Protein AF-A0A8B7DE16-F1 (afdb_monomer_lite)

Structure (mmCIF, N/CA/C/O backbone):
data_AF-A0A8B7DE16-F1
#
_entry.id   AF-A0A8B7DE16-F1
#
loop_
_atom_site.group_PDB
_atom_site.id
_atom_site.type_symbol
_atom_site.label_atom_id
_atom_site.label_alt_id
_atom_site.label_comp_id
_atom_site.label_asym_id
_atom_site.label_entity_id
_atom_site.label_seq_id
_atom_site.pdbx_PDB_ins_code
_atom_site.Cartn_x
_atom_site.Cartn_y
_atom_site.Cartn_z
_atom_site.occupancy
_atom_site.B_iso_or_equiv
_atom_site.auth_seq_id
_atom_site.auth_comp_id
_atom_site.auth_asym_id
_atom_site.auth_atom_id
_atom_site.pdbx_PDB_model_num
ATOM 1 N N . MET A 1 1 ? -53.018 3.588 -0.828 1.00 43.69 1 MET A N 1
ATOM 2 C CA . MET A 1 1 ? -52.781 4.458 0.341 1.00 43.69 1 MET A CA 1
ATOM 3 C C . MET A 1 1 ? -51.608 5.344 -0.004 1.00 43.69 1 MET A C 1
ATOM 5 O O . MET A 1 1 ? -50.616 4.807 -0.476 1.00 43.69 1 MET A O 1
ATOM 9 N N . LEU A 1 2 ? -51.756 6.658 0.146 1.00 53.88 2 LEU A N 1
ATOM 10 C CA . LEU A 1 2 ? -50.639 7.595 0.014 1.00 53.88 2 LEU A CA 1
ATOM 11 C C . LEU A 1 2 ? -49.730 7.423 1.236 1.00 53.88 2 LEU A C 1
ATOM 13 O O . LEU A 1 2 ? -50.234 7.291 2.354 1.00 53.88 2 LEU A O 1
ATOM 17 N N . CYS A 1 3 ? -48.415 7.384 1.037 1.00 62.44 3 CYS A N 1
ATOM 18 C CA . CYS A 1 3 ? -47.467 7.350 2.151 1.00 62.44 3 CYS A CA 1
ATOM 19 C C . CYS A 1 3 ? -47.415 8.737 2.812 1.00 62.44 3 CYS A C 1
ATOM 21 O O . CYS A 1 3 ? -47.502 9.750 2.122 1.00 62.44 3 CYS A O 1
ATOM 23 N N . LYS A 1 4 ? -47.237 8.825 4.140 1.00 72.25 4 LYS A N 1
ATOM 24 C CA . LYS A 1 4 ? -47.144 10.115 4.862 1.00 72.25 4 LYS A CA 1
ATOM 25 C C . LYS A 1 4 ? -46.125 11.071 4.222 1.00 72.25 4 LYS A C 1
ATOM 27 O O . LYS A 1 4 ? -46.370 12.274 4.169 1.00 72.25 4 LYS A O 1
ATOM 32 N N . SER A 1 5 ? -45.018 10.537 3.703 1.00 74.75 5 SER A N 1
ATOM 33 C CA . SER A 1 5 ? -43.984 11.308 3.004 1.00 74.75 5 SER A CA 1
ATOM 34 C C . SER A 1 5 ? -44.500 12.021 1.748 1.00 74.75 5 SER A C 1
ATOM 36 O O . SER A 1 5 ? -44.053 13.125 1.457 1.00 74.75 5 SER A O 1
ATOM 38 N N . GLU A 1 6 ? -45.471 11.442 1.040 1.00 82.62 6 GLU A N 1
ATOM 39 C CA . GLU A 1 6 ? -46.096 12.018 -0.161 1.00 82.62 6 GLU A CA 1
ATOM 40 C C . GLU A 1 6 ? -47.088 13.139 0.180 1.00 82.62 6 GLU A C 1
ATOM 42 O O . GLU A 1 6 ? -47.418 13.965 -0.668 1.00 82.62 6 GLU A O 1
ATOM 47 N N . LEU A 1 7 ? -47.553 13.183 1.430 1.00 87.50 7 LEU A N 1
ATOM 48 C CA . LEU A 1 7 ? -48.500 14.174 1.936 1.00 87.50 7 LEU A CA 1
ATOM 49 C C . LEU A 1 7 ? -47.827 15.295 2.734 1.00 87.50 7 LEU A C 1
ATOM 51 O O . LEU A 1 7 ? -48.513 16.213 3.187 1.00 87.50 7 LEU A O 1
ATOM 55 N N . LYS A 1 8 ? -46.504 15.257 2.921 1.00 90.19 8 LYS A N 1
ATOM 56 C CA . LYS A 1 8 ? -45.775 16.305 3.642 1.00 90.19 8 LYS A CA 1
ATOM 57 C C . LYS A 1 8 ? -46.013 17.670 2.991 1.00 90.19 8 LYS A C 1
ATOM 59 O O . LYS A 1 8 ? -45.891 17.827 1.780 1.00 90.19 8 LYS A O 1
ATOM 64 N N . GLY A 1 9 ? -46.342 18.671 3.804 1.00 90.69 9 GLY A N 1
ATOM 65 C CA . GLY A 1 9 ? -46.631 20.023 3.325 1.00 90.69 9 GLY A CA 1
ATOM 66 C C . GLY A 1 9 ? -48.040 20.210 2.758 1.00 90.69 9 GLY A C 1
ATOM 67 O O . GLY A 1 9 ? -48.357 21.292 2.265 1.00 90.69 9 GLY A O 1
ATOM 68 N N . THR A 1 10 ? -48.901 19.191 2.832 1.00 93.00 10 THR A N 1
ATOM 69 C CA . THR A 1 10 ? -50.301 19.307 2.410 1.00 93.00 10 THR A CA 1
ATOM 70 C C . THR A 1 10 ? -51.203 19.743 3.561 1.00 93.00 10 THR A C 1
ATOM 72 O O . THR A 1 10 ? -50.974 19.433 4.736 1.00 93.00 10 THR A O 1
ATOM 75 N N . LYS A 1 11 ? -52.256 20.478 3.197 1.00 95.50 11 LYS A N 1
ATOM 76 C CA . LYS A 1 11 ? -53.372 20.821 4.074 1.00 95.50 11 LYS A CA 1
ATOM 77 C C . LYS A 1 11 ? -54.555 19.927 3.721 1.00 95.50 11 LYS A C 1
ATOM 79 O O . LYS A 1 11 ? -54.948 19.886 2.559 1.00 95.50 11 LYS A O 1
ATOM 84 N N . LEU A 1 12 ? -55.131 19.277 4.723 1.00 95.88 12 LEU A N 1
ATOM 85 C CA . LEU A 1 12 ? -56.291 18.400 4.596 1.00 95.88 12 LEU A CA 1
ATOM 86 C C . LEU A 1 12 ? -57.437 18.913 5.474 1.00 95.88 12 LEU A C 1
ATOM 88 O O . LEU A 1 12 ? -57.208 19.529 6.520 1.00 95.88 12 LEU A O 1
ATOM 92 N N . SER A 1 13 ? -58.673 18.638 5.069 1.00 97.06 13 SER A N 1
ATOM 93 C CA . SER A 1 13 ? -59.794 18.625 6.016 1.00 97.06 13 SER A CA 1
ATOM 94 C C . SER A 1 13 ? -59.653 17.448 6.987 1.00 97.06 13 SER A C 1
ATOM 96 O O . SER A 1 13 ? -58.998 16.448 6.678 1.00 97.06 13 SER A O 1
ATOM 98 N N . GLY A 1 14 ? -60.290 17.532 8.153 1.00 9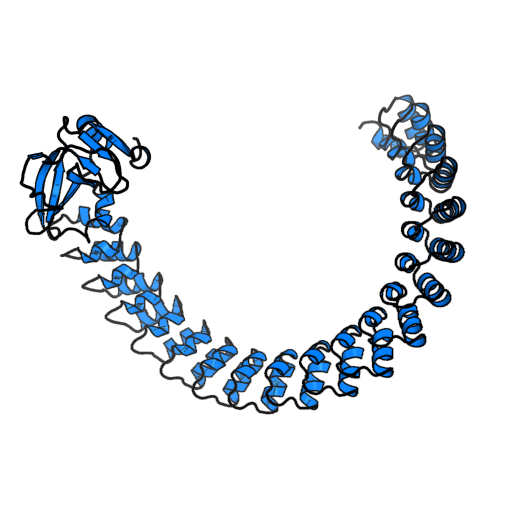7.12 14 GLY A N 1
ATOM 99 C CA . GLY A 1 14 ? -60.323 16.437 9.119 1.00 97.12 14 GLY A CA 1
ATOM 100 C C . GLY A 1 14 ? -60.874 15.146 8.515 1.00 97.12 14 GLY A C 1
ATOM 101 O O . GLY A 1 14 ? -60.277 14.090 8.692 1.00 97.12 14 GLY A O 1
ATOM 102 N N . ALA A 1 15 ? -61.926 15.235 7.695 1.00 97.06 15 ALA A N 1
ATOM 103 C CA . ALA A 1 15 ? -62.514 14.082 7.006 1.00 97.06 15 ALA A CA 1
ATOM 104 C C . ALA A 1 15 ? -61.574 13.424 5.972 1.00 97.06 15 ALA A C 1
ATOM 106 O O . ALA A 1 15 ? -61.657 12.219 5.713 1.00 97.06 15 ALA A O 1
ATOM 107 N N . GLU A 1 16 ? -60.700 14.199 5.325 1.00 96.38 16 GLU A N 1
ATOM 108 C CA . GLU A 1 16 ? -59.652 13.660 4.447 1.00 96.38 16 GLU A CA 1
ATOM 109 C C . GLU A 1 16 ? -58.532 13.028 5.271 1.00 96.38 16 GLU A C 1
ATOM 111 O O . GLU A 1 16 ? -58.133 11.901 4.983 1.00 96.38 16 GLU A O 1
ATOM 116 N N . PHE A 1 17 ? -58.077 13.711 6.325 1.00 96.19 17 PHE A N 1
ATOM 117 C CA . PHE A 1 17 ? -57.058 13.201 7.240 1.00 96.19 17 PHE A CA 1
ATOM 118 C C . PHE A 1 17 ? -57.476 11.862 7.863 1.00 96.19 17 PHE A C 1
ATOM 120 O O . PHE A 1 17 ? -56.726 10.892 7.789 1.00 96.19 17 PHE A O 1
ATOM 127 N N . ASN A 1 18 ? -58.694 11.784 8.402 1.00 95.62 18 ASN A N 1
ATOM 128 C CA . ASN A 1 18 ? -59.240 10.584 9.037 1.00 95.62 18 ASN A CA 1
ATOM 129 C C . ASN A 1 18 ? -59.336 9.397 8.065 1.00 95.62 18 ASN A C 1
ATOM 131 O O . ASN A 1 18 ? -59.103 8.267 8.476 1.00 95.62 18 ASN A O 1
ATOM 135 N N . ARG A 1 19 ? -59.625 9.636 6.776 1.00 95.00 19 ARG A N 1
ATOM 136 C CA . ARG A 1 19 ? -59.603 8.588 5.736 1.00 95.00 19 ARG A CA 1
ATOM 137 C C . ARG A 1 19 ? -58.194 8.133 5.382 1.00 95.00 19 ARG A C 1
ATOM 139 O O . ARG A 1 19 ? -57.979 6.959 5.109 1.00 95.00 19 ARG A O 1
ATOM 146 N N . VAL A 1 20 ? -57.244 9.063 5.320 1.00 93.31 20 VAL A N 1
ATOM 147 C CA . VAL A 1 20 ? -55.850 8.749 4.977 1.00 93.31 20 VAL A CA 1
ATOM 148 C C . VAL A 1 20 ? -55.176 7.955 6.095 1.00 93.31 20 VAL A C 1
ATOM 150 O O . VAL A 1 20 ? -54.481 6.984 5.810 1.00 93.31 20 VAL A O 1
ATOM 153 N N . PHE A 1 21 ? -55.383 8.360 7.349 1.00 91.62 21 PHE A N 1
ATOM 154 C CA . PHE A 1 21 ? -54.769 7.766 8.540 1.00 91.62 21 PHE A CA 1
ATOM 155 C C . PHE A 1 21 ? -55.739 6.847 9.298 1.00 91.62 21 PHE A C 1
ATOM 157 O O . PHE A 1 21 ? -55.622 6.672 10.512 1.00 91.62 21 PHE A O 1
ATOM 164 N N . GLU A 1 22 ? -56.708 6.260 8.593 1.00 92.94 22 GLU A N 1
ATOM 165 C CA . GLU A 1 22 ? -57.705 5.371 9.187 1.00 92.94 22 GLU A CA 1
ATOM 166 C C . GLU A 1 22 ? -57.023 4.214 9.937 1.00 92.94 22 GLU A C 1
ATOM 168 O O . GLU A 1 22 ? -56.098 3.577 9.434 1.00 92.94 22 GLU A O 1
ATOM 173 N N . GLY A 1 23 ? -57.449 3.973 11.180 1.00 89.31 23 GLY A N 1
ATOM 174 C CA . GLY A 1 23 ? -56.868 2.942 12.044 1.00 89.31 23 GLY A CA 1
ATOM 175 C C . GLY A 1 23 ? -55.501 3.283 12.649 1.00 89.31 23 GLY A C 1
ATOM 176 O O . GLY A 1 23 ? -54.972 2.463 13.394 1.00 89.31 23 GLY A O 1
ATOM 177 N N . THR A 1 24 ? -54.938 4.468 12.385 1.00 91.06 24 THR A N 1
ATOM 178 C CA . THR A 1 24 ? -53.676 4.918 12.997 1.00 91.06 24 THR A CA 1
ATOM 179 C C . THR A 1 24 ? -53.951 5.648 14.314 1.00 91.06 24 THR A C 1
ATOM 181 O O . THR A 1 24 ? -54.575 6.711 14.291 1.00 91.06 24 THR A O 1
ATOM 184 N N . PRO A 1 25 ? -53.473 5.151 15.470 1.00 92.56 25 PRO A N 1
ATOM 185 C CA . PRO A 1 25 ? -53.622 5.868 16.730 1.00 92.56 25 PRO A CA 1
ATOM 186 C C . PRO A 1 25 ? -52.834 7.186 16.725 1.00 92.56 25 PRO A C 1
ATOM 188 O O . PRO A 1 25 ? -51.697 7.252 16.249 1.00 92.56 25 PRO A O 1
ATOM 191 N N . LEU A 1 26 ? -53.441 8.242 17.271 1.00 95.00 26 LEU A N 1
ATOM 192 C CA . LEU A 1 26 ? -52.872 9.588 17.315 1.00 95.00 26 LEU A CA 1
ATOM 193 C C . LEU A 1 26 ? -52.667 10.037 18.758 1.00 95.00 26 LEU A C 1
ATOM 195 O O . LEU A 1 26 ? -53.534 9.848 19.614 1.00 95.00 26 LEU A O 1
ATOM 199 N N . TYR A 1 27 ? -51.541 10.695 19.008 1.00 94.25 27 TYR A N 1
ATOM 200 C CA . TYR A 1 27 ? -51.087 11.040 20.344 1.00 94.25 27 TYR A CA 1
ATOM 201 C C . TYR A 1 27 ? -50.638 12.488 20.463 1.00 94.25 27 TYR A C 1
ATOM 203 O O . TYR A 1 27 ? -49.967 13.050 19.591 1.00 94.25 27 TYR A O 1
ATOM 211 N N . LYS A 1 28 ? -50.957 13.077 21.613 1.00 94.06 28 LYS A N 1
ATOM 212 C CA . LYS A 1 28 ? -50.464 14.376 22.060 1.00 94.06 28 LYS A CA 1
ATOM 213 C C . LYS A 1 28 ? -49.682 14.204 23.355 1.00 94.06 28 LYS A C 1
ATOM 215 O O . LYS A 1 28 ? -50.274 13.882 24.377 1.00 94.06 28 LYS A O 1
ATOM 220 N N . PHE A 1 29 ? -48.388 14.507 23.337 1.00 91.88 29 PHE A N 1
ATOM 221 C CA . PHE A 1 29 ? -47.582 14.581 24.557 1.00 91.88 29 PHE A CA 1
ATOM 222 C C . PHE A 1 29 ? -47.803 15.915 25.283 1.00 91.88 29 PHE A C 1
ATOM 224 O O . PHE A 1 29 ? -47.860 16.981 24.649 1.00 91.88 29 PHE A O 1
ATOM 231 N N . LEU A 1 30 ? -47.955 15.838 26.603 1.00 90.38 30 LEU A N 1
ATOM 232 C CA . LEU A 1 30 ? -48.363 16.926 27.489 1.00 90.38 30 LEU A CA 1
ATOM 233 C C . LEU A 1 30 ? -47.471 16.978 28.733 1.00 90.38 30 LEU A C 1
ATOM 235 O O . LEU A 1 30 ? -47.042 15.945 29.247 1.00 90.38 30 LEU A O 1
ATOM 239 N N . ASN A 1 31 ? -47.259 18.189 29.254 1.00 88.88 31 ASN A N 1
ATOM 240 C CA . ASN A 1 31 ? -46.582 18.365 30.535 1.00 88.88 31 ASN A CA 1
ATOM 241 C C . ASN A 1 31 ? -47.513 18.123 31.729 1.00 88.88 31 ASN A C 1
ATOM 243 O O . ASN A 1 31 ? -48.720 17.945 31.572 1.00 88.88 31 ASN A O 1
ATOM 247 N N . ASN A 1 32 ? -46.953 18.167 32.938 1.00 87.69 32 ASN A N 1
ATOM 248 C CA . ASN A 1 32 ? -47.674 17.833 34.172 1.00 87.69 32 ASN A CA 1
ATOM 249 C C . ASN A 1 32 ? -48.818 18.803 34.496 1.00 87.69 32 ASN A C 1
ATOM 251 O O . ASN A 1 32 ? -49.751 18.440 35.204 1.00 87.69 32 ASN A O 1
ATOM 255 N N . ASN A 1 33 ? -48.786 20.006 33.919 1.00 90.06 33 ASN A N 1
ATOM 256 C CA . ASN A 1 33 ? -49.861 20.992 34.024 1.00 90.06 33 ASN A CA 1
ATOM 257 C C . ASN A 1 33 ? -50.817 20.939 32.816 1.00 90.06 33 ASN A C 1
ATOM 259 O O . ASN A 1 33 ? -51.605 21.861 32.618 1.00 90.06 33 ASN A O 1
ATOM 263 N N . LEU A 1 34 ? -50.721 19.893 31.986 1.00 91.25 34 LEU A N 1
ATOM 264 C CA . LEU A 1 34 ? -51.460 19.704 30.734 1.00 91.25 34 LEU A CA 1
ATOM 265 C C . LEU A 1 34 ? -51.283 20.859 29.742 1.00 91.25 34 LEU A C 1
ATOM 267 O O . LEU A 1 34 ? -52.166 21.143 28.936 1.00 91.25 34 LEU A O 1
ATOM 271 N N . THR A 1 35 ? -50.139 21.538 29.788 1.00 87.06 35 THR A N 1
ATOM 272 C CA . THR A 1 35 ? -49.821 22.655 28.901 1.00 87.06 35 THR A CA 1
ATOM 273 C C . THR A 1 35 ? -48.768 22.276 27.863 1.00 87.06 35 THR A C 1
ATOM 275 O O . THR A 1 35 ? -47.919 21.414 28.082 1.00 87.06 35 THR A O 1
ATOM 278 N N . HIS A 1 36 ? -48.802 22.924 26.701 1.00 86.12 36 HIS A N 1
ATOM 279 C CA . HIS A 1 36 ? -47.722 22.859 25.716 1.00 86.12 36 HIS A CA 1
ATOM 280 C C . HIS A 1 36 ? -47.687 24.189 24.945 1.00 86.12 36 HIS A C 1
ATOM 282 O O . HIS A 1 36 ? -48.694 24.594 24.372 1.00 86.12 36 HIS A O 1
ATOM 288 N N . LYS A 1 37 ? -46.535 24.884 24.964 1.00 82.75 37 LYS A N 1
ATOM 289 C CA . LYS A 1 37 ? -46.312 26.203 24.326 1.00 82.75 37 LYS A CA 1
ATOM 290 C C . LYS A 1 37 ? -47.376 27.253 24.705 1.00 82.75 37 LYS A C 1
ATOM 292 O O . LYS A 1 37 ? -47.829 28.017 23.865 1.00 82.75 37 LYS A O 1
ATOM 297 N N . GLY A 1 38 ? -47.765 27.289 25.980 1.00 83.62 38 GLY A N 1
ATOM 298 C CA . GLY A 1 38 ? -48.720 28.272 26.511 1.00 83.62 38 GLY A CA 1
ATOM 299 C C . GLY A 1 38 ? -50.199 27.922 26.312 1.00 83.62 38 GLY A C 1
ATOM 300 O O . GLY A 1 38 ? -51.046 28.617 26.862 1.00 83.62 38 GLY A O 1
ATOM 301 N N . PHE A 1 39 ? -50.523 26.839 25.597 1.00 90.62 39 PHE A N 1
ATOM 302 C CA . PHE A 1 39 ? -51.888 26.321 25.501 1.00 90.62 39 PHE A CA 1
ATOM 303 C C . PHE A 1 39 ? -52.142 25.267 26.583 1.00 90.62 39 PHE A C 1
ATOM 305 O O . PHE A 1 39 ? -51.353 24.327 26.702 1.00 90.62 39 PHE A O 1
ATOM 312 N N . THR A 1 40 ? -53.240 25.397 27.331 1.00 94.25 40 THR A N 1
ATOM 313 C CA . THR A 1 40 ? -53.684 24.415 28.334 1.00 94.25 40 THR A CA 1
ATOM 314 C C . THR A 1 40 ? -54.746 23.503 27.739 1.00 94.25 40 THR A C 1
ATOM 316 O O . THR A 1 40 ? -55.829 23.957 27.370 1.00 94.25 40 THR A O 1
ATOM 319 N N . TYR A 1 41 ? -54.436 22.214 27.664 1.00 95.44 41 TYR A N 1
ATOM 320 C CA . TYR A 1 41 ? -55.311 21.196 27.108 1.00 95.44 41 TYR A CA 1
ATOM 321 C C . TYR A 1 41 ? -56.324 20.716 28.149 1.00 95.44 41 TYR A C 1
ATOM 323 O O . TYR A 1 41 ? -56.025 20.606 29.338 1.00 95.44 41 TYR A O 1
ATOM 331 N N . LYS A 1 42 ? -57.525 20.383 27.681 1.00 95.38 42 LYS A N 1
ATOM 332 C CA . LYS A 1 42 ? -58.595 19.762 28.472 1.00 95.38 42 LYS A CA 1
ATOM 333 C C . LYS A 1 42 ? -59.120 18.510 27.779 1.00 95.38 42 LYS A C 1
ATOM 335 O O . LYS A 1 42 ? -58.958 18.350 26.573 1.00 95.38 42 LYS A O 1
ATOM 340 N N . LEU A 1 43 ? -59.780 17.631 28.526 1.00 96.75 43 LEU A N 1
ATOM 341 C CA . LEU A 1 43 ? -60.507 16.509 27.934 1.00 96.75 43 LEU A CA 1
ATOM 342 C C . LEU A 1 43 ? -61.605 17.027 26.983 1.00 96.75 43 LEU A C 1
ATOM 344 O O . LEU A 1 43 ? -62.247 18.041 27.269 1.00 96.75 43 LEU A O 1
ATOM 348 N N . GLY A 1 44 ? -61.831 16.336 25.866 1.00 96.94 44 GLY A N 1
ATOM 349 C CA . GLY A 1 44 ? -62.772 16.761 24.829 1.00 96.94 44 GLY A CA 1
ATOM 350 C C . GLY A 1 44 ? -62.161 17.743 23.825 1.00 96.94 44 GLY A C 1
ATOM 351 O O . GLY A 1 44 ? -60.970 17.676 23.520 1.00 96.94 44 GLY A O 1
ATOM 352 N N . LEU A 1 45 ? -62.987 18.626 23.259 1.00 97.62 45 LEU A N 1
ATOM 353 C CA . LEU A 1 45 ? -62.581 19.521 22.173 1.00 97.62 45 LEU A CA 1
ATOM 354 C C . LEU A 1 45 ? -61.646 20.639 22.662 1.00 97.62 45 LEU A C 1
ATOM 356 O O . LEU A 1 45 ? -61.975 21.403 23.577 1.00 97.62 45 LEU A O 1
ATOM 360 N N . ASN A 1 46 ? -60.509 20.771 21.985 1.00 97.75 46 ASN A N 1
ATOM 361 C CA . ASN A 1 46 ? -59.529 21.837 22.147 1.00 97.75 46 ASN A CA 1
ATOM 362 C C . ASN A 1 46 ? -59.407 22.576 20.820 1.00 97.75 46 ASN A C 1
ATOM 364 O O . ASN A 1 46 ? -59.134 21.957 19.796 1.00 97.75 46 ASN A O 1
ATOM 368 N N . VAL A 1 47 ? -59.612 23.888 20.844 1.00 96.88 47 VAL A N 1
ATOM 369 C CA . VAL A 1 47 ? -59.510 24.764 19.672 1.00 96.88 47 VAL A CA 1
ATOM 370 C C . VAL A 1 47 ? -58.333 25.693 19.900 1.00 96.88 47 VAL A C 1
ATOM 372 O O . VAL A 1 47 ? -58.251 26.290 20.974 1.00 96.88 47 VAL A O 1
ATOM 375 N N . ASP A 1 48 ? -57.430 25.793 18.926 1.00 94.81 48 ASP A N 1
ATOM 376 C CA . ASP A 1 48 ? -56.308 26.722 19.012 1.00 94.81 48 ASP A CA 1
ATOM 377 C C . ASP A 1 48 ? -56.825 28.164 19.108 1.00 94.81 48 ASP A C 1
ATOM 379 O O . ASP A 1 48 ? -57.778 28.557 18.432 1.00 94.81 48 ASP A O 1
ATOM 383 N N . THR A 1 49 ? -56.204 28.957 19.974 1.00 90.50 49 THR A N 1
ATOM 384 C CA . THR A 1 49 ? -56.506 30.385 20.120 1.00 90.50 49 THR A CA 1
ATOM 385 C C . THR A 1 49 ? -55.770 31.232 19.085 1.00 90.50 49 THR A C 1
ATOM 387 O O . THR A 1 49 ? -56.129 32.392 18.877 1.00 90.50 49 THR A O 1
ATOM 390 N N . VAL A 1 50 ? -54.759 30.666 18.421 1.00 91.38 50 VAL A N 1
ATOM 391 C CA . VAL A 1 50 ? -54.023 31.289 17.318 1.00 91.38 50 VAL A CA 1
ATOM 392 C C . VAL A 1 50 ? -54.635 30.861 15.982 1.00 91.38 50 VAL A C 1
ATOM 394 O O . VAL A 1 50 ? -55.009 29.706 15.796 1.00 91.38 50 VAL A O 1
ATOM 397 N N . ALA A 1 51 ? -54.720 31.792 15.025 1.00 92.81 51 ALA A N 1
ATOM 398 C CA . ALA A 1 51 ? -55.188 31.489 13.674 1.00 92.81 51 ALA A CA 1
ATOM 399 C C . ALA A 1 51 ? -54.353 30.365 13.033 1.00 92.81 51 ALA A C 1
ATOM 401 O O . ALA A 1 51 ? -53.125 30.362 13.126 1.00 92.81 51 ALA A O 1
ATOM 402 N N . PHE A 1 52 ? -55.026 29.418 12.376 1.00 95.62 52 PHE A N 1
ATOM 403 C CA . PHE A 1 52 ? -54.377 28.247 11.795 1.00 95.62 52 PHE A CA 1
ATOM 404 C C . PHE A 1 52 ? -53.382 28.627 10.696 1.00 95.62 52 PHE A C 1
ATOM 406 O O . PHE A 1 52 ? -53.727 29.340 9.752 1.00 95.62 52 PHE A O 1
ATOM 413 N N . ASN A 1 53 ? -52.162 28.105 10.797 1.00 93.31 53 ASN A N 1
ATOM 414 C CA . ASN A 1 53 ? -51.066 28.396 9.887 1.00 93.31 53 ASN A CA 1
ATOM 415 C C . ASN A 1 53 ? -50.556 27.103 9.229 1.00 93.31 53 ASN A C 1
ATOM 417 O O . ASN A 1 53 ? -49.714 26.414 9.801 1.00 93.31 53 ASN A O 1
ATOM 421 N N . PRO A 1 54 ? -51.015 26.755 8.017 1.00 91.00 54 PRO A N 1
ATOM 422 C CA . PRO A 1 54 ? -50.656 25.508 7.346 1.00 91.00 54 PRO A CA 1
ATOM 423 C C . PRO A 1 54 ? -49.326 25.612 6.585 1.00 91.00 54 PRO A C 1
ATOM 425 O O . PRO A 1 54 ? -49.210 25.079 5.489 1.00 91.00 54 PRO A O 1
ATOM 428 N N . ILE A 1 55 ? -48.349 26.376 7.079 1.00 87.69 55 ILE A N 1
ATOM 429 C CA . ILE A 1 55 ? -47.052 26.547 6.411 1.00 87.69 55 ILE A CA 1
ATOM 430 C C . ILE A 1 55 ? -45.931 26.511 7.456 1.00 87.69 55 ILE A C 1
ATOM 432 O O . ILE A 1 55 ? -46.083 26.983 8.590 1.00 87.69 55 ILE A O 1
ATOM 436 N N . GLY A 1 56 ? -44.790 25.947 7.056 1.00 84.75 56 GLY A N 1
ATOM 437 C CA . GLY A 1 56 ? -43.590 25.815 7.882 1.00 84.75 56 GLY A CA 1
ATOM 438 C C . GLY A 1 56 ? -43.667 24.668 8.891 1.00 84.75 56 GLY A C 1
ATOM 439 O O . GLY A 1 56 ? -44.746 24.156 9.188 1.00 84.75 56 GLY A O 1
ATOM 440 N N . GLU A 1 57 ? -42.506 24.275 9.412 1.00 82.94 57 GLU A N 1
ATOM 441 C CA . GLU A 1 57 ? -42.371 23.269 10.469 1.00 82.94 57 GLU A CA 1
ATOM 442 C C . GLU A 1 57 ? -42.236 23.954 11.832 1.00 82.94 57 GLU A C 1
ATOM 444 O O . GLU A 1 57 ? -41.563 24.980 11.957 1.00 82.94 57 GLU A O 1
ATOM 449 N N . CYS A 1 58 ? -42.858 23.389 12.871 1.00 82.69 58 CYS A N 1
ATOM 450 C CA . CYS A 1 58 ? -42.808 23.941 14.236 1.00 82.69 58 CYS A CA 1
ATOM 451 C C . CYS A 1 58 ? -43.285 25.407 14.369 1.00 82.69 58 CYS A C 1
ATOM 453 O O . CYS A 1 58 ? -42.935 26.084 15.339 1.00 82.69 58 CYS A O 1
ATOM 455 N N . SER A 1 59 ? -44.075 25.910 13.418 1.00 87.31 59 SER A N 1
ATOM 456 C CA . SER A 1 59 ? -44.633 27.264 13.434 1.00 87.31 59 SER A CA 1
ATOM 457 C C . SER A 1 59 ? -45.831 27.390 14.387 1.00 87.31 59 SER A C 1
ATOM 459 O O . SER A 1 59 ? -46.480 26.401 14.740 1.00 87.31 59 SER A O 1
ATOM 461 N N . THR A 1 60 ? -46.121 28.615 14.832 1.00 87.62 60 THR A N 1
ATOM 462 C CA . THR A 1 60 ? -47.338 28.932 15.599 1.00 87.62 60 THR A CA 1
ATOM 463 C C . THR A 1 60 ? -48.581 28.817 14.712 1.00 87.62 60 THR A C 1
ATOM 465 O O . THR A 1 60 ? -48.481 29.010 13.501 1.00 87.62 60 THR A O 1
ATOM 468 N N . GLY A 1 61 ? -49.746 28.539 15.311 1.00 87.94 61 GLY A N 1
ATOM 469 C CA . GLY A 1 61 ? -51.013 28.368 14.588 1.00 87.94 61 GLY A CA 1
ATOM 470 C C . GLY A 1 61 ? -51.303 26.907 14.237 1.00 87.94 61 GLY A C 1
ATOM 471 O O . GLY A 1 61 ? -51.230 26.512 13.074 1.00 87.94 61 GLY A O 1
ATOM 472 N N . GLY A 1 62 ? -51.634 26.112 15.251 1.00 93.31 62 GLY A N 1
ATOM 473 C CA . GLY A 1 62 ? -52.024 24.708 15.183 1.00 93.31 62 GLY A CA 1
ATOM 474 C C . GLY A 1 62 ? -51.644 23.940 16.459 1.00 93.31 62 GLY A C 1
ATOM 475 O O . GLY A 1 62 ? -50.527 24.049 16.972 1.00 93.31 62 GLY A O 1
ATOM 476 N N . LEU A 1 63 ? -52.545 23.084 16.940 1.00 95.25 63 LEU A N 1
ATOM 477 C CA . LEU A 1 63 ? -52.287 22.148 18.033 1.00 95.25 63 LEU A CA 1
ATOM 478 C C . LEU A 1 63 ? -51.561 20.912 17.489 1.00 95.25 63 LEU A C 1
ATOM 480 O O . LEU A 1 63 ? -52.128 20.139 16.719 1.00 95.25 63 LEU A O 1
ATOM 484 N N . TYR A 1 64 ? -50.301 20.727 17.893 1.00 94.31 64 TYR A N 1
ATOM 485 C CA . TYR A 1 64 ? -49.457 19.629 17.406 1.00 94.31 64 TYR A CA 1
ATOM 486 C C . TYR A 1 64 ? -49.801 18.274 18.017 1.00 94.31 64 TYR A C 1
ATOM 488 O O . TYR A 1 64 ? -49.901 18.194 19.237 1.00 94.31 64 TYR A O 1
ATOM 496 N N . PHE A 1 65 ? -49.846 17.214 17.218 1.00 95.00 65 PHE A N 1
ATOM 497 C CA . PHE A 1 65 ? -49.989 15.810 17.631 1.00 95.00 65 PHE A CA 1
ATOM 498 C C . PHE A 1 65 ? -49.182 14.908 16.680 1.00 95.00 65 PHE A C 1
ATOM 500 O O . PHE A 1 65 ? -48.589 15.397 15.723 1.00 95.00 65 PHE A O 1
ATOM 507 N N . CYS A 1 66 ? -49.096 13.607 16.935 1.00 93.69 66 CYS A N 1
ATOM 508 C CA . CYS A 1 66 ? -48.313 12.672 16.118 1.00 93.69 66 CYS A CA 1
ATOM 509 C C . CYS A 1 66 ? -49.006 11.312 16.004 1.00 93.69 66 CYS A C 1
ATOM 511 O O . CYS A 1 66 ? -49.905 11.019 16.788 1.00 93.69 66 CYS A O 1
ATOM 513 N N . ALA A 1 67 ? -48.611 10.502 15.023 1.00 92.06 67 ALA A N 1
ATOM 514 C CA . ALA A 1 67 ? -49.045 9.112 14.931 1.00 92.06 67 ALA A CA 1
ATOM 515 C C . ALA A 1 67 ? -48.248 8.229 15.904 1.00 92.06 67 ALA A C 1
ATOM 517 O O . ALA A 1 67 ? -47.153 8.601 16.331 1.00 92.06 67 ALA A O 1
ATOM 518 N N . GLU A 1 68 ? -48.770 7.045 16.226 1.00 89.12 68 GLU A N 1
ATOM 519 C CA . GLU A 1 68 ? -48.106 6.060 17.094 1.00 89.12 68 GLU A CA 1
ATOM 520 C C . GLU A 1 68 ? -46.653 5.785 16.687 1.00 89.12 68 GLU A C 1
ATOM 522 O O . GLU A 1 68 ? -45.740 5.889 17.504 1.00 89.12 68 GLU A O 1
ATOM 527 N N . TYR A 1 69 ? -46.420 5.522 15.400 1.00 85.69 69 TYR A N 1
ATOM 528 C CA . TYR A 1 69 ? -45.088 5.221 14.881 1.00 85.69 69 TYR A CA 1
ATOM 529 C C . TYR A 1 69 ? -44.120 6.410 14.951 1.00 85.69 69 TYR A C 1
ATOM 531 O O . TYR A 1 69 ? -42.920 6.193 14.886 1.00 85.69 69 TYR A O 1
ATOM 539 N N . ASP A 1 70 ? -44.598 7.646 15.131 1.00 89.25 70 ASP A N 1
ATOM 540 C CA . ASP A 1 70 ? -43.757 8.838 15.314 1.00 89.25 70 ASP A CA 1
ATOM 541 C C . ASP A 1 70 ? -43.537 9.194 16.795 1.00 89.25 70 ASP A C 1
ATOM 543 O O . ASP A 1 70 ? -42.795 10.127 17.114 1.00 89.25 70 ASP A O 1
ATOM 547 N N . CYS A 1 71 ? -44.183 8.484 17.726 1.00 89.19 71 CYS A N 1
ATOM 548 C CA . CYS A 1 71 ? -44.158 8.834 19.148 1.00 89.19 71 CYS A CA 1
ATOM 549 C C . CYS A 1 71 ? -42.747 8.814 19.747 1.00 89.19 71 CYS A C 1
ATOM 551 O O . CYS A 1 71 ? -42.463 9.590 20.663 1.00 89.19 71 CYS A O 1
ATOM 553 N N . TYR A 1 72 ? -41.837 7.997 19.207 1.00 84.44 72 TYR A N 1
ATOM 554 C CA . TYR A 1 72 ? -40.449 7.938 19.672 1.00 84.44 72 TYR A CA 1
ATOM 555 C C . TYR A 1 72 ? -39.699 9.273 19.521 1.00 84.44 72 TYR A C 1
ATOM 557 O O . TYR A 1 72 ? -38.770 9.532 20.282 1.00 84.44 72 TYR A O 1
ATOM 565 N N . HIS A 1 73 ? -40.117 10.154 18.604 1.00 83.12 73 HIS A N 1
ATOM 566 C CA . HIS A 1 73 ? -39.538 11.494 18.463 1.00 83.12 73 HIS A CA 1
ATOM 567 C C . HIS A 1 73 ? -39.927 12.451 19.596 1.00 83.12 73 HIS A C 1
ATOM 569 O O . HIS A 1 73 ? -39.247 13.453 19.816 1.00 83.12 73 HIS A O 1
ATOM 575 N N . HIS A 1 74 ? -41.025 12.171 20.302 1.00 84.69 74 HIS A N 1
ATOM 576 C CA . HIS A 1 74 ? -41.646 13.117 21.236 1.00 84.69 74 HIS A CA 1
ATOM 577 C C . HIS A 1 74 ? -41.682 12.608 22.678 1.00 84.69 74 HIS A C 1
ATOM 579 O O . HIS A 1 74 ? -41.859 13.406 23.599 1.00 84.69 74 HIS A O 1
ATOM 585 N N . ILE A 1 75 ? -41.453 11.311 22.893 1.00 80.44 75 ILE A N 1
ATOM 586 C CA . ILE A 1 75 ? -41.535 10.678 24.213 1.00 80.44 75 ILE A CA 1
ATOM 587 C C . ILE A 1 75 ? -40.531 11.237 25.236 1.00 80.44 75 ILE A C 1
ATOM 589 O O . ILE A 1 75 ? -40.828 11.270 26.423 1.00 80.44 75 ILE A O 1
ATOM 593 N N . ASN A 1 76 ? -39.392 11.764 24.776 1.00 73.25 76 ASN A N 1
ATOM 594 C CA . ASN A 1 76 ? -38.337 12.332 25.626 1.00 73.25 76 ASN A CA 1
ATOM 595 C C . ASN A 1 76 ? -38.470 13.860 25.864 1.00 73.25 76 ASN A C 1
ATOM 597 O O . ASN A 1 76 ? -37.583 14.480 26.441 1.00 73.25 76 ASN A O 1
ATOM 601 N N . GLY A 1 77 ? -39.519 14.519 25.352 1.00 68.69 77 GLY A N 1
ATOM 602 C CA . GLY A 1 77 ? -39.482 15.979 25.152 1.00 68.69 77 GLY A CA 1
ATOM 603 C C . GLY A 1 77 ? -40.477 16.840 25.933 1.00 68.69 77 GLY A C 1
ATOM 604 O O . GLY A 1 77 ? -40.225 18.034 26.097 1.00 68.69 77 GLY A O 1
ATOM 605 N N . TYR A 1 78 ? -41.625 16.300 26.361 1.00 70.69 78 TYR A N 1
ATOM 606 C CA . TYR A 1 78 ? -42.789 17.160 26.643 1.00 70.69 78 TYR A CA 1
ATOM 607 C C . TYR A 1 78 ? -43.520 16.908 27.975 1.00 70.69 78 TYR A C 1
ATOM 609 O O . TYR A 1 78 ? -44.278 17.789 28.381 1.00 70.69 78 TYR A O 1
ATOM 617 N N . GLY A 1 79 ? -43.256 15.802 28.684 1.00 76.25 79 GLY A N 1
ATOM 618 C CA . GLY A 1 79 ? -43.726 15.539 30.057 1.00 76.25 79 GLY A CA 1
ATOM 619 C C . GLY A 1 79 ? -44.332 14.150 30.276 1.00 76.25 79 GLY A C 1
ATOM 620 O O . GLY A 1 79 ? -44.173 13.282 29.427 1.00 76.25 79 GLY A O 1
ATOM 621 N N . ASP A 1 80 ? -45.009 13.943 31.415 1.00 85.75 80 ASP A N 1
ATOM 622 C CA . ASP A 1 80 ? -45.391 12.602 31.901 1.00 85.75 80 ASP A CA 1
ATOM 623 C C . ASP A 1 80 ? -46.733 12.083 31.356 1.00 85.75 80 ASP A C 1
ATOM 625 O O . ASP A 1 80 ? -47.143 10.961 31.671 1.00 85.75 80 ASP A O 1
ATOM 629 N N . PHE A 1 81 ? -47.436 12.879 30.544 1.00 90.19 81 PHE A N 1
ATOM 630 C CA . PHE A 1 81 ? -48.773 12.559 30.051 1.00 90.19 81 PHE A CA 1
ATOM 631 C C . PHE A 1 81 ? -48.821 12.473 28.531 1.00 90.19 81 PHE A C 1
ATOM 633 O O . PHE A 1 81 ? -48.219 13.268 27.807 1.00 90.19 81 PHE A O 1
ATOM 640 N N . VAL A 1 82 ? -49.636 11.547 28.043 1.00 92.69 82 VAL A N 1
ATOM 641 C CA . VAL A 1 82 ? -50.013 11.452 26.640 1.00 92.69 82 VAL A CA 1
ATOM 642 C C . VAL A 1 82 ? -51.531 11.404 26.523 1.00 92.69 82 VAL A C 1
ATOM 644 O O . VAL A 1 82 ? -52.214 10.750 27.309 1.00 92.69 82 VAL A O 1
ATOM 647 N N . ALA A 1 83 ? -52.079 12.112 25.546 1.00 94.62 83 ALA A N 1
ATOM 648 C CA . ALA A 1 83 ? -53.498 12.093 25.251 1.00 94.62 83 ALA A CA 1
ATOM 649 C C . ALA A 1 83 ? -53.776 11.402 23.918 1.00 94.62 83 ALA A C 1
ATOM 651 O O . ALA A 1 83 ? -53.048 11.633 22.953 1.00 94.62 83 ALA A O 1
ATOM 652 N N . ILE A 1 84 ? -54.835 10.591 23.868 1.00 95.56 84 ILE A N 1
ATOM 653 C CA . ILE A 1 84 ? -55.336 10.001 22.621 1.00 95.56 84 ILE A CA 1
ATOM 654 C C . ILE A 1 84 ? -56.130 11.072 21.880 1.00 95.56 84 ILE A C 1
ATOM 656 O O . ILE A 1 84 ? -57.037 11.689 22.450 1.00 95.56 84 ILE A O 1
ATOM 660 N N . VAL A 1 85 ? -55.767 11.295 20.623 1.00 97.25 85 VAL A N 1
ATOM 661 C CA . VAL A 1 85 ? -56.283 12.374 19.785 1.00 97.25 85 VAL A CA 1
ATOM 662 C C . VAL A 1 85 ? -57.260 11.823 18.753 1.00 97.25 85 VAL A C 1
ATOM 664 O O . VAL A 1 85 ? -56.978 10.842 18.077 1.00 97.25 85 VAL A O 1
ATOM 667 N N . GLU A 1 86 ? -58.386 12.507 18.591 1.00 97.31 86 GLU A N 1
ATOM 668 C CA . GLU A 1 86 ? -59.247 12.401 17.416 1.00 97.31 86 GLU A CA 1
ATOM 669 C C . GLU A 1 86 ? -59.357 13.755 16.723 1.00 97.31 86 GLU A C 1
ATOM 671 O O . GLU A 1 86 ? -59.347 14.810 17.370 1.00 97.31 86 GLU A O 1
ATOM 676 N N . ILE A 1 87 ? -59.503 13.720 15.403 1.00 97.94 87 ILE A N 1
ATOM 677 C CA . ILE A 1 87 ? -59.605 14.914 14.573 1.00 97.94 87 ILE A CA 1
ATOM 678 C C . ILE A 1 87 ? -61.063 15.104 14.145 1.00 97.94 87 ILE A C 1
ATOM 680 O O . ILE A 1 87 ? -61.610 14.220 13.489 1.00 97.94 87 ILE A O 1
ATOM 684 N N . PRO A 1 88 ? -61.713 16.228 14.504 1.00 97.69 88 PRO A N 1
ATOM 685 C CA . PRO A 1 88 ? -63.041 16.559 13.988 1.00 97.69 88 PRO A CA 1
ATOM 686 C C . PRO A 1 88 ? -63.039 16.661 12.460 1.00 97.69 88 PRO A C 1
ATOM 688 O O . PRO A 1 88 ? -62.111 17.233 11.896 1.00 97.69 88 PRO A O 1
ATOM 691 N N . ASP A 1 89 ? -64.079 16.162 11.791 1.00 97.38 89 ASP A N 1
ATOM 692 C CA . ASP A 1 89 ? -64.147 16.128 10.320 1.00 97.38 89 ASP A CA 1
ATOM 693 C C . ASP A 1 89 ? -64.050 17.516 9.663 1.00 97.38 89 ASP A C 1
ATOM 695 O O . ASP A 1 89 ? -63.530 17.647 8.553 1.00 97.38 89 ASP A O 1
ATOM 699 N N . ASP A 1 90 ? -64.511 18.552 10.366 1.00 96.00 90 ASP A N 1
ATOM 700 C CA . ASP A 1 90 ? -64.479 19.957 9.958 1.00 96.00 90 ASP A CA 1
ATOM 701 C C . ASP A 1 90 ? -63.199 20.704 10.392 1.00 96.00 90 ASP A C 1
ATOM 703 O O . ASP A 1 90 ? -63.073 21.910 10.158 1.00 96.00 90 ASP A O 1
ATOM 707 N N . ALA A 1 91 ? -62.241 20.019 11.027 1.00 97.56 91 ALA A N 1
ATOM 708 C CA . ALA A 1 91 ? -60.947 20.595 11.377 1.00 97.56 91 ALA A CA 1
ATOM 709 C C . ALA A 1 91 ? -60.069 20.812 10.135 1.00 97.56 91 ALA A C 1
ATOM 711 O O . ALA A 1 91 ? -60.215 20.157 9.101 1.00 97.56 91 ALA A O 1
ATOM 712 N N . GLN A 1 92 ? -59.111 21.723 10.252 1.00 98.00 92 GLN A N 1
ATOM 713 C CA . GLN A 1 92 ? -58.036 21.909 9.285 1.00 98.00 92 GLN A CA 1
ATOM 714 C C . GLN A 1 92 ? -56.780 21.245 9.832 1.00 98.00 92 GLN A C 1
ATOM 716 O O . GLN A 1 92 ? -56.353 21.579 10.936 1.00 98.00 92 GLN A O 1
ATOM 721 N N . VAL A 1 93 ? -56.173 20.346 9.060 1.00 97.25 93 VAL A N 1
ATOM 722 C CA . VAL A 1 93 ? -54.959 19.614 9.439 1.00 97.25 93 VAL A CA 1
ATOM 723 C C . VAL A 1 93 ? -53.839 19.926 8.461 1.00 97.25 93 VAL A C 1
ATOM 725 O O . VAL A 1 93 ? -54.061 20.044 7.258 1.00 97.25 93 VAL A O 1
ATOM 728 N N . TYR A 1 94 ? -52.623 20.053 8.976 1.00 96.56 94 TYR A N 1
ATOM 729 C CA . TYR A 1 94 ? -51.413 20.208 8.184 1.00 96.56 94 TYR A CA 1
ATOM 730 C C . TYR A 1 94 ? -50.410 19.108 8.529 1.00 96.56 94 TYR A C 1
ATOM 732 O O . TYR A 1 94 ? -50.183 18.812 9.710 1.00 96.56 94 TYR A O 1
ATOM 740 N N . ILE A 1 95 ? -49.836 18.500 7.490 1.00 94.12 95 ILE A N 1
ATOM 741 C CA . ILE A 1 95 ? -48.928 17.357 7.604 1.00 94.12 95 ILE A CA 1
ATOM 742 C C . ILE A 1 95 ? -47.473 17.828 7.620 1.00 94.12 95 ILE A C 1
ATOM 744 O O . ILE A 1 95 ? -46.987 18.417 6.652 1.00 94.12 95 ILE A O 1
ATOM 748 N N . GLU A 1 96 ? -46.764 17.511 8.702 1.00 92.38 96 GLU A N 1
ATOM 749 C CA . GLU A 1 96 ? -45.316 17.692 8.82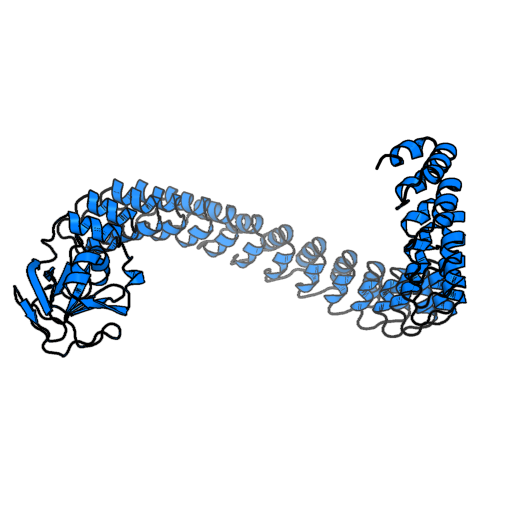9 1.00 92.38 96 GLU A CA 1
ATOM 750 C C . GLU A 1 96 ? -44.603 16.326 8.850 1.00 92.38 96 GLU A C 1
ATOM 752 O O . GLU A 1 96 ? -45.229 15.268 8.761 1.00 92.38 96 GLU A O 1
ATOM 757 N N . ASP A 1 97 ? -43.274 16.346 8.956 1.00 85.81 97 ASP A N 1
ATOM 758 C CA . ASP A 1 97 ? -42.418 15.164 8.790 1.00 85.81 97 ASP A CA 1
ATOM 759 C C . ASP A 1 97 ? -42.701 14.049 9.811 1.00 85.81 97 ASP A C 1
ATOM 761 O O . ASP A 1 97 ? -43.058 12.932 9.449 1.00 85.81 97 ASP A O 1
ATOM 765 N N . CYS A 1 98 ? -42.633 14.371 11.107 1.00 85.56 98 CYS A N 1
ATOM 766 C CA . CYS A 1 98 ? -42.801 13.439 12.235 1.00 85.56 98 CYS A CA 1
ATOM 767 C C . CYS A 1 98 ? -43.979 13.815 13.153 1.00 85.56 98 CYS A C 1
ATOM 769 O O . CYS A 1 98 ? -44.081 13.362 14.293 1.00 85.56 98 CYS A O 1
ATOM 771 N N . LYS A 1 99 ? -44.855 14.713 12.689 1.00 91.44 99 LYS A N 1
ATOM 772 C CA . LYS A 1 99 ? -45.996 15.232 13.454 1.00 91.44 99 LYS A CA 1
ATOM 773 C C . LYS A 1 99 ? -47.024 15.893 12.540 1.00 91.44 99 LYS A C 1
ATOM 775 O O . LYS A 1 99 ? -46.791 16.093 11.354 1.00 91.44 99 LYS A O 1
ATOM 780 N N . PHE A 1 100 ? -48.151 16.253 13.121 1.00 94.81 100 PHE A N 1
ATOM 781 C CA . PHE A 1 100 ? -49.260 16.946 12.489 1.00 94.81 100 PHE A CA 1
ATOM 782 C C . PHE A 1 100 ? -49.633 18.151 13.343 1.00 94.81 100 PHE A C 1
ATOM 784 O O . PHE A 1 100 ? -49.328 18.181 14.540 1.00 94.81 100 PHE A O 1
ATOM 791 N N . LYS A 1 101 ? -50.338 19.120 12.765 1.00 95.19 101 LYS A N 1
ATOM 792 C CA . LYS A 1 101 ? -51.006 20.173 13.539 1.00 95.19 101 LYS A CA 1
ATOM 793 C C . LYS A 1 101 ? -52.396 20.439 13.000 1.00 95.19 101 LYS A C 1
ATOM 795 O O . LYS A 1 101 ? -52.595 20.415 11.787 1.00 95.19 101 LYS A O 1
ATOM 800 N N . ALA A 1 102 ? -53.338 20.706 13.896 1.00 96.94 102 ALA A N 1
ATOM 801 C CA . ALA A 1 102 ? -54.709 21.028 13.528 1.00 96.94 102 ALA A CA 1
ATOM 802 C C . ALA A 1 102 ? -55.220 22.270 14.255 1.00 96.94 102 ALA A C 1
ATOM 804 O O . ALA A 1 102 ? -54.777 22.573 15.362 1.00 96.94 102 ALA A O 1
ATOM 805 N N . ASP A 1 103 ? -56.161 22.987 13.647 1.00 97.19 103 ASP A N 1
ATOM 806 C CA . ASP A 1 103 ? -56.806 24.147 14.279 1.00 97.19 103 ASP A CA 1
ATOM 807 C C . ASP A 1 103 ? -57.674 23.754 15.486 1.00 97.19 103 ASP A C 1
ATOM 809 O O . ASP A 1 103 ? -57.893 24.557 16.394 1.00 97.19 103 ASP A O 1
ATOM 813 N N . ARG A 1 104 ? -58.135 22.502 15.535 1.00 96.88 104 ARG A N 1
ATOM 814 C CA . ARG A 1 104 ? -58.777 21.899 16.703 1.00 96.88 104 ARG A CA 1
ATOM 815 C C . ARG A 1 104 ? -58.557 20.390 16.753 1.00 96.88 104 ARG A C 1
ATOM 817 O O . ARG A 1 104 ? -58.525 19.729 15.721 1.00 96.88 104 ARG A O 1
ATOM 824 N N . ILE A 1 105 ? -58.441 19.848 17.962 1.00 98.12 105 ILE A N 1
ATOM 825 C CA . ILE A 1 105 ? -58.316 18.408 18.226 1.00 98.12 105 ILE A CA 1
ATOM 826 C C . ILE A 1 105 ? -59.217 17.997 19.391 1.00 98.12 105 ILE A C 1
ATOM 828 O O . ILE A 1 105 ? -59.465 18.788 20.303 1.00 98.12 105 ILE A O 1
ATOM 832 N N . THR A 1 106 ? -59.673 16.749 19.400 1.00 98.00 106 THR A N 1
ATOM 833 C CA . THR A 1 106 ? -60.411 16.167 20.525 1.00 98.00 106 THR A CA 1
ATOM 834 C C . THR A 1 106 ? -59.500 15.237 21.310 1.00 98.00 106 THR A C 1
ATOM 836 O O . THR A 1 106 ? -58.974 14.280 20.753 1.00 98.00 106 THR A O 1
ATOM 839 N N . LEU A 1 107 ? -59.329 15.486 22.610 1.00 97.69 107 LEU A N 1
ATOM 840 C CA . LEU A 1 107 ? -58.633 14.558 23.502 1.00 97.69 107 LEU A CA 1
ATOM 841 C C . LEU A 1 107 ? -59.640 13.569 24.091 1.00 97.69 107 LEU A C 1
ATOM 843 O O . LEU A 1 107 ? -60.518 13.969 24.859 1.00 97.69 107 LEU A O 1
ATOM 847 N N . LYS A 1 108 ? -59.522 12.288 23.739 1.00 97.00 108 LYS A N 1
ATOM 848 C CA . LYS A 1 108 ? -60.407 11.219 24.240 1.00 97.00 108 LYS A CA 1
ATOM 849 C C . LYS A 1 108 ? -60.080 10.773 25.648 1.00 97.00 108 LYS A C 1
ATOM 851 O O . LYS A 1 108 ? -60.977 10.470 26.427 1.00 97.00 108 LYS A O 1
ATOM 856 N N . SER A 1 109 ? -58.798 10.728 25.956 1.00 95.50 109 SER A N 1
ATOM 857 C CA . SER A 1 109 ? -58.271 10.343 27.255 1.00 95.50 109 SER A CA 1
ATOM 858 C C . SER A 1 109 ? -56.919 11.004 27.444 1.00 95.50 109 SER A C 1
ATOM 860 O O . SER A 1 109 ? -56.240 11.320 26.469 1.00 95.50 109 SER A O 1
ATOM 862 N N . ILE A 1 110 ? -56.531 11.197 28.700 1.00 94.69 110 ILE A N 1
ATOM 863 C CA . ILE A 1 110 ? -55.199 11.646 29.097 1.00 94.69 110 ILE A CA 1
ATOM 864 C C . ILE A 1 110 ? -54.658 10.567 30.027 1.00 94.69 110 ILE A C 1
ATOM 866 O O . ILE A 1 110 ? -55.294 10.233 31.025 1.00 94.69 110 ILE A O 1
ATOM 870 N N . ILE A 1 111 ? -53.535 9.976 29.649 1.00 92.25 111 ILE A N 1
ATOM 871 C CA . ILE A 1 111 ? -52.950 8.797 30.279 1.00 92.25 111 ILE A CA 1
ATOM 872 C C . ILE A 1 111 ? -51.534 9.174 30.705 1.00 92.25 111 ILE A C 1
ATOM 874 O O . ILE A 1 111 ? -50.790 9.778 29.935 1.00 92.25 111 ILE A O 1
ATOM 878 N N . GLU A 1 112 ? -51.145 8.829 31.928 1.00 89.62 112 GLU A N 1
ATOM 879 C CA . GLU A 1 112 ? -49.733 8.896 32.309 1.00 89.62 112 GLU A CA 1
ATOM 880 C C . GLU A 1 112 ? -48.936 7.901 31.464 1.00 89.62 112 GLU A C 1
ATOM 882 O O . GLU A 1 112 ? -49.320 6.735 31.372 1.00 89.62 112 GLU A O 1
ATOM 887 N N . ILE A 1 113 ? -47.812 8.327 30.888 1.00 87.94 113 ILE A N 1
ATOM 888 C CA . ILE A 1 113 ? -47.009 7.518 29.957 1.00 87.94 113 ILE A CA 1
ATOM 889 C C . ILE A 1 113 ? -46.682 6.143 30.555 1.00 87.94 113 ILE A C 1
ATOM 891 O O . ILE A 1 113 ? -46.817 5.117 29.892 1.00 87.94 113 ILE A O 1
ATOM 895 N N . LYS A 1 114 ? -46.365 6.099 31.853 1.00 80.81 114 LYS A N 1
ATOM 896 C CA . LYS A 1 114 ? -46.057 4.865 32.594 1.00 80.81 114 LYS A CA 1
ATOM 897 C C . LYS A 1 114 ? -47.190 3.824 32.633 1.00 80.81 114 LYS A C 1
ATOM 899 O O . LYS A 1 114 ? -46.922 2.677 32.979 1.00 80.81 114 LYS A O 1
ATOM 904 N N . ASN A 1 115 ? -48.428 4.221 32.333 1.00 87.19 115 ASN A N 1
ATOM 905 C CA . ASN A 1 115 ? -49.627 3.377 32.349 1.00 87.19 115 ASN A CA 1
ATOM 906 C C . ASN A 1 115 ? -50.105 2.993 30.933 1.00 87.19 115 ASN A C 1
ATOM 908 O O . ASN A 1 115 ? -51.195 2.440 30.787 1.00 87.19 115 ASN A O 1
ATOM 912 N N . LEU A 1 116 ? -49.331 3.305 29.889 1.00 88.94 116 LEU A N 1
ATOM 913 C CA . LEU A 1 116 ? -49.659 2.915 28.518 1.00 88.94 116 LEU A CA 1
ATOM 914 C C . LEU A 1 116 ? -49.617 1.391 28.326 1.00 88.94 116 LEU A C 1
ATOM 916 O O . LEU A 1 116 ? -48.837 0.706 28.995 1.00 88.94 116 LEU A O 1
ATOM 920 N N . PRO A 1 117 ? -50.446 0.847 27.414 1.00 89.31 117 PRO A N 1
ATOM 921 C CA . PRO A 1 117 ? -50.533 -0.590 27.193 1.00 89.31 117 PRO A CA 1
ATOM 922 C C . PRO A 1 117 ? -49.221 -1.157 26.639 1.00 89.31 117 PRO A C 1
ATOM 924 O O . PRO A 1 117 ? -48.487 -0.482 25.923 1.00 89.31 117 PRO A O 1
ATOM 927 N N . GLN A 1 118 ? -48.949 -2.435 26.911 1.00 88.81 118 GLN A N 1
ATOM 928 C CA . GLN A 1 118 ? -47.725 -3.103 26.451 1.00 88.81 118 GLN A CA 1
ATOM 929 C C . GLN A 1 118 ? -47.546 -3.039 24.925 1.00 88.81 118 GLN A C 1
ATOM 931 O O . GLN A 1 118 ? -46.425 -2.861 24.457 1.00 88.81 118 GLN A O 1
ATOM 936 N N . GLN A 1 119 ? -48.636 -3.139 24.156 1.00 89.69 119 GLN A N 1
ATOM 937 C CA . GLN A 1 119 ? -48.591 -3.084 22.692 1.00 89.69 119 GLN A CA 1
ATOM 938 C C . GLN A 1 119 ? -47.990 -1.768 22.174 1.00 89.69 119 GLN A C 1
ATOM 940 O O . GLN A 1 119 ? -47.119 -1.802 21.312 1.00 89.69 119 GLN A O 1
ATOM 945 N N . PHE A 1 120 ? -48.350 -0.636 22.785 1.00 90.62 120 PHE A N 1
ATOM 946 C CA . PHE A 1 120 ? -47.775 0.670 22.454 1.00 90.62 120 PHE A CA 1
ATOM 947 C C . PHE A 1 120 ? -46.246 0.663 22.610 1.00 90.62 120 PHE A C 1
ATOM 949 O O . PHE A 1 120 ? -45.509 1.118 21.737 1.00 90.62 120 PHE A O 1
ATOM 956 N N . TRP A 1 121 ? -45.742 0.081 23.704 1.00 91.81 121 TRP A N 1
ATOM 957 C CA . TRP A 1 121 ? -44.301 -0.028 23.937 1.00 91.81 121 TRP A CA 1
ATOM 958 C C . TRP A 1 121 ? -43.607 -0.956 22.942 1.00 91.81 121 TRP A C 1
ATOM 960 O O . TRP A 1 121 ? -42.499 -0.643 22.512 1.00 91.81 121 TRP A O 1
ATOM 970 N N . ILE A 1 122 ? -44.245 -2.059 22.540 1.00 92.00 122 ILE A N 1
ATOM 971 C CA . ILE A 1 122 ? -43.724 -2.947 21.489 1.00 92.00 122 ILE A CA 1
ATOM 972 C C . ILE A 1 122 ? -43.522 -2.160 20.188 1.00 92.00 122 ILE A C 1
ATOM 974 O O . ILE A 1 122 ? -42.453 -2.249 19.578 1.00 92.00 122 ILE A O 1
ATOM 978 N N . ASP A 1 123 ? -44.517 -1.377 19.775 1.00 89.50 123 ASP A N 1
ATOM 979 C CA . ASP A 1 123 ? -44.487 -0.656 18.500 1.00 89.50 123 ASP A CA 1
ATOM 980 C C . ASP A 1 123 ? -43.494 0.509 18.506 1.00 89.50 123 ASP A C 1
ATOM 982 O O . ASP A 1 123 ? -42.762 0.705 17.531 1.00 89.50 123 ASP A O 1
ATOM 986 N N . ILE A 1 124 ? -43.355 1.215 19.630 1.00 90.19 124 ILE A N 1
ATOM 987 C CA . ILE A 1 124 ? -42.306 2.230 19.773 1.00 90.19 124 ILE A CA 1
ATOM 988 C C . ILE A 1 124 ? -40.913 1.594 19.784 1.00 90.19 124 ILE A C 1
ATOM 990 O O . ILE A 1 124 ? -40.034 2.052 19.054 1.00 90.19 124 ILE A O 1
ATOM 994 N N . ILE A 1 125 ? -40.688 0.538 20.571 1.00 93.56 125 ILE A N 1
ATOM 995 C CA . ILE A 1 125 ? -39.358 -0.079 20.720 1.00 93.56 125 ILE A CA 1
ATOM 996 C C . ILE A 1 125 ? -38.867 -0.687 19.402 1.00 93.56 125 ILE A C 1
ATOM 998 O O . ILE A 1 125 ? -37.671 -0.618 19.118 1.00 93.56 125 ILE A O 1
ATOM 1002 N N . ARG A 1 126 ? -39.768 -1.220 18.562 1.00 92.38 126 ARG A N 1
ATOM 1003 C CA . ARG A 1 126 ? -39.434 -1.675 17.197 1.00 92.38 126 ARG A CA 1
ATOM 1004 C C . ARG A 1 126 ? -38.760 -0.586 16.360 1.00 92.38 126 ARG A C 1
ATOM 1006 O O . ARG A 1 126 ? -37.883 -0.900 15.561 1.00 92.38 126 ARG A O 1
ATOM 1013 N N . ASN A 1 127 ? -39.148 0.670 16.560 1.00 88.62 127 ASN A N 1
ATOM 1014 C CA . ASN A 1 127 ? -38.599 1.818 15.841 1.00 88.62 127 ASN A CA 1
ATOM 1015 C C . ASN A 1 127 ? -37.434 2.482 16.595 1.00 88.62 127 ASN A C 1
ATOM 1017 O O . ASN A 1 127 ? -36.500 2.980 15.968 1.00 88.62 127 ASN A O 1
ATOM 1021 N N . TYR A 1 128 ? -37.448 2.455 17.932 1.00 91.44 128 TYR A N 1
ATOM 1022 C CA . TYR A 1 128 ? -36.456 3.111 18.782 1.00 91.44 128 TYR A CA 1
ATOM 1023 C C . TYR A 1 128 ? -36.218 2.342 20.091 1.00 91.44 128 TYR A C 1
ATOM 1025 O O . TYR A 1 128 ? -36.939 2.507 21.074 1.00 91.44 128 TYR A O 1
ATOM 1033 N N . GLY A 1 129 ? -35.159 1.529 20.140 1.00 93.56 129 GLY A N 1
ATOM 1034 C CA . GLY A 1 129 ? -34.870 0.628 21.260 1.00 93.56 129 GLY A CA 1
ATOM 1035 C C . GLY A 1 129 ? -34.636 1.330 22.600 1.00 93.56 129 GLY A C 1
ATOM 1036 O O . GLY A 1 129 ? -34.955 0.774 23.648 1.00 93.56 129 GLY A O 1
ATOM 1037 N N . PHE A 1 130 ? -34.151 2.576 22.596 1.00 93.44 130 PHE A N 1
ATOM 1038 C CA . PHE A 1 130 ? -33.965 3.362 23.825 1.00 93.44 130 PHE A CA 1
ATOM 1039 C C . PHE A 1 130 ? -35.282 3.789 24.477 1.00 93.44 130 PHE A C 1
ATOM 1041 O O . PHE A 1 130 ? -35.277 4.150 25.648 1.00 93.44 130 PHE A O 1
ATOM 1048 N N . ALA A 1 131 ? -36.421 3.660 23.787 1.00 91.94 131 ALA A N 1
ATOM 1049 C CA . ALA A 1 131 ? -37.724 3.885 24.405 1.00 91.94 131 ALA A CA 1
ATOM 1050 C C . ALA A 1 131 ? -37.981 2.987 25.627 1.00 91.94 131 ALA A C 1
ATOM 1052 O O . ALA A 1 131 ? -38.825 3.323 26.456 1.00 91.94 131 ALA A O 1
ATOM 1053 N N . LEU A 1 132 ? -37.235 1.882 25.767 1.00 93.62 132 LEU A N 1
ATOM 1054 C CA . LEU A 1 132 ? -37.254 1.026 26.952 1.00 93.62 132 LEU A CA 1
ATOM 1055 C C . LEU A 1 132 ? -37.016 1.804 28.263 1.00 93.62 132 LEU A C 1
ATOM 1057 O O . LEU A 1 132 ? -37.544 1.406 29.302 1.00 93.62 132 LEU A O 1
ATOM 1061 N N . GLU A 1 133 ? -36.274 2.915 28.220 1.00 92.19 133 GLU A N 1
ATOM 1062 C CA . GLU A 1 133 ? -36.042 3.810 29.364 1.00 92.19 133 GLU A CA 1
ATOM 1063 C C . GLU A 1 133 ? -37.349 4.286 30.016 1.00 92.19 133 GLU A C 1
ATOM 1065 O O . GLU A 1 133 ? -37.465 4.316 31.242 1.00 92.19 133 GLU A O 1
ATOM 1070 N N . PHE A 1 134 ? -38.363 4.591 29.202 1.00 87.69 134 PHE A N 1
ATOM 1071 C CA . PHE A 1 134 ? -39.648 5.128 29.658 1.00 87.69 134 PHE A CA 1
ATOM 1072 C C . PHE A 1 134 ? -40.639 4.036 30.088 1.00 87.69 134 PHE A C 1
ATOM 1074 O O . PHE A 1 134 ? -41.698 4.333 30.649 1.00 87.69 134 PHE A O 1
ATOM 1081 N N . VAL A 1 135 ? -40.306 2.763 29.855 1.00 89.75 135 VAL A N 1
ATOM 1082 C CA . VAL A 1 135 ? -41.148 1.629 30.240 1.00 89.75 135 VAL A CA 1
ATOM 1083 C C . VAL A 1 135 ? -41.039 1.404 31.746 1.00 89.75 135 VAL A C 1
ATOM 1085 O O . VAL A 1 135 ? -39.977 1.083 32.292 1.00 89.75 135 VAL A O 1
ATOM 1088 N N . LYS A 1 136 ? -42.170 1.526 32.446 1.00 87.12 136 LYS A N 1
ATOM 1089 C CA . LYS A 1 136 ? -42.222 1.281 33.891 1.00 87.12 136 LYS A CA 1
ATOM 1090 C C . LYS A 1 136 ? -41.964 -0.191 34.221 1.00 87.12 136 LYS A C 1
ATOM 1092 O O . LYS A 1 136 ? -41.011 -0.476 34.944 1.00 87.12 136 LYS A O 1
ATOM 1097 N N . GLU A 1 137 ? -42.773 -1.085 33.661 1.00 90.19 137 GLU A N 1
ATOM 1098 C CA . GLU A 1 137 ? -42.687 -2.534 33.862 1.00 90.19 137 GLU A CA 1
ATOM 1099 C C . GLU A 1 137 ? -42.011 -3.182 32.649 1.00 90.19 137 GLU A C 1
ATOM 1101 O O . GLU A 1 137 ? -42.627 -3.388 31.603 1.00 90.19 137 GLU A O 1
ATOM 1106 N N . GLN A 1 138 ? -40.713 -3.454 32.768 1.00 93.81 138 GLN A N 1
ATOM 1107 C CA . GLN A 1 138 ? -39.921 -4.035 31.688 1.00 93.81 138 GLN A CA 1
ATOM 1108 C C . GLN A 1 138 ? -40.052 -5.560 31.704 1.00 93.81 138 GLN A C 1
ATOM 1110 O O . GLN A 1 138 ? -39.479 -6.232 32.559 1.00 93.81 138 GLN A O 1
ATOM 1115 N N . THR A 1 139 ? -40.807 -6.110 30.753 1.00 94.06 139 THR A N 1
ATOM 1116 C CA . THR A 1 139 ? -40.876 -7.561 30.551 1.00 94.06 139 THR A CA 1
ATOM 1117 C C . THR A 1 139 ? -39.652 -8.061 29.788 1.00 94.06 139 THR A C 1
ATOM 1119 O O . THR A 1 139 ? -39.012 -7.316 29.042 1.00 94.06 139 THR A O 1
ATOM 1122 N N . GLU A 1 140 ? -39.345 -9.350 29.926 1.00 94.00 140 GLU A N 1
ATOM 1123 C CA . GLU A 1 140 ? -38.242 -9.984 29.201 1.00 94.00 140 GLU A CA 1
ATOM 1124 C C . GLU A 1 140 ? -38.361 -9.797 27.678 1.00 94.00 140 GLU A C 1
ATOM 1126 O O . GLU A 1 140 ? -37.364 -9.534 27.004 1.00 94.00 140 GLU A O 1
ATOM 1131 N N . GLU A 1 141 ? -39.579 -9.868 27.135 1.00 94.56 141 GLU A N 1
ATOM 1132 C CA . GLU A 1 141 ? -39.838 -9.654 25.710 1.00 94.56 141 GLU A CA 1
ATOM 1133 C C . GLU A 1 141 ? -39.515 -8.225 25.265 1.00 94.56 141 GLU A C 1
ATOM 1135 O O . GLU A 1 141 ? -38.860 -8.052 24.236 1.00 94.56 141 GLU A O 1
ATOM 1140 N N . LEU A 1 142 ? -39.917 -7.208 26.040 1.00 96.00 142 LEU A N 1
ATOM 1141 C CA . LEU A 1 142 ? -39.611 -5.807 25.731 1.00 96.00 142 LEU A CA 1
ATOM 1142 C C . LEU A 1 142 ? -38.104 -5.547 25.791 1.00 96.00 142 LEU A C 1
ATOM 1144 O O . LEU A 1 142 ? -37.557 -4.909 24.893 1.00 96.00 142 LEU A O 1
ATOM 1148 N N . CYS A 1 143 ? -37.419 -6.093 26.799 1.00 97.62 143 CYS A N 1
ATOM 1149 C CA . CYS A 1 143 ? -35.966 -5.994 26.918 1.00 97.62 143 CYS A CA 1
ATOM 1150 C C . CYS A 1 143 ? -35.250 -6.666 25.737 1.00 97.62 143 CYS A C 1
ATOM 1152 O O . CYS A 1 143 ? -34.373 -6.056 25.121 1.00 97.62 143 CYS A O 1
ATOM 1154 N N . LYS A 1 144 ? -35.637 -7.900 25.373 1.00 97.06 144 LYS A N 1
ATOM 1155 C CA . LYS A 1 144 ? -35.070 -8.619 24.216 1.00 97.06 144 LYS A CA 1
ATOM 1156 C C . LYS A 1 144 ? -35.344 -7.873 22.907 1.00 97.06 144 LYS A C 1
ATOM 1158 O O . LYS A 1 144 ? -34.455 -7.799 22.062 1.00 97.06 144 LYS A O 1
ATOM 1163 N N . LEU A 1 145 ? -36.542 -7.316 22.733 1.00 97.38 145 LEU A N 1
ATOM 1164 C CA . LEU A 1 145 ? -36.908 -6.518 21.561 1.00 97.38 145 LEU A CA 1
ATOM 1165 C C . LEU A 1 145 ? -36.047 -5.252 21.454 1.00 97.38 145 LEU A C 1
ATOM 1167 O O . LEU A 1 145 ? -35.478 -4.996 20.394 1.00 97.38 145 LEU A O 1
ATOM 1171 N N . ALA A 1 146 ? -35.894 -4.515 22.555 1.00 97.31 146 ALA A N 1
ATOM 1172 C CA . ALA A 1 146 ? -35.087 -3.301 22.612 1.00 97.31 146 ALA A CA 1
ATOM 1173 C C . ALA A 1 146 ? -33.614 -3.572 22.297 1.00 97.31 146 ALA A C 1
ATOM 1175 O O . ALA A 1 146 ? -33.041 -2.898 21.446 1.00 97.31 146 ALA A O 1
ATOM 1176 N N . VAL A 1 147 ? -33.022 -4.596 22.920 1.00 97.75 147 VAL A N 1
ATOM 1177 C CA . VAL A 1 147 ? -31.620 -4.983 22.691 1.00 97.75 147 VAL A CA 1
ATOM 1178 C C . VAL A 1 147 ? -31.393 -5.481 21.262 1.00 97.75 147 VAL A C 1
ATOM 1180 O O . VAL A 1 147 ? -30.355 -5.184 20.680 1.00 97.75 147 VAL A O 1
ATOM 1183 N N . ARG A 1 148 ? -32.351 -6.203 20.662 1.00 97.19 148 ARG A N 1
ATOM 1184 C CA . ARG A 1 148 ? -32.261 -6.618 19.249 1.00 97.19 148 ARG A CA 1
ATOM 1185 C C . ARG A 1 148 ? -32.339 -5.443 18.281 1.00 97.19 148 ARG A C 1
ATOM 1187 O O . ARG A 1 148 ? -31.709 -5.503 17.232 1.00 97.19 148 ARG A O 1
ATOM 1194 N N . GLN A 1 149 ? -33.124 -4.419 18.605 1.00 95.75 149 GLN A N 1
ATOM 1195 C CA . GLN A 1 149 ? -33.227 -3.217 17.782 1.00 95.75 149 GLN A CA 1
ATOM 1196 C C . GLN A 1 149 ? -31.968 -2.352 17.919 1.00 95.75 149 GLN A C 1
ATOM 1198 O O . GLN A 1 149 ? -31.411 -1.904 16.919 1.00 95.75 149 GLN A O 1
ATOM 1203 N N . ASN A 1 150 ? -31.500 -2.149 19.152 1.00 96.31 150 ASN A N 1
ATOM 1204 C CA . ASN A 1 150 ? -30.272 -1.435 19.460 1.00 96.31 150 ASN A CA 1
ATOM 1205 C C . ASN A 1 150 ? -29.652 -2.002 20.734 1.00 96.31 150 ASN A C 1
ATOM 1207 O O . ASN A 1 150 ? -30.135 -1.788 21.843 1.00 96.31 150 ASN A O 1
ATOM 1211 N N . VAL A 1 151 ? -28.512 -2.660 20.576 1.00 96.31 151 VAL A N 1
ATOM 1212 C CA . VAL A 1 151 ? -27.778 -3.323 21.659 1.00 96.31 151 VAL A CA 1
ATOM 1213 C C . VAL A 1 151 ? -27.425 -2.398 22.827 1.00 96.31 151 VAL A C 1
ATOM 1215 O O . VAL A 1 151 ? -27.394 -2.845 23.972 1.00 96.31 151 VAL A O 1
ATOM 1218 N N . ARG A 1 152 ? -27.233 -1.090 22.585 1.00 97.12 152 ARG A N 1
ATOM 1219 C CA . ARG A 1 152 ? -26.963 -0.106 23.650 1.00 97.12 152 ARG A CA 1
ATOM 1220 C C . ARG A 1 152 ? -28.186 0.163 24.527 1.00 97.12 152 ARG A C 1
ATOM 1222 O O . ARG A 1 152 ? -28.040 0.785 25.574 1.00 97.12 152 ARG A O 1
ATOM 1229 N N . ALA A 1 153 ? -29.378 -0.302 24.146 1.00 97.44 153 ALA A N 1
ATOM 1230 C CA . ALA A 1 153 ? -30.568 -0.232 24.990 1.00 97.44 153 ALA A CA 1
ATOM 1231 C C . ALA A 1 153 ? -30.414 -1.062 26.273 1.00 97.44 153 ALA A C 1
ATOM 1233 O O . ALA A 1 153 ? -31.131 -0.815 27.239 1.00 97.44 153 ALA A O 1
ATOM 1234 N N . LEU A 1 154 ? -29.437 -1.982 26.325 1.00 97.94 154 LEU A N 1
ATOM 1235 C CA . LEU A 1 154 ? -29.084 -2.730 27.533 1.00 97.94 154 LEU A CA 1
ATOM 1236 C C . LEU A 1 154 ? -28.819 -1.814 28.744 1.00 97.94 154 LEU A C 1
ATOM 1238 O O . LEU A 1 154 ? -29.128 -2.200 29.871 1.00 97.94 154 LEU A O 1
ATOM 1242 N N . GLN A 1 155 ? -28.317 -0.592 28.521 1.00 97.75 155 GLN A N 1
ATOM 1243 C CA . GLN A 1 155 ? -28.081 0.393 29.585 1.00 97.75 155 GLN A CA 1
ATOM 1244 C C . GLN A 1 155 ? -29.365 0.789 30.340 1.00 97.75 155 GLN A C 1
ATOM 1246 O O . GLN A 1 155 ? -29.306 1.130 31.518 1.00 97.75 155 GLN A O 1
ATOM 1251 N N . PHE A 1 156 ? -30.526 0.705 29.679 1.00 96.56 156 PHE A N 1
ATOM 1252 C CA . PHE A 1 156 ? -31.834 1.048 30.243 1.00 96.56 156 PHE A CA 1
ATOM 1253 C C . PHE A 1 156 ? -32.570 -0.158 30.833 1.00 96.56 156 PHE A C 1
ATOM 1255 O O . PHE A 1 156 ? -33.652 -0.004 31.401 1.00 96.56 156 PHE A O 1
ATOM 1262 N N . VAL A 1 157 ? -32.001 -1.361 30.718 1.00 97.44 157 VAL A N 1
ATOM 1263 C CA . VAL A 1 157 ? -32.576 -2.574 31.301 1.00 97.44 157 VAL A CA 1
ATOM 1264 C C . VAL A 1 157 ? -32.379 -2.547 32.818 1.00 97.44 157 VAL A C 1
ATOM 1266 O O . VAL A 1 157 ? -31.252 -2.507 33.327 1.00 97.44 157 VAL A O 1
ATOM 1269 N N . LYS A 1 158 ? -33.491 -2.581 33.557 1.00 94.56 158 LYS A N 1
ATOM 1270 C CA . LYS A 1 158 ? -33.495 -2.574 35.026 1.00 94.56 158 LYS A CA 1
ATOM 1271 C C . LYS A 1 158 ? -32.912 -3.875 35.570 1.00 94.56 158 LYS A C 1
ATOM 1273 O O . LYS A 1 158 ? -31.884 -3.830 36.242 1.00 94.56 158 LYS A O 1
ATOM 1278 N N . GLU A 1 159 ? -33.483 -5.005 35.164 1.00 95.44 159 GLU A N 1
ATOM 1279 C CA . GLU A 1 159 ? -33.049 -6.347 35.560 1.00 95.44 159 GLU A CA 1
ATOM 1280 C C . GLU A 1 159 ? -32.409 -7.075 34.375 1.00 95.44 159 GLU A C 1
ATOM 1282 O O . GLU A 1 159 ? -33.079 -7.454 33.413 1.00 95.44 159 GLU A O 1
ATOM 1287 N N . GLN A 1 160 ? -31.088 -7.238 34.421 1.00 96.75 160 GLN A N 1
ATOM 1288 C CA . GLN A 1 160 ? -30.318 -7.858 33.345 1.00 96.75 160 GLN A CA 1
ATOM 1289 C C . GLN A 1 160 ? -30.172 -9.363 33.589 1.00 96.75 160 GLN A C 1
ATOM 1291 O O . GLN A 1 160 ? -29.537 -9.786 34.554 1.00 96.75 160 GLN A O 1
ATOM 1296 N N . THR A 1 161 ? -30.729 -10.184 32.696 1.00 96.25 161 THR A N 1
ATOM 1297 C CA . THR A 1 161 ? -30.523 -11.639 32.729 1.00 96.25 161 THR A CA 1
ATOM 1298 C C . THR A 1 161 ? -29.245 -12.026 31.990 1.00 96.25 161 THR A C 1
ATOM 1300 O O . THR A 1 161 ? -28.829 -11.351 31.045 1.00 96.25 161 THR A O 1
ATOM 1303 N N . LYS A 1 162 ? -28.645 -13.162 32.373 1.00 96.44 162 LYS A N 1
ATOM 1304 C CA . LYS A 1 162 ? -27.463 -13.713 31.691 1.00 96.44 162 LYS A CA 1
ATOM 1305 C C . LYS A 1 162 ? -27.696 -13.856 30.181 1.00 96.44 162 LYS A C 1
ATOM 1307 O O . LYS A 1 162 ? -26.887 -13.371 29.399 1.00 96.44 162 LYS A O 1
ATOM 1312 N N . GLU A 1 163 ? -28.822 -14.442 29.773 1.00 96.56 163 GLU A N 1
ATOM 1313 C CA . GLU A 1 163 ? -29.161 -14.634 28.355 1.00 96.56 163 GLU A CA 1
ATOM 1314 C C . GLU A 1 163 ? -29.262 -13.319 27.576 1.00 96.56 163 GLU A C 1
ATOM 1316 O O . GLU A 1 163 ? -28.821 -13.240 26.428 1.00 96.56 163 GLU A O 1
ATOM 1321 N N . LEU A 1 164 ? -29.848 -12.280 28.180 1.00 97.69 164 LEU A N 1
ATOM 1322 C CA . LEU A 1 164 ? -29.990 -10.978 27.538 1.00 97.69 164 LEU A CA 1
ATOM 1323 C C . LEU A 1 164 ? -28.632 -10.289 27.377 1.00 97.69 164 LEU A C 1
ATOM 1325 O O . LEU A 1 164 ? -28.349 -9.746 26.309 1.00 97.69 164 LEU A O 1
ATOM 1329 N N . CYS A 1 165 ? -27.787 -10.341 28.410 1.00 98.31 165 CYS A N 1
ATOM 1330 C CA . CYS A 1 165 ? -26.424 -9.820 28.339 1.00 98.31 165 CYS A CA 1
ATOM 1331 C C . CYS A 1 165 ? -25.612 -10.548 27.266 1.00 98.31 165 CYS A C 1
ATOM 1333 O O . CYS A 1 165 ? -24.999 -9.890 26.431 1.00 98.31 165 CYS A O 1
ATOM 1335 N N . GLU A 1 166 ? -25.659 -11.885 27.231 1.00 97.94 166 GLU A N 1
ATOM 1336 C CA . GLU A 1 166 ? -25.002 -12.683 26.189 1.00 97.94 166 GLU A CA 1
ATOM 1337 C C . GLU A 1 166 ? -25.502 -12.328 24.787 1.00 97.94 166 GLU A C 1
ATOM 1339 O O . GLU A 1 166 ? -24.697 -12.180 23.869 1.00 97.94 166 GLU A O 1
ATOM 1344 N N . LEU A 1 167 ? -26.817 -12.169 24.604 1.00 97.12 167 LEU A N 1
ATOM 1345 C CA . LEU A 1 167 ? -27.400 -11.736 23.333 1.00 97.12 167 LEU A CA 1
ATOM 1346 C C . LEU A 1 167 ? -26.840 -10.376 22.895 1.00 97.12 167 LEU A C 1
ATOM 1348 O O . LEU A 1 167 ? -26.526 -10.201 21.717 1.00 97.12 167 LEU A O 1
ATOM 1352 N N . ALA A 1 168 ? -26.712 -9.434 23.831 1.00 98.06 168 ALA A N 1
ATOM 1353 C CA . ALA A 1 168 ? -26.203 -8.097 23.556 1.00 98.06 168 ALA A CA 1
ATOM 1354 C C . ALA A 1 168 ? -24.718 -8.122 23.161 1.00 98.06 168 ALA A C 1
ATOM 1356 O O . ALA A 1 168 ? -24.353 -7.590 22.109 1.00 98.06 168 ALA A O 1
ATOM 1357 N N . VAL A 1 169 ? -23.866 -8.789 23.950 1.00 98.31 169 VAL A N 1
ATOM 1358 C CA . VAL A 1 169 ? -22.417 -8.829 23.681 1.00 98.31 169 VAL A CA 1
ATOM 1359 C C . VAL A 1 169 ? -22.058 -9.669 22.451 1.00 98.31 169 VAL A C 1
ATOM 1361 O O . VAL A 1 169 ? -21.074 -9.363 21.784 1.00 98.31 169 VAL A O 1
ATOM 1364 N N . LYS A 1 170 ? -22.880 -10.666 22.081 1.00 98.06 170 LYS A N 1
ATOM 1365 C CA . LYS A 1 170 ? -22.737 -11.408 20.809 1.00 98.06 170 LYS A CA 1
ATOM 1366 C C . LYS A 1 170 ? -22.920 -10.511 19.587 1.00 98.06 170 LYS A C 1
ATOM 1368 O O . LYS A 1 170 ? -22.323 -10.775 18.549 1.00 98.06 170 LYS A O 1
ATOM 1373 N N . GLN A 1 171 ? -23.753 -9.478 19.690 1.00 97.19 171 GLN A N 1
ATOM 1374 C CA . GLN A 1 171 ? -23.965 -8.524 18.601 1.00 97.19 171 GLN A CA 1
ATOM 1375 C C . GLN A 1 171 ? -22.904 -7.417 18.593 1.00 97.19 171 GLN A C 1
ATOM 1377 O O . GLN A 1 171 ? -22.453 -7.015 17.523 1.00 97.19 171 GLN A O 1
ATOM 1382 N N . ASN A 1 172 ? -22.494 -6.931 19.768 1.00 98.06 172 ASN A N 1
ATOM 1383 C CA . ASN A 1 172 ? -21.423 -5.947 19.910 1.00 98.06 172 ASN A CA 1
ATOM 1384 C C . ASN A 1 172 ? -20.732 -6.078 21.276 1.00 98.06 172 ASN A C 1
ATOM 1386 O O . ASN A 1 172 ? -21.309 -5.721 22.303 1.00 98.06 172 ASN A O 1
ATOM 1390 N N . GLY A 1 173 ? -19.475 -6.516 21.283 1.00 97.69 173 GLY A N 1
ATOM 1391 C CA . GLY A 1 173 ? -18.688 -6.754 22.489 1.00 97.69 173 GLY A CA 1
ATOM 1392 C C . GLY A 1 173 ? -18.482 -5.504 23.347 1.00 97.69 173 GLY A C 1
ATOM 1393 O O . GLY A 1 173 ? -18.407 -5.618 24.567 1.00 97.69 173 GLY A O 1
ATOM 1394 N N . PHE A 1 174 ? -18.488 -4.297 22.767 1.00 98.44 174 PHE A N 1
ATOM 1395 C CA . PHE A 1 174 ? -18.356 -3.049 23.538 1.00 98.44 174 PHE A CA 1
ATOM 1396 C C . PHE A 1 174 ? -19.535 -2.768 24.465 1.00 98.44 174 PHE A C 1
ATOM 1398 O O . PHE A 1 174 ? -19.397 -2.032 25.437 1.00 98.44 174 PHE A O 1
ATOM 1405 N N . VAL A 1 175 ? -20.685 -3.399 24.228 1.00 97.94 175 VAL A N 1
ATOM 1406 C CA . VAL A 1 175 ? -21.850 -3.284 25.116 1.00 97.94 175 VAL A CA 1
ATOM 1407 C C . VAL A 1 175 ? -21.587 -3.904 26.492 1.00 97.94 175 VAL A C 1
ATOM 1409 O O . VAL A 1 175 ? -22.343 -3.638 27.425 1.00 97.94 175 VAL A O 1
ATOM 1412 N N . LEU A 1 176 ? -20.484 -4.647 26.659 1.00 98.31 176 LEU A N 1
ATOM 1413 C CA . LEU A 1 176 ? -19.993 -5.100 27.960 1.00 98.31 176 LEU A CA 1
ATOM 1414 C C . LEU A 1 176 ? -19.864 -3.955 28.984 1.00 98.31 176 LEU A C 1
ATOM 1416 O O . LEU A 1 176 ? -20.072 -4.191 30.174 1.00 98.31 176 LEU A O 1
ATOM 1420 N N . GLU A 1 177 ? -19.604 -2.723 28.529 1.00 98.31 177 GLU A N 1
ATOM 1421 C CA . GLU A 1 177 ? -19.620 -1.507 29.356 1.00 98.31 177 GLU A CA 1
ATOM 1422 C C . GLU A 1 177 ? -20.927 -1.350 30.158 1.00 98.31 177 GLU A C 1
ATOM 1424 O O . GLU A 1 177 ? -20.909 -0.929 31.314 1.00 98.31 177 GLU A O 1
ATOM 1429 N N . PHE A 1 178 ? -22.065 -1.734 29.570 1.00 98.00 178 PHE A N 1
ATOM 1430 C CA . PHE A 1 178 ? -23.398 -1.604 30.168 1.00 98.00 178 PHE A CA 1
ATOM 1431 C C . PHE A 1 178 ? -23.847 -2.845 30.951 1.00 98.00 178 PHE A C 1
ATOM 1433 O O . PHE A 1 178 ? -24.939 -2.845 31.528 1.00 98.00 178 PHE A O 1
ATOM 1440 N N . VAL A 1 179 ? -23.043 -3.911 30.973 1.00 98.12 179 VAL A N 1
ATOM 1441 C CA . VAL A 1 179 ? -23.344 -5.129 31.734 1.00 98.12 179 VAL A CA 1
ATOM 1442 C C . VAL A 1 179 ? -23.043 -4.882 33.213 1.00 98.12 179 VAL A C 1
ATOM 1444 O O . VAL A 1 179 ? -21.895 -4.646 33.604 1.00 98.12 179 VAL A O 1
ATOM 1447 N N . LYS A 1 180 ? -24.081 -4.953 34.053 1.00 96.25 180 LYS A N 1
ATOM 1448 C CA . LYS A 1 180 ? -23.972 -4.721 35.502 1.00 96.25 180 LYS A CA 1
ATOM 1449 C C . LYS A 1 180 ? -23.124 -5.811 36.158 1.00 96.25 180 LYS A C 1
ATOM 1451 O O . LYS A 1 180 ? -22.070 -5.505 36.720 1.00 96.25 180 LYS A O 1
ATOM 1456 N N . GLU A 1 181 ? -23.539 -7.063 35.971 1.00 96.56 181 GLU A N 1
ATOM 1457 C CA . GLU A 1 181 ? -22.880 -8.259 36.500 1.00 96.56 181 GLU A CA 1
ATOM 1458 C C . GLU A 1 181 ? -22.127 -8.999 35.391 1.00 96.56 181 GLU A C 1
ATOM 1460 O O . GLU A 1 181 ? -22.715 -9.666 34.534 1.00 96.56 181 GLU A O 1
ATOM 1465 N N . GLN A 1 182 ? -20.803 -8.860 35.393 1.00 97.56 182 GLN A N 1
ATOM 1466 C CA . GLN A 1 182 ? -19.925 -9.465 34.397 1.00 97.56 182 GLN A CA 1
ATOM 1467 C C . GLN A 1 182 ? -19.497 -10.863 34.852 1.00 97.56 182 GLN A C 1
ATOM 1469 O O . GLN A 1 182 ? -18.699 -11.012 35.774 1.00 97.56 182 GLN A O 1
ATOM 1474 N N . THR A 1 183 ? -20.023 -11.894 34.189 1.00 96.69 183 THR A N 1
ATOM 1475 C CA . THR A 1 183 ? -19.533 -13.271 34.359 1.00 96.69 183 THR A CA 1
ATOM 1476 C C . THR A 1 183 ? -18.393 -13.552 33.387 1.00 96.69 183 THR A C 1
ATOM 1478 O O . THR A 1 183 ? -18.327 -12.943 32.318 1.00 96.69 183 THR A O 1
ATOM 1481 N N . GLU A 1 184 ? -17.531 -14.513 33.723 1.00 95.50 184 GLU A N 1
ATOM 1482 C CA . GLU A 1 184 ? -16.418 -14.928 32.861 1.00 95.50 184 GLU A CA 1
ATOM 1483 C C . GLU A 1 184 ? -16.883 -15.286 31.441 1.00 95.50 184 GLU A C 1
ATOM 1485 O O . GLU A 1 184 ? -16.283 -14.840 30.467 1.00 95.50 184 GLU A O 1
ATOM 1490 N N . GLU A 1 185 ? -18.008 -15.996 31.312 1.00 97.44 185 GLU A N 1
ATOM 1491 C CA . GLU A 1 185 ? -18.571 -16.376 30.013 1.00 97.44 185 GLU A CA 1
ATOM 1492 C C . GLU A 1 185 ? -19.041 -15.158 29.198 1.00 97.44 185 GLU A C 1
ATOM 1494 O O . GLU A 1 185 ? -18.748 -15.064 28.008 1.00 97.44 185 GLU A O 1
ATOM 1499 N N . ILE A 1 186 ? -19.707 -14.178 29.827 1.00 98.31 186 ILE A N 1
ATOM 1500 C CA . ILE A 1 186 ? -20.134 -12.943 29.141 1.00 98.31 186 ILE A CA 1
ATOM 1501 C C . ILE A 1 186 ? -18.911 -12.145 28.672 1.00 98.31 186 ILE A C 1
ATOM 1503 O O . ILE A 1 186 ? -18.876 -11.695 27.525 1.00 98.31 186 ILE A O 1
ATOM 1507 N N . CYS A 1 187 ? -17.898 -11.994 29.531 1.00 98.56 187 CYS A N 1
ATOM 1508 C CA . CYS A 1 187 ? -16.646 -11.324 29.176 1.00 98.56 187 CYS A CA 1
ATOM 1509 C C . CYS A 1 187 ? -15.938 -12.042 28.025 1.00 98.56 187 CYS A C 1
ATOM 1511 O O . CYS A 1 187 ? -15.489 -11.395 27.080 1.00 98.56 187 CYS A O 1
ATOM 1513 N N . LYS A 1 188 ? -15.881 -13.377 28.066 1.00 98.38 188 LYS A N 1
ATOM 1514 C CA . LYS A 1 188 ? -15.276 -14.198 27.016 1.00 98.38 188 LYS A CA 1
ATOM 1515 C C . LYS A 1 188 ? -15.987 -14.005 25.686 1.00 98.38 188 LYS A C 1
ATOM 1517 O O . LYS A 1 188 ? -15.320 -13.730 24.696 1.00 98.38 188 LYS A O 1
ATOM 1522 N N . ILE A 1 189 ? -17.316 -14.070 25.665 1.00 98.44 189 ILE A N 1
ATOM 1523 C CA . ILE A 1 189 ? -18.120 -13.823 24.461 1.00 98.44 189 ILE A CA 1
ATOM 1524 C C . ILE A 1 189 ? -17.854 -12.415 23.909 1.00 98.44 189 ILE A C 1
ATOM 1526 O O . ILE A 1 189 ? -17.648 -12.262 22.706 1.00 98.44 189 ILE A O 1
ATOM 1530 N N . ALA A 1 190 ? -17.816 -11.394 24.770 1.00 98.50 190 ALA A N 1
ATOM 1531 C CA . ALA A 1 190 ? -17.547 -10.018 24.356 1.00 98.50 190 ALA A CA 1
ATOM 1532 C C . ALA A 1 190 ? -16.151 -9.863 23.724 1.00 98.50 190 ALA A C 1
ATOM 1534 O O . ALA A 1 190 ? -16.027 -9.285 22.647 1.00 98.50 190 ALA A O 1
ATOM 1535 N N . VAL A 1 191 ? -15.114 -10.423 24.357 1.00 98.50 191 VAL A N 1
ATOM 1536 C CA . VAL A 1 191 ? -13.719 -10.375 23.878 1.00 98.50 191 VAL A CA 1
ATOM 1537 C C . VAL A 1 191 ? -13.506 -11.235 22.624 1.00 98.50 191 VAL A C 1
ATOM 1539 O O . VAL A 1 191 ? -12.699 -10.882 21.763 1.00 98.50 191 VAL A O 1
ATOM 1542 N N . GLN A 1 192 ? -14.228 -12.351 22.485 1.00 98.31 192 GLN A N 1
ATOM 1543 C CA . GLN A 1 192 ? -14.256 -13.154 21.254 1.00 98.31 192 GLN A CA 1
ATOM 1544 C C . GLN A 1 192 ? -14.912 -12.406 20.095 1.00 98.31 192 GLN A C 1
ATOM 1546 O O . GLN A 1 192 ? -14.494 -12.566 18.954 1.00 98.31 192 GLN A O 1
ATOM 1551 N N . GLN A 1 193 ? -15.942 -11.606 20.372 1.00 98.19 193 GLN A N 1
ATOM 1552 C CA . GLN A 1 193 ? -16.602 -10.797 19.352 1.00 98.19 193 GLN A CA 1
ATOM 1553 C C . GLN A 1 193 ? -15.731 -9.602 18.939 1.00 98.19 193 GLN A C 1
ATOM 1555 O O . GLN A 1 193 ? -15.642 -9.294 17.751 1.00 98.19 193 GLN A O 1
ATOM 1560 N N . ASN A 1 194 ? -15.083 -8.943 19.903 1.00 97.88 194 ASN A N 1
ATOM 1561 C CA . ASN A 1 194 ? -14.154 -7.843 19.669 1.00 97.88 194 ASN A CA 1
ATOM 1562 C C . ASN A 1 194 ? -13.107 -7.773 20.789 1.00 97.88 194 ASN A C 1
ATOM 1564 O O . ASN A 1 194 ? -13.426 -7.471 21.938 1.00 97.88 194 ASN A O 1
ATOM 1568 N N . SER A 1 195 ? -11.835 -7.980 20.447 1.00 97.88 195 SER A N 1
ATOM 1569 C CA . SER A 1 195 ? -10.736 -8.045 21.420 1.00 97.88 195 SER A CA 1
ATOM 1570 C C . SER A 1 195 ? -10.542 -6.756 22.221 1.00 97.88 195 SER A C 1
ATOM 1572 O O . SER A 1 195 ? -10.118 -6.809 23.374 1.00 97.88 195 SER A O 1
ATOM 1574 N N . TRP A 1 196 ? -10.898 -5.595 21.661 1.00 98.31 196 TRP A N 1
ATOM 1575 C CA . TRP A 1 196 ? -10.835 -4.315 22.375 1.00 98.31 196 TRP A CA 1
ATOM 1576 C C . TRP A 1 196 ? -11.921 -4.170 23.445 1.00 98.31 196 TRP A C 1
ATOM 1578 O O . TRP A 1 196 ? -11.831 -3.266 24.275 1.00 98.31 196 TRP A O 1
ATOM 1588 N N . ALA A 1 197 ? -12.931 -5.050 23.481 1.00 98.38 197 ALA A N 1
ATOM 1589 C CA . ALA A 1 197 ? -13.900 -5.094 24.577 1.00 98.38 197 ALA A CA 1
ATOM 1590 C C . ALA A 1 197 ? -13.241 -5.436 25.924 1.00 98.38 197 ALA A C 1
ATOM 1592 O O . ALA A 1 197 ? -13.828 -5.160 26.970 1.00 98.38 197 ALA A O 1
ATOM 1593 N N . LEU A 1 198 ? -12.001 -5.948 25.910 1.00 98.50 198 LEU A N 1
ATOM 1594 C CA . LEU A 1 198 ? -11.182 -6.155 27.105 1.00 98.50 198 LEU A CA 1
ATOM 1595 C C . LEU A 1 198 ? -11.079 -4.890 27.979 1.00 98.50 198 LEU A C 1
ATOM 1597 O O . LEU A 1 198 ? -11.017 -5.004 29.203 1.00 98.50 198 LEU A O 1
ATOM 1601 N N . GLN A 1 199 ? -11.133 -3.695 27.375 1.00 98.50 199 GLN A N 1
ATOM 1602 C CA . GLN A 1 199 ? -11.115 -2.417 28.098 1.00 98.50 199 GLN A CA 1
ATOM 1603 C C . GLN A 1 199 ? -12.282 -2.260 29.091 1.00 98.50 199 GLN A C 1
ATOM 1605 O O . GLN A 1 199 ? -12.143 -1.576 30.102 1.00 98.50 199 GLN A O 1
ATOM 1610 N N . PHE A 1 200 ? -13.418 -2.914 28.824 1.00 98.38 200 PHE A N 1
ATOM 1611 C CA . PHE A 1 200 ? -14.626 -2.855 29.651 1.00 98.38 200 PHE A CA 1
ATOM 1612 C C . PHE A 1 200 ? -14.735 -4.015 30.646 1.00 98.38 200 PHE A C 1
ATOM 1614 O O . PHE A 1 200 ? -15.673 -4.055 31.445 1.00 98.38 200 PHE A O 1
ATOM 1621 N N . VAL A 1 201 ? -13.789 -4.960 30.623 1.00 98.31 201 VAL A N 1
ATOM 1622 C CA . VAL A 1 201 ? -13.739 -6.068 31.580 1.00 98.31 201 VAL A CA 1
ATOM 1623 C C . VAL A 1 201 ? -13.286 -5.533 32.942 1.00 98.31 201 VAL A C 1
ATOM 1625 O O . VAL A 1 201 ? -12.175 -5.009 33.095 1.00 98.31 201 VAL A O 1
ATOM 1628 N N . LYS A 1 202 ? -14.149 -5.669 33.953 1.00 96.88 202 LYS A N 1
ATOM 1629 C CA . LYS A 1 202 ? -13.867 -5.225 35.328 1.00 96.88 202 LYS A CA 1
ATOM 1630 C C . LYS A 1 202 ? -12.734 -6.055 35.935 1.00 96.88 202 LYS A C 1
ATOM 1632 O O . LYS A 1 202 ? -11.684 -5.496 36.249 1.00 96.88 202 LYS A O 1
ATOM 1637 N N . GLU A 1 203 ? -12.911 -7.374 35.959 1.00 96.56 203 GLU A N 1
ATOM 1638 C CA . GLU A 1 203 ? -11.945 -8.348 36.478 1.00 96.56 203 GLU A CA 1
ATOM 1639 C C . GLU A 1 203 ? -11.326 -9.152 35.330 1.00 96.56 203 GLU A C 1
ATOM 1641 O O . GLU A 1 203 ? -11.982 -9.988 34.707 1.00 96.56 203 GLU A O 1
ATOM 1646 N N . GLN A 1 204 ? -10.063 -8.867 35.010 1.00 97.62 204 GLN A N 1
ATOM 1647 C CA . GLN A 1 204 ? -9.358 -9.504 33.899 1.00 97.62 204 GLN A CA 1
ATOM 1648 C C . GLN A 1 204 ? -8.669 -10.792 34.360 1.00 97.62 204 GLN A C 1
ATOM 1650 O O . GLN A 1 204 ? -7.809 -10.764 35.239 1.00 97.62 204 GLN A O 1
ATOM 1655 N N . THR A 1 205 ? -9.011 -11.921 33.735 1.00 97.00 205 THR A N 1
ATOM 1656 C CA . THR A 1 205 ? -8.285 -13.183 33.921 1.00 97.00 205 THR A CA 1
ATOM 1657 C C . THR A 1 205 ? -7.151 -13.304 32.906 1.00 97.00 205 THR A C 1
ATOM 1659 O O . THR A 1 205 ? -7.206 -12.726 31.817 1.00 97.00 205 THR A O 1
ATOM 1662 N N . LYS A 1 206 ? -6.129 -14.104 33.236 1.00 97.38 206 LYS A N 1
ATOM 1663 C CA . LYS A 1 206 ? -5.029 -14.416 32.310 1.00 97.38 206 LYS A CA 1
ATOM 1664 C C . LYS A 1 206 ? -5.559 -14.940 30.968 1.00 97.38 206 LYS A C 1
ATOM 1666 O O . LYS A 1 206 ? -5.124 -14.474 29.922 1.00 97.38 206 LYS A O 1
ATOM 1671 N N . GLU A 1 207 ? -6.535 -15.845 31.000 1.00 97.44 207 GLU A N 1
ATOM 1672 C CA . GLU A 1 207 ? -7.128 -16.449 29.801 1.00 97.44 207 GLU A CA 1
ATOM 1673 C C . GLU A 1 207 ? -7.842 -15.424 28.911 1.00 97.44 207 GLU A C 1
ATOM 1675 O O . GLU A 1 207 ? -7.703 -15.476 27.689 1.00 97.44 207 GLU A O 1
ATOM 1680 N N . LEU A 1 208 ? -8.566 -14.465 29.502 1.00 97.88 208 LEU A N 1
ATOM 1681 C CA . LEU A 1 208 ? -9.227 -13.390 28.756 1.00 97.88 208 LEU A CA 1
ATOM 1682 C C . LEU A 1 208 ? -8.218 -12.434 28.117 1.00 97.88 208 LEU A C 1
ATOM 1684 O O . LEU A 1 208 ? -8.383 -12.058 26.955 1.00 97.88 208 LEU A O 1
ATOM 1688 N N . CYS A 1 209 ? -7.166 -12.064 28.851 1.00 98.56 209 CYS A N 1
ATOM 1689 C CA . CYS A 1 209 ? -6.095 -11.230 28.315 1.00 98.56 209 CYS A CA 1
ATOM 1690 C C . CYS A 1 209 ? -5.387 -11.928 27.149 1.00 98.56 209 CYS A C 1
ATOM 1692 O O . CYS A 1 209 ? -5.246 -11.329 26.085 1.00 98.56 209 CYS A O 1
ATOM 1694 N N . GLU A 1 210 ? -5.005 -13.200 27.309 1.00 98.44 210 GLU A N 1
ATOM 1695 C CA . GLU A 1 210 ? -4.399 -13.998 26.237 1.00 98.44 210 GLU A CA 1
ATOM 1696 C C . GLU A 1 210 ? -5.321 -14.126 25.022 1.00 98.44 210 GLU A C 1
ATOM 1698 O O . GLU A 1 210 ? -4.881 -13.944 23.889 1.00 98.44 210 GLU A O 1
ATOM 1703 N N . LEU A 1 211 ? -6.609 -14.399 25.239 1.00 98.31 211 LEU A N 1
ATOM 1704 C CA . LEU A 1 211 ? -7.604 -14.476 24.172 1.00 98.31 211 LEU A CA 1
ATOM 1705 C C . LEU A 1 211 ? -7.692 -13.170 23.367 1.00 98.31 211 LEU A C 1
ATOM 1707 O O . LEU A 1 211 ? -7.828 -13.222 22.142 1.00 98.31 211 LEU A O 1
ATOM 1711 N N . ALA A 1 212 ? -7.631 -12.018 24.038 1.00 98.56 212 ALA A N 1
ATOM 1712 C CA . ALA A 1 212 ? -7.661 -10.718 23.381 1.00 98.56 212 ALA A CA 1
ATOM 1713 C C . ALA A 1 212 ? -6.397 -10.491 22.541 1.00 98.56 212 ALA A C 1
ATOM 1715 O O . ALA A 1 212 ? -6.497 -10.198 21.348 1.00 98.56 212 ALA A O 1
ATOM 1716 N N . VAL A 1 213 ? -5.211 -10.681 23.132 1.00 98.69 213 VAL A N 1
ATOM 1717 C CA . VAL A 1 213 ? -3.941 -10.394 22.445 1.00 98.69 213 VAL A CA 1
ATOM 1718 C C . VAL A 1 213 ? -3.611 -11.392 21.332 1.00 98.69 213 VAL A C 1
ATOM 1720 O O . VAL A 1 213 ? -2.960 -11.019 20.360 1.00 98.69 213 VAL A O 1
ATOM 1723 N N . ARG A 1 214 ? -4.104 -12.638 21.409 1.00 98.50 214 ARG A N 1
ATOM 1724 C CA . ARG A 1 214 ? -3.978 -13.623 20.314 1.00 98.50 214 ARG A CA 1
ATOM 1725 C C . ARG A 1 214 ? -4.750 -13.216 19.064 1.00 98.50 214 ARG A C 1
ATOM 1727 O O . ARG A 1 214 ? -4.345 -13.568 17.962 1.00 98.50 214 ARG A O 1
ATOM 1734 N N . GLN A 1 215 ? -5.872 -12.522 19.230 1.00 97.75 215 GLN A N 1
ATOM 1735 C CA . GLN A 1 215 ? -6.681 -12.043 18.111 1.00 97.75 215 GLN A CA 1
ATOM 1736 C C . GLN A 1 215 ? -6.160 -10.707 17.579 1.00 97.75 215 GLN A C 1
ATOM 1738 O O . GLN A 1 215 ? -5.997 -10.551 16.369 1.00 97.75 215 GLN A O 1
ATOM 1743 N N . VAL A 1 216 ? -5.869 -9.763 18.478 1.00 98.50 216 VAL A N 1
ATOM 1744 C CA . VAL A 1 216 ? -5.330 -8.439 18.154 1.00 98.50 216 VAL A CA 1
ATOM 1745 C C . VAL A 1 216 ? -4.251 -8.093 19.175 1.00 98.50 216 VAL A C 1
ATOM 1747 O O . VAL A 1 216 ? -4.565 -7.702 20.296 1.00 98.50 216 VAL A O 1
ATOM 1750 N N . GLY A 1 217 ? -2.977 -8.171 18.791 1.00 98.31 217 GLY A N 1
ATOM 1751 C CA . GLY A 1 217 ? -1.838 -7.949 19.689 1.00 98.31 217 GLY A CA 1
ATOM 1752 C C . GLY A 1 217 ? -1.861 -6.575 20.358 1.00 98.31 217 GLY A C 1
ATOM 1753 O O . GLY A 1 217 ? -1.524 -6.442 21.529 1.00 98.31 217 GLY A O 1
ATOM 1754 N N . GLN A 1 218 ? -2.375 -5.554 19.666 1.00 98.44 218 GLN A N 1
ATOM 1755 C CA . GLN A 1 218 ? -2.544 -4.203 20.216 1.00 98.44 218 GLN A CA 1
ATOM 1756 C C . GLN A 1 218 ? -3.572 -4.116 21.355 1.00 98.44 218 GLN A C 1
ATOM 1758 O O . GLN A 1 218 ? -3.532 -3.161 22.122 1.00 98.44 218 GLN A O 1
ATOM 1763 N N . ALA A 1 219 ? -4.438 -5.121 21.545 1.00 98.56 219 ALA A N 1
ATOM 1764 C CA . ALA A 1 219 ? -5.307 -5.193 22.723 1.00 98.56 219 ALA A CA 1
ATOM 1765 C C . ALA A 1 219 ? -4.513 -5.252 24.045 1.00 98.56 219 ALA A C 1
ATOM 1767 O O . ALA A 1 219 ? -5.092 -5.028 25.108 1.00 98.56 219 ALA A O 1
ATOM 1768 N N . LEU A 1 220 ? -3.193 -5.489 23.981 1.00 98.69 220 LEU A N 1
ATOM 1769 C CA . LEU A 1 220 ? -2.261 -5.366 25.102 1.00 98.69 220 LEU A CA 1
ATOM 1770 C C . LEU A 1 220 ? -2.349 -4.002 25.807 1.00 98.69 220 LEU A C 1
ATOM 1772 O O . LEU A 1 220 ? -2.127 -3.940 27.017 1.00 98.69 220 LEU A O 1
ATOM 1776 N N . GLU A 1 221 ? -2.721 -2.938 25.087 1.00 98.56 221 GLU A N 1
ATOM 1777 C CA . GLU A 1 221 ? -2.992 -1.608 25.652 1.00 98.56 221 GLU A CA 1
ATOM 1778 C C . GLU A 1 221 ? -3.988 -1.662 26.823 1.00 98.56 221 GLU A C 1
ATOM 1780 O O . GLU A 1 221 ? -3.822 -0.966 27.824 1.00 98.56 221 GLU A O 1
ATOM 1785 N N . PHE A 1 222 ? -4.993 -2.537 26.728 1.00 98.50 222 PHE A N 1
ATOM 1786 C CA . PHE A 1 222 ? -6.069 -2.662 27.711 1.00 98.50 222 PHE A CA 1
ATOM 1787 C C . PHE A 1 222 ? -5.808 -3.726 28.783 1.00 98.50 222 PHE A C 1
ATOM 1789 O O . PHE A 1 222 ? -6.641 -3.913 29.672 1.00 98.50 222 PHE A O 1
ATOM 1796 N N . VAL A 1 223 ? -4.671 -4.424 28.731 1.00 98.50 223 VAL A N 1
ATOM 1797 C CA . VAL A 1 223 ? -4.276 -5.394 29.759 1.00 98.50 223 VAL A CA 1
ATOM 1798 C C . VAL A 1 223 ? -3.767 -4.637 30.988 1.00 98.50 223 VAL A C 1
ATOM 1800 O O . VAL A 1 223 ? -2.727 -3.972 30.945 1.00 98.50 223 VAL A O 1
ATOM 1803 N N . LYS A 1 224 ? -4.490 -4.749 32.108 1.00 97.31 224 LYS A N 1
ATOM 1804 C CA . LYS A 1 224 ? -4.146 -4.066 33.368 1.00 97.31 224 LYS A CA 1
ATOM 1805 C C . LYS A 1 224 ? -2.829 -4.605 33.932 1.00 97.31 224 LYS A C 1
ATOM 1807 O O . LYS A 1 224 ? -1.867 -3.844 34.073 1.00 97.31 224 LYS A O 1
ATOM 1812 N N . GLU A 1 225 ? -2.779 -5.920 34.138 1.00 97.06 225 GLU A N 1
ATOM 1813 C CA . GLU A 1 225 ? -1.623 -6.657 34.653 1.00 97.06 225 GLU A CA 1
ATOM 1814 C C . GLU A 1 225 ? -0.944 -7.447 33.530 1.00 97.06 225 GLU A C 1
ATOM 1816 O O . GLU A 1 225 ? -1.431 -8.488 33.082 1.00 97.06 225 GLU A O 1
ATOM 1821 N N . GLN A 1 226 ? 0.184 -6.929 33.043 1.00 98.06 226 GLN A N 1
ATOM 1822 C CA . GLN A 1 226 ? 0.946 -7.547 31.962 1.00 98.06 226 GLN A CA 1
ATOM 1823 C C . GLN A 1 226 ? 1.909 -8.592 32.529 1.00 98.06 226 GLN A C 1
ATOM 1825 O O . GLN A 1 226 ? 2.802 -8.268 33.310 1.00 98.06 226 GLN A O 1
ATOM 1830 N N . THR A 1 227 ? 1.745 -9.846 32.108 1.00 97.94 227 THR A N 1
ATOM 1831 C CA . THR A 1 227 ? 2.755 -10.890 32.327 1.00 97.94 227 THR A CA 1
ATOM 1832 C C . THR A 1 227 ? 3.647 -11.011 31.102 1.00 97.94 227 THR A C 1
ATOM 1834 O O . THR A 1 227 ? 3.225 -10.684 29.992 1.00 97.94 227 THR A O 1
ATOM 1837 N N . GLU A 1 228 ? 4.860 -11.525 31.294 1.00 97.81 228 GLU A N 1
ATOM 1838 C CA . GLU A 1 228 ? 5.802 -11.739 30.195 1.00 97.81 228 GLU A CA 1
ATOM 1839 C C . GLU A 1 228 ? 5.182 -12.588 29.071 1.00 97.81 228 GLU A C 1
ATOM 1841 O O . GLU A 1 228 ? 5.283 -12.226 27.905 1.00 97.81 228 GLU A O 1
ATOM 1846 N N . GLU A 1 229 ? 4.442 -13.644 29.422 1.00 98.38 229 GLU A N 1
ATOM 1847 C CA . GLU A 1 229 ? 3.757 -14.520 28.463 1.00 98.38 229 GLU A CA 1
ATOM 1848 C C . GLU A 1 229 ? 2.703 -13.776 27.627 1.00 98.38 229 GLU A C 1
ATOM 1850 O O . GLU A 1 229 ? 2.670 -13.906 26.405 1.00 98.38 229 GLU A O 1
ATOM 1855 N N . ILE A 1 230 ? 1.872 -12.937 28.260 1.00 98.69 230 ILE A N 1
ATOM 1856 C CA . ILE A 1 230 ? 0.862 -12.133 27.548 1.00 98.69 230 ILE A CA 1
ATOM 1857 C C . ILE A 1 230 ? 1.545 -11.155 26.584 1.00 98.69 230 ILE A C 1
ATOM 1859 O O . ILE A 1 230 ? 1.108 -11.007 25.442 1.00 98.69 230 ILE A O 1
ATOM 1863 N N . CYS A 1 231 ? 2.633 -10.512 27.018 1.00 98.81 231 CYS A N 1
ATOM 1864 C CA . CYS A 1 231 ? 3.409 -9.613 26.167 1.00 98.81 231 CYS A CA 1
ATOM 1865 C C . CYS A 1 231 ? 4.031 -10.354 24.977 1.00 98.81 231 CYS A C 1
ATOM 1867 O O . CYS A 1 231 ? 3.932 -9.862 23.855 1.00 98.81 231 CYS A O 1
ATOM 1869 N N . LYS A 1 232 ? 4.618 -11.540 25.196 1.00 98.81 232 LYS A N 1
ATOM 1870 C CA . LYS A 1 232 ? 5.189 -12.384 24.130 1.00 98.81 232 LYS A CA 1
ATOM 1871 C C . LYS A 1 232 ? 4.137 -12.760 23.093 1.00 98.81 232 LYS A C 1
ATOM 1873 O O . LYS A 1 232 ? 4.356 -12.535 21.906 1.00 98.81 232 LYS A O 1
ATOM 1878 N N . ILE A 1 233 ? 2.975 -13.236 23.538 1.00 98.75 233 ILE A N 1
ATOM 1879 C CA . ILE A 1 233 ? 1.844 -13.554 22.658 1.00 98.75 233 ILE A CA 1
ATOM 1880 C C . ILE A 1 233 ? 1.438 -12.327 21.827 1.00 98.75 233 ILE A C 1
ATOM 1882 O O . ILE A 1 233 ? 1.245 -12.437 20.616 1.00 98.75 233 ILE A O 1
ATOM 1886 N N . ALA A 1 234 ? 1.334 -11.153 22.459 1.00 98.81 234 ALA A N 1
ATOM 1887 C CA . ALA A 1 234 ? 0.938 -9.920 21.785 1.00 98.81 234 ALA A CA 1
ATOM 1888 C C . ALA A 1 234 ? 1.928 -9.504 20.687 1.00 98.81 234 ALA A C 1
ATOM 1890 O O . ALA A 1 234 ? 1.509 -9.222 19.563 1.00 98.81 234 ALA A O 1
ATOM 1891 N N . VAL A 1 235 ? 3.234 -9.489 20.985 1.00 98.81 235 VAL A N 1
ATOM 1892 C CA . VAL A 1 235 ? 4.261 -9.058 20.018 1.00 98.81 235 VAL A CA 1
ATOM 1893 C C . VAL A 1 235 ? 4.518 -10.086 18.919 1.00 98.81 235 VAL A C 1
ATOM 1895 O O . VAL A 1 235 ? 4.846 -9.708 17.798 1.00 98.81 235 VAL A O 1
ATOM 1898 N N . GLN A 1 236 ? 4.320 -11.376 19.201 1.00 98.69 236 GLN A N 1
ATOM 1899 C CA . GLN A 1 236 ? 4.361 -12.428 18.182 1.00 98.69 236 GLN A CA 1
ATOM 1900 C C . GLN A 1 236 ? 3.187 -12.315 17.200 1.00 98.69 236 GLN A C 1
ATOM 1902 O O . GLN A 1 236 ? 3.344 -12.621 16.019 1.00 98.69 236 GLN A O 1
ATOM 1907 N N . GLN A 1 237 ? 2.018 -11.864 17.668 1.00 98.56 237 GLN A N 1
ATOM 1908 C CA . GLN A 1 237 ? 0.866 -11.591 16.808 1.00 98.56 237 GLN A CA 1
ATOM 1909 C C . GLN A 1 237 ? 1.087 -10.319 15.972 1.00 98.56 237 GLN A C 1
ATOM 1911 O O . GLN A 1 237 ? 0.869 -10.333 14.759 1.00 98.56 237 GLN A O 1
ATOM 1916 N N . ASN A 1 238 ? 1.550 -9.236 16.604 1.00 98.56 238 ASN A N 1
ATOM 1917 C CA . ASN A 1 238 ? 1.869 -7.963 15.960 1.00 98.56 238 ASN A CA 1
ATOM 1918 C C . ASN A 1 238 ? 3.036 -7.279 16.684 1.00 98.56 238 ASN A C 1
ATOM 1920 O O . ASN A 1 238 ? 2.863 -6.790 17.800 1.00 98.56 238 ASN A O 1
ATOM 1924 N N . GLY A 1 239 ? 4.195 -7.159 16.034 1.00 98.56 239 GLY A N 1
ATOM 1925 C CA . GLY A 1 239 ? 5.415 -6.593 16.613 1.00 98.56 239 GLY A CA 1
ATOM 1926 C C . GLY A 1 239 ? 5.239 -5.152 17.094 1.00 98.56 239 GLY A C 1
ATOM 1927 O O . GLY A 1 239 ? 5.858 -4.741 18.074 1.00 98.56 239 GLY A O 1
ATOM 1928 N N . TRP A 1 240 ? 4.306 -4.395 16.506 1.00 98.81 240 TRP A N 1
ATOM 1929 C CA . TRP A 1 240 ? 3.980 -3.034 16.948 1.00 98.81 240 TRP A CA 1
ATOM 1930 C C . TRP A 1 240 ? 3.270 -2.992 18.301 1.00 98.81 240 TRP A C 1
ATOM 1932 O O . TRP A 1 240 ? 3.211 -1.925 18.915 1.00 98.81 240 TRP A O 1
ATOM 1942 N N . ALA A 1 241 ? 2.752 -4.119 18.800 1.00 98.75 241 ALA A N 1
ATOM 1943 C CA . ALA A 1 241 ? 2.234 -4.218 20.162 1.00 98.75 241 ALA A CA 1
ATOM 1944 C C . ALA A 1 241 ? 3.317 -3.926 21.215 1.00 98.75 241 ALA A C 1
ATOM 1946 O O . ALA A 1 241 ? 2.978 -3.565 22.341 1.00 98.75 241 ALA A O 1
ATOM 1947 N N . LEU A 1 242 ? 4.606 -3.984 20.842 1.00 98.81 242 LEU A N 1
ATOM 1948 C CA . LEU A 1 242 ? 5.726 -3.605 21.705 1.00 98.81 242 LEU A CA 1
ATOM 1949 C C . LEU A 1 242 ? 5.577 -2.189 22.286 1.00 98.81 242 LEU A C 1
ATOM 1951 O O . LEU A 1 242 ? 6.023 -1.943 23.406 1.00 98.81 242 LEU A O 1
ATOM 1955 N N . GLN A 1 243 ? 4.905 -1.277 21.573 1.00 98.69 243 GLN A N 1
ATOM 1956 C CA . GLN A 1 243 ? 4.630 0.081 22.058 1.00 98.69 243 GLN A CA 1
ATOM 1957 C C . GLN A 1 243 ? 3.800 0.112 23.355 1.00 98.69 243 GLN A C 1
ATOM 1959 O O . GLN A 1 243 ? 3.897 1.070 24.118 1.00 98.69 243 GLN A O 1
ATOM 1964 N N . PHE A 1 244 ? 3.008 -0.935 23.614 1.00 98.62 244 PHE A N 1
ATOM 1965 C CA . PHE A 1 244 ? 2.144 -1.061 24.792 1.00 98.62 244 PHE A CA 1
ATOM 1966 C C . PHE A 1 244 ? 2.762 -1.913 25.908 1.00 98.62 244 PHE A C 1
ATOM 1968 O O . PHE A 1 244 ? 2.174 -2.035 26.984 1.00 98.62 244 PHE A O 1
ATOM 1975 N N . VAL A 1 245 ? 3.941 -2.503 25.684 1.00 98.62 245 VAL A N 1
ATOM 1976 C CA . VAL A 1 245 ? 4.656 -3.291 26.696 1.00 98.62 245 VAL A CA 1
ATOM 1977 C C . VAL A 1 245 ? 5.250 -2.348 27.745 1.00 98.62 245 VAL A C 1
ATOM 1979 O O . VAL A 1 245 ? 6.137 -1.541 27.448 1.00 98.62 245 VAL A O 1
ATOM 1982 N N . LYS A 1 246 ? 4.785 -2.463 28.995 1.00 97.81 246 LYS A N 1
ATOM 1983 C CA . LYS A 1 246 ? 5.257 -1.632 30.117 1.00 97.81 246 LYS A CA 1
ATOM 1984 C C . LYS A 1 246 ? 6.710 -1.963 30.469 1.00 97.81 246 LYS A C 1
ATOM 1986 O O . LYS A 1 246 ? 7.570 -1.078 30.424 1.00 97.81 246 LYS A O 1
ATOM 1991 N N . GLU A 1 247 ? 6.980 -3.244 30.711 1.00 97.50 247 GLU A N 1
ATOM 1992 C CA . GLU A 1 247 ? 8.300 -3.783 31.052 1.00 97.50 247 GLU A CA 1
ATOM 1993 C C . GLU A 1 247 ? 8.855 -4.616 29.892 1.00 97.50 247 GLU A C 1
ATOM 1995 O O . GLU A 1 247 ? 8.350 -5.693 29.580 1.00 97.50 247 GLU A O 1
ATOM 2000 N N . GLN A 1 248 ? 9.881 -4.089 29.221 1.00 98.19 248 GLN A N 1
ATOM 2001 C CA . GLN A 1 248 ? 10.497 -4.717 28.052 1.00 98.19 248 GLN A CA 1
ATOM 2002 C C . GLN A 1 248 ? 11.657 -5.621 28.485 1.00 98.19 248 GLN A C 1
ATOM 2004 O O . GLN A 1 248 ? 12.659 -5.126 29.004 1.00 98.19 248 GLN A O 1
ATOM 2009 N N . THR A 1 249 ? 11.538 -6.928 28.239 1.00 97.94 249 THR A N 1
ATOM 2010 C CA . THR A 1 249 ? 12.659 -7.877 28.325 1.00 97.94 249 THR A CA 1
ATOM 2011 C C . THR A 1 249 ? 13.350 -8.006 26.967 1.00 97.94 249 THR A C 1
ATOM 2013 O O . THR A 1 249 ? 12.764 -7.680 25.932 1.00 97.94 249 THR A O 1
ATOM 2016 N N . GLU A 1 250 ? 14.595 -8.489 26.959 1.00 97.19 250 GLU A N 1
ATOM 2017 C CA . GLU A 1 250 ? 15.344 -8.735 25.718 1.00 97.19 250 GLU A CA 1
ATOM 2018 C C . GLU A 1 250 ? 14.578 -9.685 24.789 1.00 97.19 250 GLU A C 1
ATOM 2020 O O . GLU A 1 250 ? 14.403 -9.375 23.615 1.00 97.19 250 GLU A O 1
ATOM 2025 N N . GLU A 1 251 ? 14.003 -10.760 25.335 1.00 98.38 251 GLU A N 1
ATOM 2026 C CA . GLU A 1 251 ? 13.230 -11.740 24.568 1.00 98.38 251 GLU A CA 1
ATOM 2027 C C . GLU A 1 251 ? 11.943 -11.146 23.965 1.00 98.38 251 GLU A C 1
ATOM 2029 O O . GLU A 1 251 ? 11.623 -11.422 22.811 1.00 98.38 251 GLU A O 1
ATOM 2034 N N . ILE A 1 252 ? 11.208 -10.291 24.696 1.00 98.75 252 ILE A N 1
ATOM 2035 C CA . ILE A 1 252 ? 10.015 -9.616 24.146 1.00 98.75 252 ILE A CA 1
ATOM 2036 C C . ILE A 1 252 ? 10.412 -8.683 22.995 1.00 98.75 252 ILE A C 1
ATOM 2038 O O . ILE A 1 252 ? 9.760 -8.681 21.949 1.00 98.75 252 ILE A O 1
ATOM 2042 N N . CYS A 1 253 ? 11.474 -7.893 23.175 1.00 98.81 253 CYS A N 1
ATOM 2043 C CA . CYS A 1 253 ? 11.983 -7.009 22.129 1.00 98.81 253 CYS A CA 1
ATOM 2044 C C . CYS A 1 253 ? 12.444 -7.802 20.902 1.00 98.81 253 CYS A C 1
ATOM 2046 O O . CYS A 1 253 ? 12.117 -7.425 19.779 1.00 98.81 253 CYS A O 1
ATOM 2048 N N . GLU A 1 254 ? 13.157 -8.910 21.106 1.00 98.69 254 GLU A N 1
ATOM 2049 C CA . GLU A 1 254 ? 13.618 -9.783 20.028 1.00 98.69 254 GLU A CA 1
ATOM 2050 C C . GLU A 1 254 ? 12.437 -10.367 19.246 1.00 98.69 254 GLU A C 1
ATOM 2052 O O . GLU A 1 254 ? 12.403 -10.263 18.021 1.00 98.69 254 GLU A O 1
ATOM 2057 N N . LEU A 1 255 ? 11.432 -10.920 19.935 1.00 98.75 255 LEU A N 1
ATOM 2058 C CA . LEU A 1 255 ? 10.227 -11.459 19.299 1.00 98.75 255 LEU A CA 1
ATOM 2059 C C . LEU A 1 255 ? 9.480 -10.396 18.487 1.00 98.75 255 LEU A C 1
ATOM 2061 O O . LEU A 1 255 ? 9.066 -10.673 17.361 1.00 98.75 255 LEU A O 1
ATOM 2065 N N . ALA A 1 256 ? 9.346 -9.181 19.025 1.00 98.81 256 ALA A N 1
ATOM 2066 C CA . ALA A 1 256 ? 8.710 -8.069 18.327 1.00 98.81 256 ALA A CA 1
ATOM 2067 C C . ALA A 1 256 ? 9.466 -7.681 17.048 1.00 98.81 256 ALA A C 1
ATOM 2069 O O . ALA A 1 256 ? 8.857 -7.536 15.991 1.00 98.81 256 ALA A O 1
ATOM 2070 N N . VAL A 1 257 ? 10.793 -7.547 17.137 1.00 98.81 257 VAL A N 1
ATOM 2071 C CA . VAL A 1 257 ? 11.661 -7.147 16.018 1.00 98.81 257 VAL A CA 1
ATOM 2072 C C . VAL A 1 257 ? 11.761 -8.243 14.953 1.00 98.81 257 VAL A C 1
ATOM 2074 O O . VAL A 1 257 ? 11.779 -7.939 13.761 1.00 98.81 257 VAL A O 1
ATOM 2077 N N . ARG A 1 258 ? 11.776 -9.523 15.350 1.00 98.62 258 ARG A N 1
ATOM 2078 C CA . ARG A 1 258 ? 11.695 -10.654 14.407 1.00 98.62 258 ARG A CA 1
ATOM 2079 C C . ARG A 1 258 ? 10.385 -10.649 13.626 1.00 98.62 258 ARG A C 1
ATOM 2081 O O . ARG A 1 258 ? 10.384 -11.021 12.455 1.00 98.62 258 ARG A O 1
ATOM 2088 N N . GLN A 1 259 ? 9.286 -10.268 14.274 1.00 98.50 259 GLN A N 1
ATOM 2089 C CA . GLN A 1 259 ? 7.971 -10.189 13.645 1.00 98.50 259 GLN A CA 1
ATOM 2090 C C . GLN A 1 259 ? 7.902 -9.003 12.665 1.00 98.50 259 GLN A C 1
ATOM 2092 O O . GLN A 1 259 ? 7.551 -9.202 11.501 1.00 98.50 259 GLN A O 1
ATOM 2097 N N . ASP A 1 260 ? 8.310 -7.806 13.097 1.00 98.56 260 ASP A N 1
ATOM 2098 C CA . ASP A 1 260 ? 8.411 -6.598 12.269 1.00 98.56 260 ASP A CA 1
ATOM 2099 C C . ASP A 1 260 ? 9.654 -5.785 12.652 1.00 98.56 260 ASP A C 1
ATOM 2101 O O . ASP A 1 260 ? 9.733 -5.247 13.757 1.00 98.56 260 ASP A O 1
ATOM 2105 N N . GLY A 1 261 ? 10.607 -5.621 11.727 1.00 98.38 261 GLY A N 1
ATOM 2106 C CA . GLY A 1 261 ? 11.836 -4.862 11.958 1.00 98.38 261 GLY A CA 1
ATOM 2107 C C . GLY A 1 261 ? 11.576 -3.405 12.358 1.00 98.38 261 GLY A C 1
ATOM 2108 O O . GLY A 1 261 ? 12.351 -2.822 13.119 1.00 98.38 261 GLY A O 1
ATOM 2109 N N . TRP A 1 262 ? 10.444 -2.815 11.949 1.00 98.69 262 TRP A N 1
ATOM 2110 C CA . TRP A 1 262 ? 10.043 -1.473 12.391 1.00 98.69 262 TRP A CA 1
ATOM 2111 C C . TRP A 1 262 ? 9.647 -1.404 13.864 1.00 98.69 262 TRP A C 1
ATOM 2113 O O . TRP A 1 262 ? 9.643 -0.306 14.428 1.00 98.69 262 TRP A O 1
ATOM 2123 N N . ALA A 1 263 ? 9.357 -2.531 14.519 1.00 98.69 263 ALA A N 1
ATOM 2124 C CA . ALA A 1 263 ? 9.097 -2.567 15.956 1.00 98.69 263 ALA A CA 1
ATOM 2125 C C . ALA A 1 263 ? 10.302 -2.068 16.774 1.00 98.69 263 ALA A C 1
ATOM 2127 O O . ALA A 1 263 ? 10.115 -1.587 17.892 1.00 98.69 263 ALA A O 1
ATOM 2128 N N . LEU A 1 264 ? 11.515 -2.067 16.197 1.00 98.75 264 LEU A N 1
ATOM 2129 C CA . LEU A 1 264 ? 12.717 -1.481 16.802 1.00 98.75 264 LEU A CA 1
ATOM 2130 C C . LEU A 1 264 ? 12.509 -0.021 17.250 1.00 98.75 264 LEU A C 1
ATOM 2132 O O . LEU A 1 264 ? 13.127 0.425 18.220 1.00 98.75 264 LEU A O 1
ATOM 2136 N N . GLN A 1 265 ? 11.611 0.723 16.594 1.00 98.69 265 GLN A N 1
ATOM 2137 C CA . GLN A 1 265 ? 11.281 2.100 16.977 1.00 98.69 265 GLN A CA 1
ATOM 2138 C C . GLN A 1 265 ? 10.692 2.209 18.396 1.00 98.69 265 GLN A C 1
ATOM 2140 O O . GLN A 1 265 ? 10.837 3.244 19.044 1.00 98.69 265 GLN A O 1
ATOM 2145 N N . PHE A 1 266 ? 10.049 1.143 18.887 1.00 98.56 266 PHE A N 1
ATOM 2146 C CA . PHE A 1 266 ? 9.429 1.081 20.213 1.00 98.56 266 PHE A CA 1
ATOM 2147 C C . PHE A 1 266 ? 10.355 0.482 21.282 1.00 98.56 266 PHE A C 1
ATOM 2149 O O . PHE A 1 266 ? 10.016 0.493 22.467 1.00 98.56 266 PHE A O 1
ATOM 2156 N N . VAL A 1 267 ? 11.533 -0.020 20.898 1.00 98.50 267 VAL A N 1
ATOM 2157 C CA . VAL A 1 267 ? 12.532 -0.546 21.836 1.00 98.50 267 VAL A CA 1
ATOM 2158 C C . VAL A 1 267 ? 13.161 0.615 22.613 1.00 98.50 267 VAL A C 1
ATOM 2160 O O . VAL A 1 267 ? 13.825 1.487 22.041 1.00 98.50 267 VAL A O 1
ATOM 2163 N N . LYS A 1 268 ? 13.000 0.623 23.944 1.00 97.31 268 LYS A N 1
ATOM 2164 C CA . LYS A 1 268 ? 13.529 1.696 24.811 1.00 97.31 268 LYS A CA 1
ATOM 2165 C C . LYS A 1 268 ? 15.060 1.765 24.746 1.00 97.31 268 LYS A C 1
ATOM 2167 O O . LYS A 1 268 ? 15.630 2.846 24.561 1.00 97.31 268 LYS A O 1
ATOM 2172 N N . LYS A 1 269 ? 15.719 0.605 24.847 1.00 96.75 269 LYS A N 1
ATOM 2173 C CA . LYS A 1 269 ? 17.178 0.439 24.784 1.00 96.75 269 LYS A CA 1
ATOM 2174 C C . LYS A 1 269 ? 17.553 -0.454 23.600 1.00 96.75 269 LYS A C 1
ATOM 2176 O O . LYS A 1 269 ? 17.469 -1.671 23.696 1.00 96.75 269 LYS A O 1
ATOM 2181 N N . GLN A 1 270 ? 17.954 0.163 22.493 1.00 97.88 270 GLN A N 1
ATOM 2182 C CA . GLN A 1 270 ? 18.422 -0.555 21.308 1.00 97.88 270 GLN A CA 1
ATOM 2183 C C . GLN A 1 270 ? 19.818 -1.140 21.577 1.00 97.88 270 GLN A C 1
ATOM 2185 O O . GLN A 1 270 ? 20.728 -0.400 21.954 1.00 97.88 270 GLN A O 1
ATOM 2190 N N . THR A 1 271 ? 19.966 -2.456 21.422 1.00 97.62 271 THR A N 1
ATOM 2191 C CA . THR A 1 271 ? 21.260 -3.158 21.426 1.00 97.62 271 THR A CA 1
ATOM 2192 C C . THR A 1 271 ? 21.723 -3.386 19.989 1.00 97.62 271 THR A C 1
ATOM 2194 O O . THR A 1 271 ? 20.910 -3.345 19.066 1.00 97.62 271 THR A O 1
ATOM 2197 N N . GLU A 1 272 ? 23.017 -3.639 19.790 1.00 96.81 272 GLU A N 1
ATOM 2198 C CA . GLU A 1 272 ? 23.566 -3.946 18.461 1.00 96.81 272 GLU A CA 1
ATOM 2199 C C . GLU A 1 272 ? 22.867 -5.158 17.831 1.00 96.81 272 GLU A C 1
ATOM 2201 O O . GLU A 1 272 ? 22.440 -5.077 16.684 1.00 96.81 272 GLU A O 1
ATOM 2206 N N . GLU A 1 273 ? 22.637 -6.218 18.610 1.00 97.94 273 GLU A N 1
ATOM 2207 C CA . GLU A 1 273 ? 21.941 -7.433 18.166 1.00 97.94 273 GLU A CA 1
ATOM 2208 C C . GLU A 1 273 ? 20.496 -7.156 17.716 1.00 97.94 273 GLU A C 1
ATOM 2210 O O . GLU A 1 273 ? 20.072 -7.646 16.672 1.00 97.94 273 GLU A O 1
ATOM 2215 N N . LEU A 1 274 ? 19.736 -6.330 18.452 1.00 98.50 274 LEU A N 1
ATOM 2216 C CA . LEU A 1 274 ? 18.368 -5.963 18.059 1.00 98.50 274 LEU A CA 1
ATOM 2217 C C . LEU A 1 274 ? 18.351 -5.075 16.811 1.00 98.50 274 LEU A C 1
ATOM 2219 O O . LEU A 1 274 ? 17.479 -5.235 15.957 1.00 98.50 274 LEU A O 1
ATOM 2223 N N . CYS A 1 275 ? 19.300 -4.143 16.695 1.00 98.69 275 CYS A N 1
ATOM 2224 C CA . CYS A 1 275 ? 19.449 -3.319 15.497 1.00 98.69 275 CYS A CA 1
ATOM 2225 C C . CYS A 1 275 ? 19.793 -4.174 14.275 1.00 98.69 275 CYS A C 1
ATOM 2227 O O . CYS A 1 275 ? 19.200 -3.983 13.214 1.00 98.69 275 CYS A O 1
ATOM 2229 N N . GLU A 1 276 ? 20.716 -5.125 14.425 1.00 98.50 276 GLU A N 1
ATOM 2230 C CA . GLU A 1 276 ? 21.084 -6.057 13.364 1.00 98.50 276 GLU A CA 1
ATOM 2231 C C . GLU A 1 276 ? 19.876 -6.892 12.949 1.00 98.50 276 GLU A C 1
ATOM 2233 O O . GLU A 1 276 ? 19.533 -6.927 11.770 1.00 98.50 276 GLU A O 1
ATOM 2238 N N . LEU A 1 277 ? 19.171 -7.482 13.914 1.00 98.56 277 LEU A N 1
ATOM 2239 C CA . LEU A 1 277 ? 17.983 -8.294 13.672 1.00 98.56 277 LEU A CA 1
ATOM 2240 C C . LEU A 1 277 ? 16.885 -7.520 12.932 1.00 98.56 277 LEU A C 1
ATOM 2242 O O . LEU A 1 277 ? 16.284 -8.043 11.993 1.00 98.56 277 LEU A O 1
ATOM 2246 N N . ALA A 1 278 ? 16.654 -6.260 13.312 1.00 98.69 278 ALA A N 1
ATOM 2247 C CA . ALA A 1 278 ? 15.692 -5.386 12.647 1.00 98.69 278 ALA A CA 1
ATOM 2248 C C . ALA A 1 278 ? 16.076 -5.117 11.190 1.00 98.69 278 ALA A C 1
ATOM 2250 O O . ALA A 1 278 ? 15.230 -5.202 10.301 1.00 98.69 278 ALA A O 1
ATOM 2251 N N . VAL A 1 279 ? 17.354 -4.810 10.946 1.00 98.62 279 VAL A N 1
ATOM 2252 C CA . VAL A 1 279 ? 17.883 -4.544 9.604 1.00 98.62 279 VAL A CA 1
ATOM 2253 C C . VAL A 1 279 ? 17.864 -5.810 8.747 1.00 98.62 279 VAL A C 1
ATOM 2255 O O . VAL A 1 279 ? 17.476 -5.724 7.589 1.00 98.62 279 VAL A O 1
ATOM 2258 N N . GLN A 1 280 ? 18.206 -6.981 9.295 1.00 98.38 280 GLN A N 1
ATOM 2259 C CA . GLN A 1 280 ? 18.113 -8.263 8.583 1.00 98.38 280 GLN A CA 1
ATOM 2260 C C . GLN A 1 280 ? 16.671 -8.564 8.147 1.00 98.38 280 GLN A C 1
ATOM 2262 O O . GLN A 1 280 ? 16.443 -9.032 7.028 1.00 98.38 280 GLN A O 1
ATOM 2267 N N . GLN A 1 281 ? 15.699 -8.288 9.023 1.00 98.25 281 GLN A N 1
ATOM 2268 C CA . GLN A 1 281 ? 14.277 -8.471 8.735 1.00 98.25 281 GLN A CA 1
ATOM 2269 C C . GLN A 1 281 ? 13.798 -7.484 7.660 1.00 98.25 281 GLN A C 1
ATOM 2271 O O . GLN A 1 281 ? 13.118 -7.883 6.711 1.00 98.25 281 GLN A O 1
ATOM 2276 N N . ASN A 1 282 ? 14.196 -6.213 7.770 1.00 98.06 282 ASN A N 1
ATOM 2277 C CA . ASN A 1 282 ? 13.889 -5.164 6.807 1.00 98.06 282 ASN A CA 1
ATOM 2278 C C . ASN A 1 282 ? 14.983 -4.091 6.797 1.00 98.06 282 ASN A C 1
ATOM 2280 O O . ASN A 1 282 ? 15.068 -3.276 7.715 1.00 98.06 282 ASN A O 1
ATOM 2284 N N . ALA A 1 283 ? 15.733 -4.004 5.696 1.00 98.19 283 ALA A N 1
ATOM 2285 C CA . ALA A 1 283 ? 16.813 -3.034 5.509 1.00 98.19 283 ALA A CA 1
ATOM 2286 C C . ALA A 1 283 ? 16.425 -1.581 5.852 1.00 98.19 283 ALA A C 1
ATOM 2288 O O . ALA A 1 283 ? 17.244 -0.806 6.351 1.00 98.19 283 ALA A O 1
ATOM 2289 N N . ARG A 1 284 ? 15.163 -1.190 5.615 1.00 98.44 284 ARG A N 1
ATOM 2290 C CA . ARG A 1 284 ? 14.671 0.167 5.909 1.00 98.44 284 ARG A CA 1
ATOM 2291 C C . ARG A 1 284 ? 14.510 0.454 7.401 1.00 98.44 284 ARG A C 1
ATOM 2293 O O . ARG A 1 284 ? 14.480 1.627 7.769 1.00 98.44 284 ARG A O 1
ATOM 2300 N N . ALA A 1 285 ? 14.490 -0.566 8.261 1.00 98.50 285 ALA A N 1
ATOM 2301 C CA . ALA A 1 285 ? 14.511 -0.394 9.712 1.00 98.50 285 ALA A CA 1
ATOM 2302 C C . ALA A 1 285 ? 15.769 0.353 10.198 1.00 98.50 285 ALA A C 1
ATOM 2304 O O . ALA A 1 285 ? 15.738 0.961 11.267 1.00 98.50 285 ALA A O 1
ATOM 2305 N N . LEU A 1 286 ? 16.832 0.436 9.380 1.00 98.56 286 LEU A N 1
ATOM 2306 C CA . LEU A 1 286 ? 17.982 1.318 9.622 1.00 98.56 286 LEU A CA 1
ATOM 2307 C C . LEU A 1 286 ? 17.564 2.776 9.913 1.00 98.56 286 LEU A C 1
ATOM 2309 O O . LEU A 1 286 ? 18.269 3.504 10.612 1.00 98.56 286 LEU A O 1
ATOM 2313 N N . GLN A 1 287 ? 16.401 3.215 9.418 1.00 98.38 287 GLN A N 1
ATOM 2314 C CA . GLN A 1 287 ? 15.875 4.563 9.646 1.00 98.38 287 GLN A CA 1
ATOM 2315 C C . GLN A 1 287 ? 15.581 4.841 11.127 1.00 98.38 287 GLN A C 1
ATOM 2317 O O . GLN A 1 287 ? 15.732 5.978 11.573 1.00 98.38 287 GLN A O 1
ATOM 2322 N N . VAL A 1 288 ? 15.157 3.824 11.886 1.00 98.38 288 VAL A N 1
ATOM 2323 C CA . VAL A 1 288 ? 14.807 3.951 13.315 1.00 98.38 288 VAL A CA 1
ATOM 2324 C C . VAL A 1 288 ? 15.946 3.538 14.247 1.00 98.38 288 VAL A C 1
ATOM 2326 O O . VAL A 1 288 ? 15.816 3.653 15.468 1.00 98.38 288 VAL A O 1
ATOM 2329 N N . VAL A 1 289 ? 17.076 3.100 13.689 1.00 98.38 289 VAL A N 1
ATOM 2330 C CA . VAL A 1 289 ? 18.310 2.855 14.437 1.00 98.38 289 VAL A CA 1
ATOM 2331 C C . VAL A 1 289 ? 18.883 4.195 14.905 1.00 98.38 289 VAL A C 1
ATOM 2333 O O . VAL A 1 289 ? 19.166 5.090 14.100 1.00 98.38 289 VAL A O 1
ATOM 2336 N N . LYS A 1 290 ? 19.063 4.344 16.222 1.00 96.75 290 LYS A N 1
ATOM 2337 C CA . LYS A 1 290 ? 19.606 5.575 16.825 1.00 96.75 290 LYS A CA 1
ATOM 2338 C C . LYS A 1 290 ? 21.054 5.806 16.381 1.00 96.75 290 LYS A C 1
ATOM 2340 O O . LYS A 1 290 ? 21.348 6.849 15.788 1.00 96.75 290 LYS A O 1
ATOM 2345 N N . GLU A 1 291 ? 21.896 4.792 16.576 1.00 96.25 291 GLU A N 1
ATOM 2346 C CA . GLU A 1 291 ? 23.322 4.789 16.234 1.00 96.25 291 GLU A CA 1
ATOM 2347 C C . GLU A 1 291 ? 23.589 3.880 15.029 1.00 96.25 291 GLU A C 1
ATOM 2349 O O . GLU A 1 291 ? 23.584 2.655 15.135 1.00 96.25 291 GLU A O 1
ATOM 2354 N N . GLN A 1 292 ? 23.794 4.485 13.859 1.00 97.38 292 GLN A N 1
ATOM 2355 C CA . GLN A 1 292 ? 24.063 3.761 12.617 1.00 97.38 292 GLN A CA 1
ATOM 2356 C C . GLN A 1 292 ? 25.558 3.418 12.525 1.00 97.38 292 GLN A C 1
ATOM 2358 O O . GLN A 1 292 ? 26.362 4.246 12.095 1.00 97.38 292 GLN A O 1
ATOM 2363 N N . THR A 1 293 ? 25.935 2.205 12.937 1.00 97.00 293 THR A N 1
ATOM 2364 C CA . THR A 1 293 ? 27.313 1.709 12.781 1.00 97.00 293 THR A CA 1
ATOM 2365 C C . THR A 1 293 ? 27.628 1.402 11.317 1.00 97.00 293 THR A C 1
ATOM 2367 O O . THR A 1 293 ? 26.731 1.225 10.486 1.00 97.00 293 THR A O 1
ATOM 2370 N N . LYS A 1 294 ? 28.921 1.322 10.984 1.00 96.50 294 LYS A N 1
ATOM 2371 C CA . LYS A 1 294 ? 29.367 1.002 9.623 1.00 96.50 294 LYS A CA 1
ATOM 2372 C C . LYS A 1 294 ? 28.839 -0.366 9.184 1.00 96.50 294 LYS A C 1
ATOM 2374 O O . LYS A 1 294 ? 28.360 -0.501 8.063 1.00 96.50 294 LYS A O 1
ATOM 2379 N N . GLU A 1 295 ? 28.898 -1.342 10.079 1.00 97.31 295 GLU A N 1
ATOM 2380 C CA . GLU A 1 295 ? 28.488 -2.725 9.861 1.00 97.31 295 GLU A CA 1
ATOM 2381 C C . GLU A 1 295 ? 26.978 -2.820 9.602 1.00 97.31 295 GLU A C 1
ATOM 2383 O O . GLU A 1 295 ? 26.564 -3.496 8.662 1.00 97.31 295 GLU A O 1
ATOM 2388 N N . LEU A 1 296 ? 26.156 -2.080 10.360 1.00 98.00 296 LEU A N 1
ATOM 2389 C CA . LEU A 1 296 ? 24.702 -2.026 10.155 1.00 98.00 296 LEU A CA 1
ATOM 2390 C C . LEU A 1 296 ? 24.327 -1.335 8.843 1.00 98.00 296 LEU A C 1
ATOM 2392 O O . LEU A 1 296 ? 23.463 -1.820 8.112 1.00 98.00 296 LEU A O 1
ATOM 2396 N N . CYS A 1 297 ? 24.982 -0.217 8.523 1.00 98.50 297 CYS A N 1
ATOM 2397 C CA . CYS A 1 297 ? 24.795 0.464 7.244 1.00 98.50 297 CYS A CA 1
ATOM 2398 C C . CYS A 1 297 ? 25.166 -0.448 6.073 1.00 98.50 297 CYS A C 1
ATOM 2400 O O . CYS A 1 297 ? 24.421 -0.529 5.097 1.00 98.50 297 CYS A O 1
ATOM 2402 N N . GLU A 1 298 ? 26.297 -1.149 6.172 1.00 98.25 298 GLU A N 1
ATOM 2403 C CA . GLU A 1 298 ? 26.737 -2.100 5.157 1.00 98.25 298 GLU A CA 1
ATOM 2404 C C . GLU A 1 298 ? 25.737 -3.247 5.004 1.00 98.25 298 GLU A C 1
ATOM 2406 O O . GLU A 1 298 ? 25.327 -3.540 3.882 1.00 98.25 298 GLU A O 1
ATOM 2411 N N . LEU A 1 299 ? 25.288 -3.848 6.107 1.00 98.31 299 LEU A N 1
ATOM 2412 C CA . LEU A 1 299 ? 24.269 -4.896 6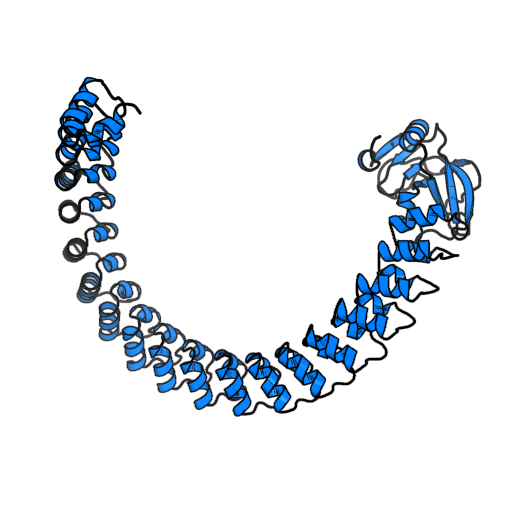.104 1.00 98.31 299 LEU A CA 1
ATOM 2413 C C . LEU A 1 299 ? 22.983 -4.441 5.399 1.00 98.31 299 LEU A C 1
ATOM 2415 O O . LEU A 1 299 ? 22.489 -5.139 4.513 1.00 98.31 299 LEU A O 1
ATOM 2419 N N . ALA A 1 300 ? 22.478 -3.254 5.739 1.00 98.50 300 ALA A N 1
ATOM 2420 C CA . ALA A 1 300 ? 21.252 -2.722 5.154 1.00 98.50 300 ALA A CA 1
ATOM 2421 C C . ALA A 1 300 ? 21.406 -2.438 3.650 1.00 98.50 300 ALA A C 1
ATOM 2423 O O . ALA A 1 300 ? 20.562 -2.825 2.842 1.00 98.50 300 ALA A O 1
ATOM 2424 N N . VAL A 1 301 ? 22.514 -1.802 3.256 1.00 98.50 301 VAL A N 1
ATOM 2425 C CA . VAL A 1 301 ? 22.799 -1.478 1.851 1.00 98.50 301 VAL A CA 1
ATOM 2426 C C . VAL A 1 301 ? 23.043 -2.738 1.025 1.00 98.50 301 VAL A C 1
ATOM 2428 O O . VAL A 1 301 ? 22.630 -2.770 -0.130 1.00 98.50 301 VAL A O 1
ATOM 2431 N N . ARG A 1 302 ? 23.656 -3.794 1.581 1.00 98.06 302 ARG A N 1
ATOM 2432 C CA . ARG A 1 302 ? 23.790 -5.100 0.901 1.00 98.06 302 ARG A CA 1
ATOM 2433 C C . ARG A 1 302 ? 22.437 -5.716 0.545 1.00 98.06 302 ARG A C 1
ATOM 2435 O O . ARG A 1 302 ? 22.363 -6.434 -0.447 1.00 98.06 302 ARG A O 1
ATOM 2442 N N . GLN A 1 303 ? 21.403 -5.461 1.344 1.00 97.69 303 GLN A N 1
ATOM 2443 C CA . GLN A 1 303 ? 20.059 -5.989 1.118 1.00 97.69 303 GLN A CA 1
ATOM 2444 C C . GLN A 1 303 ? 19.241 -5.130 0.138 1.00 97.69 303 GLN A C 1
ATOM 2446 O O . GLN A 1 303 ? 18.558 -5.685 -0.720 1.00 97.69 303 GLN A O 1
ATOM 2451 N N . ASP A 1 304 ? 19.302 -3.797 0.243 1.00 97.88 304 ASP A N 1
ATOM 2452 C CA . ASP A 1 304 ? 18.687 -2.861 -0.713 1.00 97.88 304 ASP A CA 1
ATOM 2453 C C . ASP A 1 304 ? 19.543 -1.592 -0.844 1.00 97.88 304 ASP A C 1
ATOM 2455 O O . ASP A 1 304 ? 19.553 -0.738 0.047 1.00 97.88 304 ASP A O 1
ATOM 2459 N N . GLY A 1 305 ? 20.217 -1.423 -1.986 1.00 97.44 305 GLY A N 1
ATOM 2460 C CA . GLY A 1 305 ? 21.060 -0.255 -2.262 1.00 97.44 305 GLY A CA 1
ATOM 2461 C C . GLY A 1 305 ? 20.360 1.102 -2.085 1.00 97.44 305 GLY A C 1
ATOM 2462 O O . GLY A 1 305 ? 21.009 2.089 -1.736 1.00 97.44 305 GLY A O 1
ATOM 2463 N N . ARG A 1 306 ? 19.029 1.181 -2.229 1.00 98.06 306 ARG A N 1
ATOM 2464 C CA . ARG A 1 306 ? 18.271 2.437 -2.039 1.00 98.06 306 ARG A CA 1
ATOM 2465 C C . ARG A 1 306 ? 18.245 2.902 -0.584 1.00 98.06 306 ARG A C 1
ATOM 2467 O O . ARG A 1 306 ? 17.971 4.074 -0.328 1.00 98.06 306 ARG A O 1
ATOM 2474 N N . VAL A 1 307 ? 18.573 2.027 0.369 1.00 98.12 307 VAL A N 1
ATOM 2475 C CA . VAL A 1 307 ? 18.745 2.390 1.785 1.00 98.12 307 VAL A CA 1
ATOM 2476 C C . VAL A 1 307 ? 19.855 3.424 1.979 1.00 98.12 307 VAL A C 1
ATOM 2478 O O . VAL A 1 307 ? 19.814 4.168 2.956 1.00 98.12 307 VAL A O 1
ATOM 2481 N N . LEU A 1 308 ? 20.771 3.591 1.016 1.00 98.25 308 LEU A N 1
ATOM 2482 C CA . LEU A 1 308 ? 21.761 4.672 1.038 1.00 98.25 308 LEU A CA 1
ATOM 2483 C C . LEU A 1 308 ? 21.134 6.064 1.274 1.00 98.25 308 LEU A C 1
ATOM 2485 O O . LEU A 1 308 ? 21.765 6.920 1.896 1.00 98.25 308 LEU A O 1
ATOM 2489 N N . GLN A 1 309 ? 19.880 6.278 0.850 1.00 98.06 309 GLN A N 1
ATOM 2490 C CA . GLN A 1 309 ? 19.132 7.518 1.085 1.00 98.06 309 GLN A CA 1
ATOM 2491 C C . GLN A 1 309 ? 18.958 7.861 2.577 1.00 98.06 309 GLN A C 1
ATOM 2493 O O . GLN A 1 309 ? 18.924 9.039 2.930 1.00 98.06 309 GLN A O 1
ATOM 2498 N N . ILE A 1 310 ? 18.835 6.856 3.449 1.00 97.88 310 ILE A N 1
ATOM 2499 C CA . ILE A 1 310 ? 18.613 7.030 4.897 1.00 97.88 310 ILE A CA 1
ATOM 2500 C C . ILE A 1 310 ? 19.889 6.843 5.730 1.00 97.88 310 ILE A C 1
ATOM 2502 O O . ILE A 1 310 ? 19.852 6.977 6.957 1.00 97.88 310 ILE A O 1
ATOM 2506 N N . VAL A 1 311 ? 21.019 6.554 5.080 1.00 98.12 311 VAL A N 1
ATOM 2507 C CA . VAL A 1 311 ? 22.327 6.479 5.733 1.00 98.12 311 VAL A CA 1
ATOM 2508 C C . VAL A 1 311 ? 22.796 7.890 6.091 1.00 98.12 311 VAL A C 1
ATOM 2510 O O . VAL A 1 311 ? 22.932 8.762 5.224 1.00 98.12 311 VAL A O 1
ATOM 2513 N N . LYS A 1 312 ? 23.066 8.119 7.380 1.00 96.25 312 LYS A N 1
ATOM 2514 C CA . LYS A 1 312 ? 23.543 9.414 7.889 1.00 96.25 312 LYS A CA 1
ATOM 2515 C C . LYS A 1 312 ? 24.944 9.726 7.356 1.00 96.25 312 LYS A C 1
ATOM 2517 O O . LYS A 1 312 ? 25.116 10.730 6.659 1.00 96.25 312 LYS A O 1
ATOM 2522 N N . GLU A 1 313 ? 25.886 8.815 7.594 1.00 96.19 313 GLU A N 1
ATOM 2523 C CA . GLU A 1 313 ? 27.294 8.930 7.202 1.00 96.19 313 GLU A CA 1
ATOM 2524 C C . GLU A 1 313 ? 27.615 8.001 6.025 1.00 96.19 313 GLU A C 1
ATOM 2526 O O . GLU A 1 313 ? 27.731 6.783 6.171 1.00 96.19 313 GLU A O 1
ATOM 2531 N N . GLN A 1 314 ? 27.735 8.581 4.831 1.00 97.25 314 GLN A N 1
ATOM 2532 C CA . GLN A 1 314 ? 28.026 7.839 3.606 1.00 97.25 314 GLN A CA 1
ATOM 2533 C C . GLN A 1 314 ? 29.541 7.724 3.410 1.00 97.25 314 GLN A C 1
ATOM 2535 O O . GLN A 1 314 ? 30.232 8.729 3.255 1.00 97.25 314 GLN A O 1
ATOM 2540 N N . THR A 1 315 ? 30.057 6.494 3.385 1.00 96.50 315 THR A N 1
ATOM 2541 C CA . THR A 1 315 ? 31.448 6.222 2.991 1.00 96.50 315 THR A CA 1
ATOM 2542 C C . THR A 1 315 ? 31.520 5.864 1.512 1.00 96.50 315 THR A C 1
ATOM 2544 O O . THR A 1 315 ? 30.553 5.352 0.948 1.00 96.50 315 THR A O 1
ATOM 2547 N N . GLU A 1 316 ? 32.675 6.084 0.882 1.00 96.00 316 GLU A N 1
ATOM 2548 C CA . GLU A 1 316 ? 32.869 5.751 -0.533 1.00 96.00 316 GLU A CA 1
ATOM 2549 C C . GLU A 1 316 ? 32.587 4.268 -0.821 1.00 96.00 316 GLU A C 1
ATOM 2551 O O . GLU A 1 316 ? 31.873 3.957 -1.771 1.00 96.00 316 GLU A O 1
ATOM 2556 N N . GLU A 1 317 ? 33.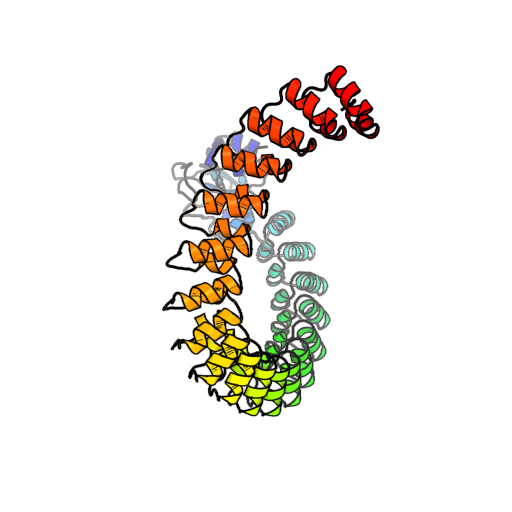061 3.354 0.032 1.00 96.88 317 GLU A N 1
ATOM 2557 C CA . GLU A 1 317 ? 32.810 1.915 -0.117 1.00 96.88 317 GLU A CA 1
ATOM 2558 C C . GLU A 1 317 ? 31.320 1.566 -0.034 1.00 96.88 317 GLU A C 1
ATOM 2560 O O . GLU A 1 317 ? 30.832 0.744 -0.809 1.00 96.88 317 GLU A O 1
ATOM 2565 N N . LEU A 1 318 ? 30.572 2.233 0.850 1.00 97.88 318 LEU A N 1
ATOM 2566 C CA . LEU A 1 318 ? 29.129 2.033 0.973 1.00 97.88 318 LEU A CA 1
ATOM 2567 C C . LEU A 1 318 ? 28.376 2.571 -0.251 1.00 97.88 318 LEU A C 1
ATOM 2569 O O . LEU A 1 318 ? 27.480 1.905 -0.769 1.00 97.88 318 LEU A O 1
ATOM 2573 N N . CYS A 1 319 ? 28.772 3.741 -0.757 1.00 98.50 319 CYS A N 1
ATOM 2574 C CA . CYS A 1 319 ? 28.241 4.285 -2.005 1.00 98.50 319 CYS A CA 1
ATOM 2575 C C . CYS A 1 319 ? 28.538 3.348 -3.184 1.00 98.50 319 CYS A C 1
ATOM 2577 O O . CYS A 1 319 ? 27.632 3.043 -3.958 1.00 98.50 319 CYS A O 1
ATOM 2579 N N . LYS A 1 320 ? 29.772 2.829 -3.295 1.00 98.38 320 LYS A N 1
ATOM 2580 C CA . LYS A 1 320 ? 30.161 1.855 -4.332 1.00 98.38 320 LYS A CA 1
ATOM 2581 C C . LYS A 1 320 ? 29.322 0.585 -4.234 1.00 98.38 320 LYS A C 1
ATOM 2583 O O . LYS A 1 320 ? 28.864 0.073 -5.254 1.00 98.38 320 LYS A O 1
ATOM 2588 N N . LEU A 1 321 ? 29.104 0.084 -3.020 1.00 98.25 321 LEU A N 1
ATOM 2589 C CA . LEU A 1 321 ? 28.285 -1.098 -2.763 1.00 98.25 321 LEU A CA 1
ATOM 2590 C C . LEU A 1 321 ? 26.834 -0.908 -3.221 1.00 98.25 321 LEU A C 1
ATOM 2592 O O . LEU A 1 321 ? 26.276 -1.803 -3.853 1.00 98.25 321 LEU A O 1
ATOM 2596 N N . ALA A 1 322 ? 26.251 0.258 -2.945 1.00 98.44 322 ALA A N 1
ATOM 2597 C CA . ALA A 1 322 ? 24.882 0.583 -3.327 1.00 98.44 322 ALA A CA 1
ATOM 2598 C C . ALA A 1 322 ? 24.733 0.781 -4.848 1.00 98.44 322 ALA A C 1
ATOM 2600 O O . ALA A 1 322 ? 23.856 0.193 -5.477 1.00 98.44 322 ALA A O 1
ATOM 2601 N N . VAL A 1 323 ? 25.641 1.553 -5.454 1.00 98.50 323 VAL A N 1
ATOM 2602 C CA . VAL A 1 323 ? 25.653 1.865 -6.894 1.00 98.50 323 VAL A CA 1
ATOM 2603 C C . VAL A 1 323 ? 25.872 0.617 -7.757 1.00 98.50 323 VAL A C 1
ATOM 2605 O O . VAL A 1 323 ? 25.305 0.513 -8.842 1.00 98.50 323 VAL A O 1
ATOM 2608 N N . ARG A 1 324 ? 26.651 -0.366 -7.281 1.00 98.31 324 ARG A N 1
ATOM 2609 C CA . ARG A 1 324 ? 26.821 -1.656 -7.979 1.00 98.31 324 ARG A CA 1
ATOM 2610 C C . ARG A 1 324 ? 25.518 -2.445 -8.111 1.00 98.31 324 ARG A C 1
ATOM 2612 O O . ARG A 1 324 ? 25.398 -3.227 -9.050 1.00 98.31 324 ARG A O 1
ATOM 2619 N N . GLN A 1 325 ? 24.569 -2.267 -7.192 1.00 97.81 325 GLN A N 1
ATOM 2620 C CA . GLN A 1 325 ? 23.261 -2.924 -7.272 1.00 97.81 325 GLN A CA 1
ATOM 2621 C C . GLN A 1 325 ? 22.327 -2.195 -8.236 1.00 97.81 325 GLN A C 1
ATOM 2623 O O . GLN A 1 325 ? 21.693 -2.839 -9.068 1.00 97.81 325 GLN A O 1
ATOM 2628 N N . ASP A 1 326 ? 22.273 -0.865 -8.141 1.00 98.00 326 ASP A N 1
ATOM 2629 C CA . ASP A 1 326 ? 21.461 -0.001 -8.998 1.00 98.00 326 ASP A CA 1
ATOM 2630 C C . ASP A 1 326 ? 22.164 1.343 -9.235 1.00 98.00 326 ASP A C 1
ATOM 2632 O O . ASP A 1 326 ? 22.330 2.144 -8.315 1.00 98.00 326 ASP A O 1
ATOM 2636 N N . GLY A 1 327 ? 22.547 1.623 -10.483 1.00 98.00 327 GLY A N 1
ATOM 2637 C CA . GLY A 1 327 ? 23.235 2.851 -10.871 1.00 98.00 327 GLY A CA 1
ATOM 2638 C C . GLY A 1 327 ? 22.407 4.109 -10.601 1.00 98.00 327 GLY A C 1
ATOM 2639 O O . GLY A 1 327 ? 22.972 5.175 -10.360 1.00 98.00 327 GLY A O 1
ATOM 2640 N N . TRP A 1 328 ? 21.074 4.004 -10.548 1.00 98.56 328 TRP A N 1
ATOM 2641 C CA . TRP A 1 328 ? 20.203 5.125 -10.175 1.00 98.56 328 TRP A CA 1
ATOM 2642 C C . TRP A 1 328 ? 20.317 5.534 -8.708 1.00 98.56 328 TRP A C 1
ATOM 2644 O O . TRP A 1 328 ? 19.923 6.650 -8.362 1.00 98.56 328 TRP A O 1
ATOM 2654 N N . VAL A 1 329 ? 20.904 4.698 -7.847 1.00 98.44 329 VAL A N 1
ATOM 2655 C CA . VAL A 1 329 ? 21.215 5.066 -6.456 1.00 98.44 329 VAL A CA 1
ATOM 2656 C C . VAL A 1 329 ? 22.206 6.232 -6.386 1.00 98.44 329 VAL A C 1
ATOM 2658 O O . VAL A 1 329 ? 22.250 6.919 -5.366 1.00 98.44 329 VAL A O 1
ATOM 2661 N N . LEU A 1 330 ? 22.920 6.548 -7.478 1.00 98.38 330 LEU A N 1
ATOM 2662 C CA . LEU A 1 330 ? 23.750 7.754 -7.578 1.00 98.38 330 LEU A CA 1
ATOM 2663 C C . LEU A 1 330 ? 22.987 9.036 -7.188 1.00 98.38 330 LEU A C 1
ATOM 2665 O O . LEU A 1 330 ? 23.590 9.957 -6.638 1.00 98.38 330 LEU A O 1
ATOM 2669 N N . GLN A 1 331 ? 21.663 9.077 -7.385 1.00 98.44 331 GLN A N 1
ATOM 2670 C CA . GLN A 1 331 ? 20.812 10.197 -6.965 1.00 98.44 331 GLN A CA 1
ATOM 2671 C C . GLN A 1 331 ? 20.833 10.460 -5.445 1.00 98.44 331 GLN A C 1
ATOM 2673 O O . GLN A 1 331 ? 20.568 11.578 -5.009 1.00 98.44 331 GLN A O 1
ATOM 2678 N N . PHE A 1 332 ? 21.143 9.443 -4.634 1.00 98.12 332 PHE A N 1
ATOM 2679 C CA . PHE A 1 332 ? 21.205 9.521 -3.170 1.00 98.12 332 PHE A CA 1
ATOM 2680 C C . PHE A 1 332 ? 22.625 9.743 -2.635 1.00 98.12 332 PHE A C 1
ATOM 2682 O O . PHE A 1 332 ? 22.804 9.927 -1.429 1.00 98.12 332 PHE A O 1
ATOM 2689 N N . VAL A 1 333 ? 23.636 9.723 -3.508 1.00 98.19 333 VAL A N 1
ATOM 2690 C CA . VAL A 1 333 ? 25.037 9.945 -3.141 1.00 98.19 333 VAL A CA 1
ATOM 2691 C C . VAL A 1 333 ? 25.264 11.440 -2.901 1.00 98.19 333 VAL A C 1
ATOM 2693 O O . VAL A 1 333 ? 25.122 12.255 -3.817 1.00 98.19 333 VAL A O 1
ATOM 2696 N N . LYS A 1 334 ? 25.633 11.808 -1.667 1.00 96.56 334 LYS A N 1
ATOM 2697 C CA . LYS A 1 334 ? 25.886 13.209 -1.282 1.00 96.56 334 LYS A CA 1
ATOM 2698 C C . LYS A 1 334 ? 27.113 13.766 -2.012 1.00 96.56 334 LYS A C 1
ATOM 2700 O O . LYS A 1 334 ? 27.000 14.758 -2.739 1.00 96.56 334 LYS A O 1
ATOM 2705 N N . GLU A 1 335 ? 28.235 13.057 -1.893 1.00 96.56 335 GLU A N 1
ATOM 2706 C CA . GLU A 1 335 ? 29.526 13.401 -2.495 1.00 96.56 335 GLU A CA 1
ATOM 2707 C C . GLU A 1 335 ? 29.859 12.446 -3.647 1.00 96.56 335 GLU A C 1
ATOM 2709 O O . GLU A 1 335 ? 30.118 11.261 -3.439 1.00 96.56 335 GLU A O 1
ATOM 2714 N N . GLN A 1 336 ? 29.822 12.959 -4.879 1.00 97.38 336 GLN A N 1
ATOM 2715 C CA . GLN A 1 336 ? 30.067 12.171 -6.087 1.00 97.38 336 GLN A CA 1
ATOM 2716 C C . GLN A 1 336 ? 31.548 12.232 -6.472 1.00 97.38 336 GLN A C 1
ATOM 2718 O O . GLN A 1 336 ? 32.059 13.298 -6.813 1.00 97.38 336 GLN A O 1
ATOM 2723 N N . THR A 1 337 ? 32.228 11.084 -6.455 1.00 96.88 337 THR A N 1
ATOM 2724 C CA . THR A 1 337 ? 33.573 10.938 -7.031 1.00 96.88 337 THR A CA 1
ATOM 2725 C C . THR A 1 337 ? 33.482 10.505 -8.491 1.00 96.88 337 THR A C 1
ATOM 2727 O O . THR A 1 337 ? 32.496 9.899 -8.915 1.00 96.88 337 THR A O 1
ATOM 2730 N N . GLU A 1 338 ? 34.530 10.774 -9.270 1.00 95.94 338 GLU A N 1
ATOM 2731 C CA . GLU A 1 338 ? 34.606 10.330 -10.666 1.00 95.94 338 GLU A CA 1
ATOM 2732 C C . GLU A 1 338 ? 34.430 8.808 -10.785 1.00 95.94 338 GLU A C 1
ATOM 2734 O O . GLU A 1 338 ? 33.686 8.334 -11.642 1.00 95.94 338 GLU A O 1
ATOM 2739 N N . GLU A 1 339 ? 35.049 8.041 -9.885 1.00 97.12 339 GLU A N 1
ATOM 2740 C CA . GLU A 1 339 ? 34.939 6.582 -9.870 1.00 97.12 339 GLU A CA 1
ATOM 2741 C C . GLU A 1 339 ? 33.512 6.106 -9.559 1.00 97.12 339 GLU A C 1
ATOM 2743 O O . GLU A 1 339 ? 33.024 5.184 -10.211 1.00 97.12 339 GLU A O 1
ATOM 2748 N N . LEU A 1 340 ? 32.804 6.760 -8.628 1.00 98.06 340 LEU A N 1
ATOM 2749 C CA . LEU A 1 340 ? 31.396 6.463 -8.336 1.00 98.06 340 LEU A CA 1
ATOM 2750 C C . LEU A 1 340 ? 30.489 6.764 -9.531 1.00 98.06 340 LEU A C 1
ATOM 2752 O O . LEU A 1 340 ? 29.631 5.948 -9.867 1.00 98.06 340 LEU A O 1
ATOM 2756 N N . CYS A 1 341 ? 30.695 7.903 -10.195 1.00 98.56 341 CYS A N 1
ATOM 2757 C CA . CYS A 1 341 ? 29.957 8.251 -11.407 1.00 98.56 341 CYS A CA 1
ATOM 2758 C C . CYS A 1 341 ? 30.218 7.232 -12.523 1.00 98.56 341 CYS A C 1
ATOM 2760 O O . CYS A 1 341 ? 29.260 6.757 -13.130 1.00 98.56 341 CYS A O 1
ATOM 2762 N N . LYS A 1 342 ? 31.484 6.843 -12.752 1.00 98.44 342 LYS A N 1
ATOM 2763 C CA . LYS A 1 342 ? 31.858 5.804 -13.732 1.00 98.44 342 LYS A CA 1
ATOM 2764 C C . LYS A 1 342 ? 31.168 4.478 -13.420 1.00 98.44 342 LYS A C 1
ATOM 2766 O O . LYS A 1 342 ? 30.565 3.880 -14.308 1.00 98.44 342 LYS A O 1
ATOM 2771 N N . LEU A 1 343 ? 31.198 4.053 -12.159 1.00 98.44 343 LEU A N 1
ATOM 2772 C CA . LEU A 1 343 ? 30.564 2.816 -11.707 1.00 98.44 343 LEU A CA 1
ATOM 2773 C C . LEU A 1 343 ? 29.044 2.836 -11.932 1.00 98.44 343 LEU A C 1
ATOM 2775 O O . LEU A 1 343 ? 28.484 1.852 -12.412 1.00 98.44 343 LEU A O 1
ATOM 2779 N N . ALA A 1 344 ? 28.388 3.964 -11.645 1.00 98.62 344 ALA A N 1
ATOM 2780 C CA . ALA A 1 344 ? 26.951 4.133 -11.845 1.00 98.62 344 ALA A CA 1
ATOM 2781 C C . ALA A 1 344 ? 26.555 4.050 -13.321 1.00 98.62 344 ALA A C 1
ATOM 2783 O O . ALA A 1 344 ? 25.633 3.308 -13.661 1.00 98.62 344 ALA A O 1
ATOM 2784 N N . VAL A 1 345 ? 27.264 4.762 -14.205 1.00 98.56 345 VAL A N 1
ATOM 2785 C CA . VAL A 1 345 ? 26.948 4.757 -15.644 1.00 98.56 345 VAL A CA 1
ATOM 2786 C C . VAL A 1 345 ? 27.296 3.428 -16.316 1.00 98.56 345 VAL A C 1
ATOM 2788 O O . VAL A 1 345 ? 26.597 3.019 -17.239 1.00 98.56 345 VAL A O 1
ATOM 2791 N N . GLN A 1 346 ? 28.324 2.716 -15.839 1.00 98.50 346 GLN A N 1
ATOM 2792 C CA . GLN A 1 346 ? 28.636 1.357 -16.301 1.00 98.50 346 GLN A CA 1
ATOM 2793 C C . GLN A 1 346 ? 27.538 0.362 -15.924 1.00 98.50 346 GLN A C 1
ATOM 2795 O O . GLN A 1 346 ? 27.202 -0.516 -16.719 1.00 98.50 346 GLN A O 1
ATOM 2800 N N . GLN A 1 347 ? 26.965 0.504 -14.728 1.00 98.31 347 GLN A N 1
ATOM 2801 C CA . GLN A 1 347 ? 25.852 -0.327 -14.281 1.00 98.31 347 GLN A CA 1
ATOM 2802 C C . GLN A 1 347 ? 24.570 0.009 -15.067 1.00 98.31 347 GLN A C 1
ATOM 2804 O O . GLN A 1 347 ? 23.922 -0.895 -15.599 1.00 98.31 347 GLN A O 1
ATOM 2809 N N . ASN A 1 348 ? 24.244 1.298 -15.210 1.00 98.38 348 ASN A N 1
ATOM 2810 C CA . ASN A 1 348 ? 23.090 1.800 -15.956 1.00 98.38 348 ASN A CA 1
ATOM 2811 C C . ASN A 1 348 ? 23.426 3.145 -16.608 1.00 98.38 348 ASN A C 1
ATOM 2813 O O . ASN A 1 348 ? 23.509 4.163 -15.930 1.00 98.38 348 ASN A O 1
ATOM 2817 N N . GLY A 1 349 ? 23.530 3.187 -17.936 1.00 98.44 349 GLY A N 1
ATOM 2818 C CA . GLY A 1 349 ? 23.927 4.380 -18.686 1.00 98.44 349 GLY A CA 1
ATOM 2819 C C . GLY A 1 349 ? 22.984 5.563 -18.473 1.00 98.44 349 GLY A C 1
ATOM 2820 O O . GLY A 1 349 ? 23.410 6.713 -18.515 1.00 98.44 349 GLY A O 1
ATOM 2821 N N . ARG A 1 350 ? 21.709 5.311 -18.139 1.00 98.69 350 ARG A N 1
ATOM 2822 C CA . ARG A 1 350 ? 20.754 6.380 -17.797 1.00 98.69 350 ARG A CA 1
ATOM 2823 C C . ARG A 1 350 ? 21.037 7.027 -16.440 1.00 98.69 350 ARG A C 1
ATOM 2825 O O . ARG A 1 350 ? 20.520 8.104 -16.190 1.00 98.69 350 ARG A O 1
ATOM 2832 N N . ALA A 1 351 ? 21.880 6.437 -15.588 1.00 98.62 351 ALA A N 1
ATOM 2833 C CA . ALA A 1 351 ? 22.346 7.073 -14.354 1.00 98.62 351 ALA A CA 1
ATOM 2834 C C . ALA A 1 351 ? 23.119 8.380 -14.608 1.00 98.62 351 ALA A C 1
ATOM 2836 O O . ALA A 1 351 ? 23.283 9.168 -13.678 1.00 98.62 351 ALA A O 1
ATOM 2837 N N . LEU A 1 352 ? 23.526 8.650 -15.860 1.00 98.62 352 LEU A N 1
ATOM 2838 C CA . LEU A 1 352 ? 24.063 9.943 -16.289 1.00 98.62 352 LEU A CA 1
ATOM 2839 C C . LEU A 1 352 ? 23.139 11.122 -15.925 1.00 98.62 352 LEU A C 1
ATOM 2841 O O . LEU A 1 352 ? 23.633 12.221 -15.682 1.00 98.62 352 LEU A O 1
ATOM 2845 N N . GLU A 1 353 ? 21.826 10.884 -15.828 1.00 98.56 353 GLU A N 1
ATOM 2846 C CA . GLU A 1 353 ? 20.834 11.849 -15.332 1.00 98.56 353 GLU A CA 1
ATOM 2847 C C . GLU A 1 353 ? 21.220 12.453 -13.973 1.00 98.56 353 GLU A C 1
ATOM 2849 O O . GLU A 1 353 ? 21.045 13.649 -13.746 1.00 98.56 353 GLU A O 1
ATOM 2854 N N . PHE A 1 354 ? 21.789 11.639 -13.081 1.00 98.44 354 PHE A N 1
ATOM 2855 C CA . PHE A 1 354 ? 22.114 12.027 -11.708 1.00 98.44 354 PHE A CA 1
ATOM 2856 C C . PHE A 1 354 ? 23.567 12.476 -11.524 1.00 98.44 354 PHE A C 1
ATOM 2858 O O . PHE A 1 354 ? 23.964 12.830 -10.412 1.00 98.44 354 PHE A O 1
ATOM 2865 N N . VAL A 1 355 ? 24.370 12.476 -12.590 1.00 98.38 355 VAL A N 1
ATOM 2866 C CA . VAL A 1 355 ? 25.755 12.957 -12.557 1.00 98.38 355 VAL A CA 1
ATOM 2867 C C . VAL A 1 355 ? 25.753 14.487 -12.519 1.00 98.38 355 VAL A C 1
ATOM 2869 O O . VAL A 1 355 ? 25.316 15.142 -13.470 1.00 98.38 355 VAL A O 1
ATOM 2872 N N . LYS A 1 356 ? 26.268 15.071 -11.428 1.00 96.81 356 LYS A N 1
ATOM 2873 C CA . LYS A 1 356 ? 26.338 16.536 -11.254 1.00 96.81 356 LYS A CA 1
ATOM 2874 C C . LYS A 1 356 ? 27.250 17.171 -12.312 1.00 96.81 356 LYS A C 1
ATOM 2876 O O . LYS A 1 356 ? 26.801 18.022 -13.087 1.00 96.81 356 LYS A O 1
ATOM 2881 N N . GLU A 1 357 ? 28.482 16.669 -12.397 1.00 96.19 357 GLU A N 1
ATOM 2882 C CA . GLU A 1 357 ? 29.526 17.129 -13.318 1.00 96.19 357 GLU A CA 1
ATOM 2883 C C . GLU A 1 357 ? 29.781 16.093 -14.419 1.00 96.19 357 GLU A C 1
ATOM 2885 O O . GLU A 1 357 ? 30.372 15.038 -14.184 1.00 96.19 357 GLU A O 1
ATOM 2890 N N . GLN A 1 358 ? 29.309 16.382 -15.634 1.00 97.38 358 GLN A N 1
ATOM 2891 C CA . GLN A 1 358 ? 29.444 15.483 -16.781 1.00 97.38 358 GLN A CA 1
ATOM 2892 C C . GLN A 1 358 ? 30.771 15.735 -17.506 1.00 97.38 358 GLN A C 1
ATOM 2894 O O . GLN A 1 358 ? 30.987 16.808 -18.069 1.00 97.38 358 GLN A O 1
ATOM 2899 N N . THR A 1 359 ? 31.649 14.731 -17.529 1.00 96.94 359 THR A N 1
ATOM 2900 C CA . THR A 1 359 ? 32.853 14.737 -18.371 1.00 96.94 359 THR A CA 1
ATOM 2901 C C . THR A 1 359 ? 32.572 14.056 -19.707 1.00 96.94 359 THR A C 1
ATOM 2903 O O . THR A 1 359 ? 31.669 13.226 -19.819 1.00 96.94 359 THR A O 1
ATOM 2906 N N . LYS A 1 360 ? 33.380 14.366 -20.730 1.00 96.31 360 LYS A N 1
ATOM 2907 C CA . LYS A 1 360 ? 33.294 13.698 -22.038 1.00 96.31 360 LYS A CA 1
ATOM 2908 C C . LYS A 1 360 ? 33.379 12.172 -21.900 1.00 96.31 360 LYS A C 1
ATOM 2910 O O . LYS A 1 360 ? 32.549 11.472 -22.467 1.00 96.31 360 LYS A O 1
ATOM 2915 N N . GLU A 1 361 ? 34.321 11.680 -21.096 1.00 97.25 361 GLU A N 1
ATOM 2916 C CA . GLU A 1 361 ? 34.504 10.246 -20.843 1.00 97.25 361 GLU A CA 1
ATOM 2917 C C . GLU A 1 361 ? 33.259 9.610 -20.201 1.00 97.25 361 GLU A C 1
ATOM 2919 O O . GLU A 1 361 ? 32.832 8.540 -20.625 1.00 97.25 361 GLU A O 1
ATOM 2924 N N . LEU A 1 362 ? 32.630 10.272 -19.220 1.00 98.06 362 LEU A N 1
ATOM 2925 C CA . LEU A 1 362 ? 31.403 9.772 -18.585 1.00 98.06 362 LEU A CA 1
ATOM 2926 C C . LEU A 1 362 ? 30.224 9.721 -19.560 1.00 98.06 362 LEU A C 1
ATOM 2928 O O . LEU A 1 362 ? 29.477 8.744 -19.563 1.00 98.06 362 LEU A O 1
ATOM 2932 N N . CYS A 1 363 ? 30.062 10.753 -20.390 1.00 98.56 363 CYS A N 1
ATOM 2933 C CA . CYS A 1 363 ? 29.026 10.782 -21.418 1.00 98.56 363 CYS A CA 1
ATOM 2934 C C . CYS A 1 363 ? 29.233 9.671 -22.456 1.00 98.56 363 CYS A C 1
ATOM 2936 O O . CYS A 1 363 ? 28.280 8.969 -22.791 1.00 98.56 363 CYS A O 1
ATOM 2938 N N . GLU A 1 364 ? 30.465 9.478 -22.933 1.00 98.38 364 GLU A N 1
ATOM 2939 C CA . GLU A 1 364 ? 30.810 8.393 -23.859 1.00 98.38 364 GLU A CA 1
ATOM 2940 C C . GLU A 1 364 ? 30.522 7.023 -23.240 1.00 98.38 364 GLU A C 1
ATOM 2942 O O . GLU A 1 364 ? 29.857 6.198 -23.864 1.00 98.38 364 GLU A O 1
ATOM 2947 N N . LEU A 1 365 ? 30.944 6.804 -21.993 1.00 98.38 365 LEU A N 1
ATOM 2948 C CA . LEU A 1 365 ? 30.724 5.555 -21.265 1.00 98.38 365 LEU A CA 1
ATOM 2949 C C . LEU A 1 365 ? 29.229 5.256 -21.073 1.00 98.38 365 LEU A C 1
ATOM 2951 O O . LEU A 1 365 ? 28.783 4.134 -21.314 1.00 98.38 365 LEU A O 1
ATOM 2955 N N . ALA A 1 366 ? 28.440 6.266 -20.697 1.00 98.62 366 ALA A N 1
ATOM 2956 C CA . ALA A 1 366 ? 26.992 6.150 -20.539 1.00 98.62 366 ALA A CA 1
ATOM 2957 C C . ALA A 1 366 ? 26.292 5.791 -21.858 1.00 98.62 366 ALA A C 1
ATOM 2959 O O . ALA A 1 366 ? 25.431 4.910 -21.888 1.00 98.62 366 ALA A O 1
ATOM 2960 N N . VAL A 1 367 ? 26.681 6.449 -22.951 1.00 98.56 367 VAL A N 1
ATOM 2961 C CA . VAL A 1 367 ? 26.115 6.231 -24.287 1.00 98.56 367 VAL A CA 1
ATOM 2962 C C . VAL A 1 367 ? 26.519 4.870 -24.863 1.00 98.56 367 VAL A C 1
ATOM 2964 O O . VAL A 1 367 ? 25.682 4.195 -25.463 1.00 98.56 367 VAL A O 1
ATOM 2967 N N . GLN A 1 368 ? 27.759 4.424 -24.648 1.00 98.44 368 GLN A N 1
ATOM 2968 C CA . GLN A 1 368 ? 28.207 3.076 -25.026 1.00 98.44 368 GLN A CA 1
ATOM 2969 C C . GLN A 1 368 ? 27.421 1.990 -24.288 1.00 98.44 368 GLN A C 1
ATOM 2971 O O . GLN A 1 368 ? 27.057 0.973 -24.881 1.00 98.44 368 GLN A O 1
ATOM 2976 N N . GLN A 1 369 ? 27.129 2.213 -23.006 1.00 98.31 369 GLN A N 1
ATOM 2977 C CA . GLN A 1 369 ? 26.324 1.297 -22.203 1.00 98.31 369 GLN A CA 1
ATOM 2978 C C . GLN A 1 369 ? 24.862 1.275 -22.680 1.00 98.31 369 GLN A C 1
ATOM 2980 O O . GLN A 1 369 ? 24.291 0.201 -22.886 1.00 98.31 369 GLN A O 1
ATOM 2985 N N . ASN A 1 370 ? 24.267 2.448 -22.914 1.00 98.38 370 ASN A N 1
ATOM 2986 C CA . ASN A 1 370 ? 22.905 2.609 -23.417 1.00 98.38 370 ASN A CA 1
ATOM 2987 C C . ASN A 1 370 ? 22.798 3.874 -24.271 1.00 98.38 370 ASN A C 1
ATOM 2989 O O . ASN A 1 370 ? 2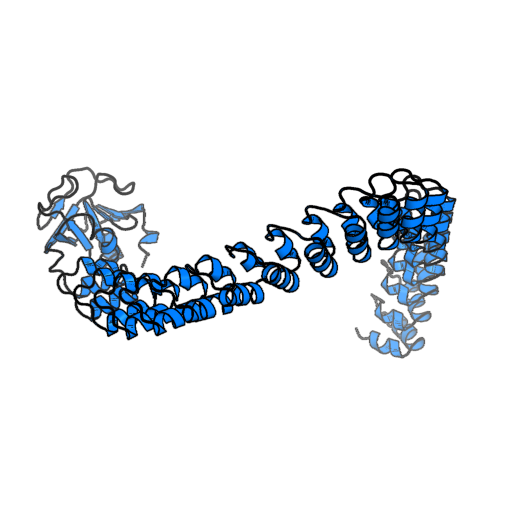2.789 4.981 -23.745 1.00 98.38 370 ASN A O 1
ATOM 2993 N N . GLY A 1 371 ? 22.591 3.727 -25.579 1.00 98.19 371 GLY A N 1
ATOM 2994 C CA . GLY A 1 371 ? 22.535 4.841 -26.526 1.00 98.19 371 GLY A CA 1
ATOM 2995 C C . GLY A 1 371 ? 21.420 5.838 -26.211 1.00 98.19 371 GLY A C 1
ATOM 2996 O O . GLY A 1 371 ? 21.536 7.023 -26.514 1.00 98.19 371 GLY A O 1
ATOM 2997 N N . ARG A 1 372 ? 20.358 5.409 -25.512 1.00 98.56 372 ARG A N 1
ATOM 2998 C CA . ARG A 1 372 ? 19.296 6.315 -25.042 1.00 98.56 372 ARG A CA 1
ATOM 2999 C C . ARG A 1 372 ? 19.750 7.240 -23.911 1.00 98.56 372 ARG A C 1
ATOM 3001 O O . ARG A 1 372 ? 19.059 8.216 -23.654 1.00 98.56 372 ARG A O 1
ATOM 3008 N N . ALA A 1 373 ? 20.890 6.983 -23.268 1.00 98.62 373 ALA A N 1
ATOM 3009 C CA . ALA A 1 373 ? 21.488 7.892 -22.291 1.00 98.62 373 ALA A CA 1
ATOM 3010 C C . ALA A 1 373 ? 21.848 9.260 -22.895 1.00 98.62 373 ALA A C 1
ATOM 3012 O O . ALA A 1 373 ? 21.981 10.224 -22.146 1.00 98.62 373 ALA A O 1
ATOM 3013 N N . LEU A 1 374 ? 21.915 9.370 -24.232 1.00 98.56 374 LEU A N 1
ATOM 3014 C CA . LEU A 1 374 ? 22.043 10.645 -24.944 1.00 98.56 374 LEU A CA 1
ATOM 3015 C C . LEU A 1 374 ? 20.975 11.675 -24.524 1.00 98.56 374 LEU A C 1
ATOM 3017 O O . LEU A 1 374 ? 21.241 12.874 -24.557 1.00 98.56 374 LEU A O 1
ATOM 3021 N N . GLU A 1 375 ? 19.800 11.211 -24.082 1.00 98.50 375 GLU A N 1
ATOM 3022 C CA . GLU A 1 375 ? 18.732 12.028 -23.486 1.00 98.50 375 GLU A CA 1
ATOM 3023 C C . GLU A 1 375 ? 19.238 12.944 -22.358 1.00 98.50 375 GLU A C 1
ATOM 3025 O O . GLU A 1 375 ? 18.809 14.091 -22.256 1.00 98.50 375 GLU A O 1
ATOM 3030 N N . PHE A 1 376 ? 20.176 12.457 -21.542 1.00 98.44 376 PHE A N 1
ATOM 3031 C CA . PHE A 1 376 ? 20.668 13.146 -20.345 1.00 98.44 376 PHE A CA 1
ATOM 3032 C C . PHE A 1 376 ? 21.990 13.884 -20.556 1.00 98.44 376 PHE A C 1
ATOM 3034 O O . PHE A 1 376 ? 22.513 14.504 -19.628 1.00 98.44 376 PHE A O 1
ATOM 3041 N N . VAL A 1 377 ? 22.547 13.829 -21.764 1.00 98.31 377 VAL A N 1
ATOM 3042 C CA . VAL A 1 377 ? 23.777 14.540 -22.106 1.00 98.31 377 VAL A CA 1
ATOM 3043 C C . VAL A 1 377 ? 23.469 16.032 -22.237 1.00 98.31 377 VAL A C 1
ATOM 3045 O O . VAL A 1 377 ? 22.699 16.445 -23.111 1.00 98.31 377 VAL A O 1
ATOM 3048 N N . LYS A 1 378 ? 24.104 16.857 -21.394 1.00 96.56 378 LYS A N 1
ATOM 3049 C CA . LYS A 1 378 ? 23.934 18.321 -21.426 1.00 96.56 378 LYS A CA 1
ATOM 3050 C C . LYS A 1 378 ? 24.441 18.901 -22.755 1.00 96.56 378 LYS A C 1
ATOM 3052 O O . LYS A 1 378 ? 23.669 19.526 -23.489 1.00 96.56 378 LYS A O 1
ATOM 3057 N N . GLU A 1 379 ? 25.690 18.583 -23.098 1.00 95.75 379 GLU A N 1
ATOM 3058 C CA . GLU A 1 379 ? 26.386 19.046 -24.304 1.00 95.75 379 GLU A CA 1
ATOM 3059 C C . GLU A 1 379 ? 26.613 17.893 -25.293 1.00 95.75 379 GLU A C 1
ATOM 3061 O O . GLU A 1 379 ? 27.448 17.016 -25.071 1.00 95.75 379 GLU A O 1
ATOM 3066 N N . GLN A 1 380 ? 25.850 17.881 -26.388 1.00 97.44 380 GLN A N 1
ATOM 3067 C CA . GLN A 1 380 ? 25.925 16.836 -27.412 1.00 97.44 380 GLN A CA 1
ATOM 3068 C C . GLN A 1 380 ? 26.966 17.203 -28.478 1.00 97.44 380 GLN A C 1
ATOM 3070 O O . GLN A 1 380 ? 26.813 18.210 -29.169 1.00 97.44 380 GLN A O 1
ATOM 3075 N N . THR A 1 381 ? 28.002 16.375 -28.647 1.00 96.62 381 THR A N 1
ATOM 3076 C CA . THR A 1 381 ? 28.932 16.482 -29.785 1.00 96.62 381 THR A CA 1
ATOM 3077 C C . THR A 1 381 ? 28.508 15.555 -30.919 1.00 96.62 381 THR A C 1
ATOM 3079 O O . THR A 1 381 ? 27.767 14.592 -30.706 1.00 96.62 381 THR A O 1
ATOM 3082 N N . LYS A 1 382 ? 29.004 15.818 -32.133 1.00 95.75 382 LYS A N 1
ATOM 3083 C CA . LYS A 1 382 ? 28.737 14.969 -33.300 1.00 95.75 382 LYS A CA 1
ATOM 3084 C C . LYS A 1 382 ? 29.161 13.520 -33.045 1.00 95.75 382 LYS A C 1
ATOM 3086 O O . LYS A 1 382 ? 28.372 12.613 -33.283 1.00 95.75 382 LYS A O 1
ATOM 3091 N N . GLU A 1 383 ? 30.356 13.319 -32.495 1.00 96.88 383 GLU A N 1
ATOM 3092 C CA . GLU A 1 383 ? 30.906 11.991 -32.206 1.00 96.88 383 GLU A CA 1
ATOM 3093 C C . GLU A 1 383 ? 30.044 11.235 -31.189 1.00 96.88 383 GLU A C 1
ATOM 3095 O O . GLU A 1 383 ? 29.816 10.038 -31.334 1.00 96.88 383 GLU A O 1
ATOM 3100 N N . LEU A 1 384 ? 29.520 11.933 -30.177 1.00 97.88 384 LEU A N 1
ATOM 3101 C CA . LEU A 1 384 ? 28.680 11.325 -29.149 1.00 97.88 384 LEU A CA 1
ATOM 3102 C C . LEU A 1 384 ? 27.284 10.965 -29.678 1.00 97.88 384 LEU A C 1
ATOM 3104 O O . LEU A 1 384 ? 26.750 9.907 -29.343 1.00 97.88 384 LEU A O 1
ATOM 3108 N N . CYS A 1 385 ? 26.704 11.813 -30.530 1.00 98.31 385 CYS A N 1
ATOM 3109 C CA . CYS A 1 385 ? 25.457 11.513 -31.232 1.00 98.31 385 CYS A CA 1
ATOM 3110 C C . CYS A 1 385 ? 25.613 10.308 -32.171 1.00 98.31 385 CYS A C 1
ATOM 3112 O O . CYS A 1 385 ? 24.756 9.425 -32.177 1.00 98.31 385 CYS A O 1
ATOM 3114 N N . GLU A 1 386 ? 26.712 10.246 -32.928 1.00 97.88 386 GLU A N 1
ATOM 3115 C CA . GLU A 1 386 ? 27.045 9.098 -33.778 1.00 97.88 386 GLU A CA 1
ATOM 3116 C C . GLU A 1 386 ? 27.195 7.823 -32.947 1.00 97.88 386 GLU A C 1
ATOM 3118 O O . GLU A 1 386 ? 26.550 6.821 -33.253 1.00 97.88 386 GLU A O 1
ATOM 3123 N N . LEU A 1 387 ? 27.957 7.873 -31.852 1.00 98.12 387 LEU A N 1
ATOM 3124 C CA . LEU A 1 387 ? 28.140 6.749 -30.933 1.00 98.12 387 LEU A CA 1
ATOM 3125 C C . LEU A 1 387 ? 26.804 6.248 -30.361 1.00 98.12 387 LEU A C 1
ATOM 3127 O O . LEU A 1 387 ? 26.563 5.042 -30.310 1.00 98.12 387 LEU A O 1
ATOM 3131 N N . ALA A 1 388 ? 25.906 7.163 -29.984 1.00 98.50 388 ALA A N 1
ATOM 3132 C CA . ALA A 1 388 ? 24.582 6.828 -29.464 1.00 98.50 388 ALA A CA 1
ATOM 3133 C C . ALA A 1 388 ? 23.702 6.125 -30.494 1.00 98.50 388 ALA A C 1
ATOM 3135 O O . ALA A 1 388 ? 23.064 5.119 -30.179 1.00 98.50 388 ALA A O 1
ATOM 3136 N N . VAL A 1 389 ? 23.678 6.643 -31.723 1.00 98.31 389 VAL A N 1
ATOM 3137 C CA . VAL A 1 389 ? 22.907 6.065 -32.827 1.00 98.31 389 VAL A CA 1
ATOM 3138 C C . VAL A 1 389 ? 23.488 4.720 -33.255 1.00 98.31 389 VAL A C 1
ATOM 3140 O O . VAL A 1 389 ? 22.718 3.798 -33.503 1.00 98.31 389 VAL A O 1
ATOM 3143 N N . GLN A 1 390 ? 24.816 4.563 -33.276 1.00 97.81 390 GLN A N 1
ATOM 3144 C CA . GLN A 1 390 ? 25.463 3.273 -33.545 1.00 97.81 390 GLN A CA 1
ATOM 3145 C C . GLN A 1 390 ? 25.108 2.226 -32.489 1.00 97.81 390 GLN A C 1
ATOM 3147 O O . GLN A 1 390 ? 24.847 1.072 -32.830 1.00 97.81 390 GLN A O 1
ATOM 3152 N N . GLN A 1 391 ? 25.068 2.616 -31.215 1.00 98.06 391 GLN A N 1
ATOM 3153 C CA . GLN A 1 391 ? 24.675 1.722 -30.129 1.00 98.06 391 GLN A CA 1
ATOM 3154 C C . GLN A 1 391 ? 23.186 1.351 -30.225 1.00 98.06 391 GLN A C 1
ATOM 3156 O O . GLN A 1 391 ? 22.823 0.182 -30.082 1.00 98.06 391 GLN A O 1
ATOM 3161 N N . ASN A 1 392 ? 22.325 2.333 -30.505 1.00 97.88 392 ASN A N 1
ATOM 3162 C CA . ASN A 1 392 ? 20.888 2.151 -30.666 1.00 97.88 392 ASN A CA 1
ATOM 3163 C C . ASN A 1 392 ? 20.296 3.238 -31.567 1.00 97.88 392 ASN A C 1
ATOM 3165 O O . ASN A 1 392 ? 20.100 4.368 -31.130 1.00 97.88 392 ASN A O 1
ATOM 3169 N N . SER A 1 393 ? 19.883 2.874 -32.779 1.00 97.56 393 SER A N 1
ATOM 3170 C CA . SER A 1 393 ? 19.219 3.768 -33.745 1.00 97.56 393 SER A CA 1
ATOM 3171 C C . SER A 1 393 ? 18.057 4.592 -33.184 1.00 97.56 393 SER A C 1
ATOM 3173 O O . SER A 1 393 ? 17.819 5.712 -33.636 1.00 97.56 393 SER A O 1
ATOM 3175 N N . ARG A 1 394 ? 17.335 4.101 -32.166 1.00 97.88 394 ARG A N 1
ATOM 3176 C CA . ARG A 1 394 ? 16.252 4.866 -31.515 1.00 97.88 394 ARG A CA 1
ATOM 3177 C C . ARG A 1 394 ? 16.774 6.037 -30.680 1.00 97.88 394 ARG A C 1
ATOM 3179 O O . ARG A 1 394 ? 15.973 6.879 -30.282 1.00 97.88 394 ARG A O 1
ATOM 3186 N N . ALA A 1 395 ? 18.074 6.112 -30.401 1.00 98.31 395 ALA A N 1
ATOM 3187 C CA . ALA A 1 395 ? 18.714 7.266 -29.776 1.00 98.31 395 ALA A CA 1
ATOM 3188 C C . ALA A 1 395 ? 18.621 8.525 -30.649 1.00 98.31 395 ALA A C 1
ATOM 3190 O O . ALA A 1 395 ? 18.664 9.625 -30.105 1.00 98.31 395 ALA A O 1
ATOM 3191 N N . LEU A 1 396 ? 18.380 8.377 -31.962 1.00 98.44 396 LEU A N 1
ATOM 3192 C CA . LEU A 1 396 ? 18.133 9.496 -32.878 1.00 98.44 396 LEU A CA 1
ATOM 3193 C C . LEU A 1 396 ? 17.035 10.448 -32.366 1.00 98.44 396 LEU A C 1
ATOM 3195 O O . LEU A 1 396 ? 17.110 11.654 -32.592 1.00 98.44 396 LEU A O 1
ATOM 3199 N N . GLN A 1 397 ? 16.051 9.926 -31.623 1.00 98.25 397 GLN A N 1
ATOM 3200 C CA . GLN A 1 397 ? 14.975 10.726 -31.025 1.00 98.25 397 GLN A CA 1
ATOM 3201 C C . GLN A 1 397 ? 15.478 11.791 -30.033 1.00 98.25 397 GLN A C 1
ATOM 3203 O O . GLN A 1 397 ? 14.801 12.793 -29.825 1.00 98.25 397 GLN A O 1
ATOM 3208 N N . PHE A 1 398 ? 16.647 11.575 -29.421 1.00 98.38 398 PHE A N 1
ATOM 3209 C CA . PHE A 1 398 ? 17.242 12.465 -28.418 1.00 98.38 398 PHE A CA 1
ATOM 3210 C C . PHE A 1 398 ? 18.309 13.395 -28.999 1.00 98.38 398 PHE A C 1
ATOM 3212 O O . PHE A 1 398 ? 18.851 14.236 -28.283 1.00 98.38 398 PHE A O 1
ATOM 3219 N N . VAL A 1 399 ? 18.620 13.261 -30.289 1.00 98.19 399 VAL A N 1
ATOM 3220 C CA . VAL A 1 399 ? 19.578 14.128 -30.971 1.00 98.19 399 VAL A CA 1
ATOM 3221 C C . VAL A 1 399 ? 18.950 15.509 -31.171 1.00 98.19 399 VAL A C 1
ATOM 3223 O O . VAL A 1 399 ? 17.912 15.649 -31.831 1.00 98.19 399 VAL A O 1
ATOM 3226 N N . LYS A 1 400 ? 19.588 16.544 -30.612 1.00 96.50 400 LYS A N 1
ATOM 3227 C CA . LYS A 1 400 ? 19.140 17.939 -30.753 1.00 96.50 400 LYS A CA 1
ATOM 3228 C C . LYS A 1 400 ? 19.244 18.388 -32.214 1.00 96.50 400 LYS A C 1
ATOM 3230 O O . LYS A 1 400 ? 18.221 18.720 -32.813 1.00 96.50 400 LYS A O 1
ATOM 3235 N N . GLU A 1 401 ? 20.432 18.257 -32.801 1.00 95.75 401 GLU A N 1
ATOM 3236 C CA . GLU A 1 401 ? 20.731 18.632 -34.188 1.00 95.75 401 GLU A CA 1
ATOM 3237 C C . GLU A 1 401 ? 20.988 17.389 -35.050 1.00 95.75 401 GLU A C 1
ATOM 3239 O O . GLU A 1 401 ? 22.029 16.740 -34.940 1.00 95.75 401 GLU A O 1
ATOM 3244 N N . GLN A 1 402 ? 20.017 17.026 -35.892 1.00 97.00 402 GLN A N 1
ATOM 3245 C CA . GLN A 1 402 ? 20.103 15.849 -36.760 1.00 97.00 402 GLN A CA 1
ATOM 3246 C C . GLN A 1 402 ? 20.782 16.209 -38.088 1.00 97.00 402 GLN A C 1
ATOM 3248 O O . GLN A 1 402 ? 20.278 17.054 -38.827 1.00 97.00 402 GLN A O 1
ATOM 3253 N N . THR A 1 403 ? 21.897 15.549 -38.418 1.00 95.81 403 THR A N 1
ATOM 3254 C CA . THR A 1 403 ? 22.518 15.660 -39.749 1.00 95.81 403 THR A CA 1
ATOM 3255 C C . THR A 1 403 ? 22.009 14.565 -40.682 1.00 95.81 403 THR A C 1
ATOM 3257 O O . THR A 1 403 ? 21.515 13.528 -40.231 1.00 95.81 403 THR A O 1
ATOM 3260 N N . LYS A 1 404 ? 22.159 14.776 -41.994 1.00 94.88 404 LYS A N 1
ATOM 3261 C CA . LYS A 1 404 ? 21.782 13.787 -43.010 1.00 94.88 404 LYS A CA 1
ATOM 3262 C C . LYS A 1 404 ? 22.488 12.450 -42.773 1.00 94.88 404 LYS A C 1
ATOM 3264 O O . LYS A 1 404 ? 21.828 11.419 -42.747 1.00 94.88 404 LYS A O 1
ATOM 3269 N N . GLU A 1 405 ? 23.794 12.483 -42.522 1.00 96.00 405 GLU A N 1
ATOM 3270 C CA . GLU A 1 405 ? 24.613 11.286 -42.305 1.00 96.00 405 GLU A CA 1
ATOM 3271 C C . GLU A 1 405 ? 24.157 10.508 -41.066 1.00 96.00 405 GLU A C 1
ATOM 3273 O O . GLU A 1 405 ? 24.119 9.281 -41.077 1.00 96.00 405 GLU A O 1
ATOM 3278 N N . LEU A 1 406 ? 23.764 11.211 -39.999 1.00 97.31 406 LEU A N 1
ATOM 3279 C CA . LEU A 1 406 ? 23.298 10.586 -38.764 1.00 97.31 406 LEU A CA 1
ATOM 3280 C C . LEU A 1 406 ? 21.904 9.959 -38.920 1.00 97.31 406 LEU A C 1
ATOM 3282 O O . LEU A 1 406 ? 21.649 8.868 -38.406 1.00 97.31 406 LEU A O 1
ATOM 3286 N N . CYS A 1 407 ? 21.007 10.633 -39.642 1.00 97.88 407 CYS A N 1
ATOM 3287 C CA . CYS A 1 407 ? 19.699 10.088 -39.998 1.00 97.88 407 CYS A CA 1
ATOM 3288 C C . CYS A 1 407 ? 19.833 8.848 -40.889 1.00 97.88 407 CYS A C 1
ATOM 3290 O O . CYS A 1 407 ? 19.175 7.840 -40.631 1.00 97.88 407 CYS A O 1
ATOM 3292 N N . GLU A 1 408 ? 20.707 8.900 -41.898 1.00 96.94 408 GLU A N 1
ATOM 3293 C CA . GLU A 1 408 ? 21.029 7.754 -42.752 1.00 96.94 408 GLU A CA 1
ATOM 3294 C C . GLU A 1 408 ? 21.589 6.596 -41.926 1.00 96.94 408 GLU A C 1
ATOM 3296 O O . GLU A 1 408 ? 21.078 5.485 -42.032 1.00 96.94 408 GLU A O 1
ATOM 3301 N N . LEU A 1 409 ? 22.554 6.852 -41.040 1.00 97.25 409 LEU A N 1
ATOM 3302 C CA . LEU A 1 409 ? 23.127 5.843 -40.146 1.00 97.25 409 LEU A CA 1
ATOM 3303 C C . LEU A 1 409 ? 22.056 5.150 -39.287 1.00 97.25 409 LEU A C 1
ATOM 3305 O O . LEU A 1 409 ? 22.032 3.922 -39.188 1.00 97.25 409 LEU A O 1
ATOM 3309 N N . ALA A 1 410 ? 21.140 5.922 -38.694 1.00 98.00 410 ALA A N 1
ATOM 3310 C CA . ALA A 1 410 ? 20.059 5.382 -37.872 1.00 98.00 410 ALA A CA 1
ATOM 3311 C C . ALA A 1 410 ? 19.092 4.506 -38.683 1.00 98.00 410 ALA A C 1
ATOM 3313 O O . ALA A 1 410 ? 18.730 3.412 -38.244 1.00 98.00 410 ALA A O 1
ATOM 3314 N N . VAL A 1 411 ? 18.681 4.983 -39.863 1.00 97.69 411 VAL A N 1
ATOM 3315 C CA . VAL A 1 411 ? 17.754 4.276 -40.759 1.00 97.69 411 VAL A CA 1
ATOM 3316 C C . VAL A 1 411 ? 18.400 3.023 -41.343 1.00 97.69 411 VAL A C 1
ATOM 3318 O O . VAL A 1 411 ? 17.746 1.988 -41.388 1.00 97.69 411 VAL A O 1
ATOM 3321 N N . GLN A 1 412 ? 19.681 3.070 -41.716 1.00 96.38 412 GLN A N 1
ATOM 3322 C CA . GLN A 1 412 ? 20.428 1.896 -42.181 1.00 96.38 412 GLN A CA 1
ATOM 3323 C C . GLN A 1 412 ? 20.523 0.817 -41.107 1.00 96.38 412 GLN A C 1
ATOM 3325 O O . GLN A 1 412 ? 20.442 -0.369 -41.420 1.00 96.38 412 GLN A O 1
ATOM 3330 N N . GLN A 1 413 ? 20.675 1.197 -39.839 1.00 96.00 413 GLN A N 1
ATOM 3331 C CA . GLN A 1 413 ? 20.674 0.222 -38.753 1.00 96.00 413 GLN A CA 1
ATOM 3332 C C . GLN A 1 413 ? 19.267 -0.342 -38.497 1.00 96.00 413 GLN A C 1
ATOM 3334 O O . GLN A 1 413 ? 19.117 -1.538 -38.241 1.00 96.00 413 GLN A O 1
ATOM 3339 N N . ASN A 1 414 ? 18.234 0.502 -38.536 1.00 96.88 414 ASN A N 1
ATOM 3340 C CA . ASN A 1 414 ? 16.843 0.090 -38.379 1.00 96.88 414 ASN A CA 1
ATOM 3341 C C . ASN A 1 414 ? 15.897 1.089 -39.053 1.00 96.88 414 ASN A C 1
ATOM 3343 O O . ASN A 1 414 ? 15.699 2.196 -38.554 1.00 96.88 414 ASN A O 1
ATOM 3347 N N . SER A 1 415 ? 15.213 0.661 -40.109 1.00 96.88 415 SER A N 1
ATOM 3348 C CA . SER A 1 415 ? 14.235 1.463 -40.855 1.00 96.88 415 SER A CA 1
ATOM 3349 C C . SER A 1 415 ? 13.143 2.103 -39.996 1.00 96.88 415 SER A C 1
ATOM 3351 O O . SER A 1 415 ? 12.654 3.185 -40.322 1.00 96.88 415 SER A O 1
ATOM 3353 N N . ARG A 1 416 ? 12.786 1.513 -38.844 1.00 97.19 416 ARG A N 1
ATOM 3354 C CA . ARG A 1 416 ? 11.830 2.123 -37.900 1.00 97.19 416 ARG A CA 1
ATOM 3355 C C . ARG A 1 416 ? 12.359 3.413 -37.272 1.00 97.19 416 ARG A C 1
ATOM 3357 O O . ARG A 1 416 ? 11.561 4.166 -36.718 1.00 97.19 416 ARG A O 1
ATOM 3364 N N . ALA A 1 417 ? 13.663 3.681 -37.326 1.00 97.81 417 ALA A N 1
ATOM 3365 C CA . ALA A 1 417 ? 14.251 4.939 -36.875 1.00 97.81 417 ALA A CA 1
ATOM 3366 C C . ALA A 1 417 ? 13.786 6.138 -37.713 1.00 97.81 417 ALA A C 1
ATOM 3368 O O . ALA A 1 417 ? 13.812 7.258 -37.204 1.00 97.81 417 ALA A O 1
ATOM 3369 N N . LEU A 1 418 ? 13.257 5.906 -38.925 1.00 98.19 418 LEU A N 1
ATOM 3370 C CA . LEU A 1 418 ? 12.637 6.938 -39.761 1.00 98.19 418 LEU A CA 1
ATOM 3371 C C . LEU A 1 418 ? 11.559 7.735 -39.002 1.00 98.19 418 LEU A C 1
ATOM 3373 O O . LEU A 1 418 ? 11.407 8.935 -39.224 1.00 98.19 418 LEU A O 1
ATOM 3377 N N . GLN A 1 419 ? 10.864 7.100 -38.049 1.00 98.00 419 GLN A N 1
ATOM 3378 C CA . GLN A 1 419 ? 9.855 7.756 -37.208 1.00 98.00 419 GLN A CA 1
ATOM 3379 C C . GLN A 1 419 ? 10.420 8.913 -36.360 1.00 98.00 419 GLN A C 1
ATOM 3381 O O . GLN A 1 419 ? 9.674 9.801 -35.960 1.00 98.00 419 GLN A O 1
ATOM 3386 N N . PHE A 1 420 ? 11.724 8.891 -36.063 1.00 98.06 420 PHE A N 1
ATOM 3387 C CA . PHE A 1 420 ? 12.410 9.889 -35.237 1.00 98.06 420 PHE A CA 1
ATOM 3388 C C . PHE A 1 420 ? 13.135 10.954 -36.065 1.00 98.06 420 PHE A C 1
ATOM 3390 O O . PHE A 1 420 ? 13.710 11.883 -35.498 1.00 98.06 420 PHE A O 1
ATOM 3397 N N . VAL A 1 421 ? 13.115 10.836 -37.393 1.00 98.06 421 VAL A N 1
ATOM 3398 C CA . VAL A 1 421 ? 13.710 11.818 -38.298 1.00 98.06 421 VAL A CA 1
ATOM 3399 C C . VAL A 1 421 ? 12.821 13.064 -38.341 1.00 98.06 421 VAL A C 1
ATOM 3401 O O . VAL A 1 421 ? 11.631 12.994 -38.675 1.00 98.06 421 VAL A O 1
ATOM 3404 N N . LYS A 1 422 ? 13.397 14.220 -37.996 1.00 96.38 422 LYS A N 1
ATOM 3405 C CA . LYS A 1 422 ? 12.701 15.515 -38.020 1.00 96.38 422 LYS A CA 1
ATOM 3406 C C . LYS A 1 422 ? 12.376 15.914 -39.459 1.00 96.38 422 LYS A C 1
ATOM 3408 O O . LYS A 1 422 ? 11.197 16.031 -39.789 1.00 96.38 422 LYS A O 1
ATOM 3413 N N . GLU A 1 423 ? 13.394 15.964 -40.314 1.00 95.62 423 GLU A N 1
ATOM 3414 C CA . GLU A 1 423 ? 13.282 16.309 -41.735 1.00 95.62 423 GLU A CA 1
ATOM 3415 C C . GLU A 1 423 ? 13.549 15.081 -42.613 1.00 95.62 423 GLU A C 1
ATOM 3417 O O . GLU A 1 423 ? 14.680 14.603 -42.710 1.00 95.62 423 GLU A O 1
ATOM 3422 N N . GLN A 1 424 ? 12.496 14.532 -43.223 1.00 96.88 424 GLN A N 1
ATOM 3423 C CA . GLN A 1 424 ? 12.588 13.344 -44.073 1.00 96.88 424 GLN A CA 1
ATOM 3424 C C . GLN A 1 424 ? 12.844 13.753 -45.528 1.00 96.88 424 GLN A C 1
ATOM 3426 O O . GLN A 1 424 ? 12.040 14.474 -46.115 1.00 96.88 424 GLN A O 1
ATOM 3431 N N . THR A 1 425 ? 13.943 13.278 -46.124 1.00 95.94 425 THR A N 1
ATOM 3432 C CA . THR A 1 425 ? 14.184 13.427 -47.568 1.00 95.94 425 THR A CA 1
ATOM 3433 C C . THR A 1 425 ? 13.659 12.215 -48.329 1.00 95.94 425 THR A C 1
ATOM 3435 O O . THR A 1 425 ? 13.521 11.127 -47.763 1.00 95.94 425 THR A O 1
ATOM 3438 N N . LYS A 1 426 ? 13.407 12.387 -49.632 1.00 95.31 426 LYS A N 1
ATOM 3439 C CA . LYS A 1 426 ? 12.968 11.298 -50.512 1.00 95.31 426 LYS A CA 1
ATOM 3440 C C . LYS A 1 426 ? 13.929 10.110 -50.447 1.00 95.31 426 LYS A C 1
ATOM 3442 O O . LYS A 1 426 ? 13.482 8.989 -50.235 1.00 95.31 426 LYS A O 1
ATOM 3447 N N . GLU A 1 427 ? 15.232 10.362 -50.540 1.00 96.00 427 GLU A N 1
ATOM 3448 C CA . GLU A 1 427 ? 16.261 9.316 -50.526 1.00 96.00 427 GLU A CA 1
ATOM 3449 C C . GLU A 1 427 ? 16.256 8.533 -49.207 1.00 96.00 427 GLU A C 1
ATOM 3451 O O . GLU A 1 427 ? 16.418 7.316 -49.205 1.00 96.00 427 GLU A O 1
ATOM 3456 N N . LEU A 1 428 ? 16.031 9.212 -48.077 1.00 97.19 428 LEU A N 1
ATOM 3457 C CA . LEU A 1 428 ? 15.985 8.572 -46.764 1.00 97.19 428 LEU A CA 1
ATOM 3458 C C . LEU A 1 428 ? 14.709 7.738 -46.569 1.00 97.19 428 LEU A C 1
ATOM 3460 O O . LEU A 1 428 ? 14.757 6.658 -45.977 1.00 97.19 428 LEU A O 1
ATOM 3464 N N . CYS A 1 429 ? 13.570 8.221 -47.072 1.00 97.75 429 CYS A N 1
ATOM 3465 C CA . CYS A 1 429 ? 12.324 7.456 -47.093 1.00 97.75 429 CYS A CA 1
ATOM 3466 C C . CYS A 1 429 ? 12.446 6.214 -47.980 1.00 97.75 429 CYS A C 1
ATOM 3468 O O . CYS A 1 429 ? 12.063 5.127 -47.550 1.00 97.75 429 CYS A O 1
ATOM 3470 N N . GLU A 1 430 ? 13.011 6.357 -49.182 1.00 96.62 430 GLU A N 1
ATOM 3471 C CA . GLU A 1 430 ? 13.286 5.237 -50.087 1.00 96.62 430 GLU A CA 1
ATOM 3472 C C . GLU A 1 430 ? 14.223 4.220 -49.432 1.00 96.62 430 GLU A C 1
ATOM 3474 O O . GLU A 1 430 ? 13.914 3.031 -49.431 1.00 96.62 430 GLU A O 1
ATOM 3479 N N . LEU A 1 431 ? 15.301 4.676 -48.787 1.00 96.75 431 LEU A N 1
ATOM 3480 C CA . LEU A 1 431 ? 16.235 3.819 -48.052 1.00 96.75 431 LEU A CA 1
ATOM 3481 C C . LEU A 1 431 ? 15.537 3.008 -46.948 1.00 96.75 431 LEU A C 1
ATOM 3483 O O . LEU A 1 431 ? 15.757 1.802 -46.826 1.00 96.75 431 LEU A O 1
ATOM 3487 N N . ALA A 1 432 ? 14.675 3.648 -46.151 1.00 97.62 432 ALA A N 1
ATOM 3488 C CA . ALA A 1 432 ? 13.934 2.975 -45.085 1.00 97.62 432 ALA A CA 1
ATOM 3489 C C . ALA A 1 432 ? 12.964 1.917 -45.634 1.00 97.62 432 ALA A C 1
ATOM 3491 O O . ALA A 1 432 ? 12.895 0.805 -45.106 1.00 97.62 432 ALA A O 1
ATOM 3492 N N . VAL A 1 433 ? 12.228 2.269 -46.691 1.00 97.38 433 VAL A N 1
ATOM 3493 C CA . VAL A 1 433 ? 11.239 1.402 -47.344 1.00 97.38 433 VAL A CA 1
ATOM 3494 C C . VAL A 1 433 ? 11.910 0.219 -48.041 1.00 97.38 433 VAL A C 1
ATOM 3496 O O . VAL A 1 433 ? 11.431 -0.902 -47.906 1.00 97.38 433 VAL A O 1
ATOM 3499 N N . GLN A 1 434 ? 13.044 0.431 -48.713 1.00 95.56 434 GLN A N 1
ATOM 3500 C CA . GLN A 1 434 ? 13.826 -0.647 -49.333 1.00 95.56 434 GLN A CA 1
ATOM 3501 C C . GLN A 1 434 ? 14.331 -1.658 -48.305 1.00 95.56 434 GLN A C 1
ATOM 3503 O O . GLN A 1 434 ? 14.383 -2.854 -48.584 1.00 95.56 434 GLN A O 1
ATOM 3508 N N . GLN A 1 435 ? 14.704 -1.196 -47.109 1.00 94.94 435 GLN A N 1
ATOM 3509 C CA . GLN A 1 435 ? 15.123 -2.098 -46.043 1.00 94.94 435 GLN A CA 1
ATOM 3510 C C . GLN A 1 435 ? 13.939 -2.871 -45.443 1.00 94.94 435 GLN A C 1
ATOM 3512 O O . GLN A 1 435 ? 14.075 -4.045 -45.097 1.00 94.94 435 GLN A O 1
ATOM 3517 N N . ASN A 1 436 ? 12.791 -2.215 -45.262 1.00 96.38 436 ASN A N 1
ATOM 3518 C CA . ASN A 1 436 ? 11.560 -2.840 -44.790 1.00 96.38 436 ASN A CA 1
ATOM 3519 C C . ASN A 1 436 ? 10.349 -2.027 -45.252 1.00 96.38 436 ASN A C 1
ATOM 3521 O O . ASN A 1 436 ? 10.120 -0.924 -44.751 1.00 96.38 436 ASN A O 1
ATOM 3525 N N . SER A 1 437 ? 9.516 -2.600 -46.119 1.00 96.88 437 SER A N 1
ATOM 3526 C CA . SER A 1 437 ? 8.363 -1.900 -46.692 1.00 96.88 437 SER A CA 1
ATOM 3527 C C . SER A 1 437 ? 7.369 -1.391 -45.646 1.00 96.88 437 SER A C 1
ATOM 3529 O O . SER A 1 437 ? 6.724 -0.365 -45.860 1.00 96.88 437 SER A O 1
ATOM 3531 N N . ARG A 1 438 ? 7.290 -2.021 -44.462 1.00 96.75 438 ARG A N 1
ATOM 3532 C CA . ARG A 1 438 ? 6.459 -1.528 -43.347 1.00 96.75 438 ARG A CA 1
ATOM 3533 C C . ARG A 1 438 ? 6.913 -0.171 -42.809 1.00 96.75 438 ARG A C 1
ATOM 3535 O O . ARG A 1 438 ? 6.138 0.480 -42.109 1.00 96.75 438 ARG A O 1
ATOM 3542 N N . ALA A 1 439 ? 8.133 0.277 -43.110 1.00 97.62 439 ALA A N 1
ATOM 3543 C CA . ALA A 1 439 ? 8.607 1.615 -42.766 1.00 97.62 439 ALA A CA 1
ATOM 3544 C C . ALA A 1 439 ? 7.814 2.725 -43.471 1.00 97.62 439 ALA A C 1
ATOM 3546 O O . ALA A 1 439 ? 7.826 3.859 -42.989 1.00 97.62 439 ALA A O 1
ATOM 3547 N N . LEU A 1 440 ? 7.051 2.397 -44.526 1.00 98.12 440 LEU A N 1
ATOM 3548 C CA . LEU A 1 440 ? 6.103 3.306 -45.175 1.00 98.12 440 LEU A CA 1
ATOM 3549 C C . LEU A 1 440 ? 5.142 3.967 -44.169 1.00 98.12 440 LEU A C 1
ATOM 3551 O O . LEU A 1 440 ? 4.785 5.134 -44.332 1.00 98.12 440 LEU A O 1
ATOM 3555 N N . GLN A 1 441 ? 4.792 3.268 -43.082 1.00 97.94 441 GLN A N 1
ATOM 3556 C CA . GLN A 1 441 ? 3.944 3.804 -42.010 1.00 97.94 441 GLN A CA 1
ATOM 3557 C C . GLN A 1 441 ? 4.540 5.042 -41.312 1.00 97.94 441 GLN A C 1
ATOM 3559 O O . GLN A 1 441 ? 3.807 5.827 -40.716 1.00 97.94 441 GLN A O 1
ATOM 3564 N N . PHE A 1 442 ? 5.866 5.214 -41.362 1.00 98.00 442 PHE A N 1
ATOM 3565 C CA . PHE A 1 442 ? 6.588 6.330 -40.744 1.00 98.00 442 PHE A CA 1
ATOM 3566 C C . PHE A 1 442 ? 6.938 7.444 -41.737 1.00 98.00 442 PHE A C 1
ATOM 3568 O O . PHE A 1 442 ? 7.497 8.464 -41.329 1.00 98.00 442 PHE A O 1
ATOM 3575 N N . VAL A 1 443 ? 6.623 7.270 -43.024 1.00 97.94 443 VAL A N 1
ATOM 3576 C CA . VAL A 1 443 ? 6.809 8.300 -44.050 1.00 97.94 443 VAL A CA 1
ATOM 3577 C C . VAL A 1 443 ? 5.746 9.384 -43.853 1.00 97.94 443 VAL A C 1
ATOM 3579 O O . VAL A 1 443 ? 4.541 9.119 -43.935 1.00 97.94 443 VAL A O 1
ATOM 3582 N N . LYS A 1 444 ? 6.188 10.614 -43.566 1.00 96.38 444 LYS A N 1
ATOM 3583 C CA . LYS A 1 444 ? 5.300 11.765 -43.339 1.00 96.38 444 LYS A CA 1
ATOM 3584 C C . LYS A 1 444 ? 4.556 12.117 -44.627 1.00 96.38 444 LYS A C 1
ATOM 3586 O O . LYS A 1 444 ? 3.327 12.030 -44.652 1.00 96.38 444 LYS A O 1
ATOM 3591 N N . GLU A 1 445 ? 5.314 12.368 -45.692 1.00 95.81 445 GLU A N 1
ATOM 3592 C CA . GLU A 1 445 ? 4.818 12.697 -47.030 1.00 95.81 445 GLU A CA 1
ATOM 3593 C C . GLU A 1 445 ? 5.051 11.524 -47.988 1.00 95.81 445 GLU A C 1
ATOM 3595 O O . GLU A 1 445 ? 6.179 11.246 -48.395 1.00 95.81 445 GLU A O 1
ATOM 3600 N N . GLN A 1 446 ? 3.983 10.798 -48.319 1.00 96.81 446 GLN A N 1
ATOM 3601 C CA . GLN A 1 446 ? 4.044 9.641 -49.212 1.00 96.81 446 GLN A CA 1
ATOM 3602 C C . GLN A 1 446 ? 3.877 10.094 -50.667 1.00 96.81 446 GLN A C 1
ATOM 3604 O O . GLN A 1 446 ? 2.801 10.550 -51.048 1.00 96.81 446 GLN A O 1
ATOM 3609 N N . THR A 1 447 ? 4.927 9.960 -51.482 1.00 96.31 447 THR A N 1
ATOM 3610 C CA . THR A 1 447 ? 4.817 10.147 -52.937 1.00 96.31 447 THR A CA 1
ATOM 3611 C C . THR A 1 447 ? 4.418 8.843 -53.621 1.00 96.31 447 THR A C 1
ATOM 3613 O O . THR A 1 447 ? 4.642 7.753 -53.086 1.00 96.31 447 THR A O 1
ATOM 3616 N N . GLU A 1 448 ? 3.863 8.944 -54.830 1.00 95.56 448 GLU A N 1
ATOM 3617 C CA . GLU A 1 448 ? 3.476 7.773 -55.618 1.00 95.56 448 GLU A CA 1
ATOM 3618 C C . GLU A 1 448 ? 4.667 6.828 -55.849 1.00 95.56 448 GLU A C 1
ATOM 3620 O O . GLU A 1 448 ? 4.511 5.613 -55.760 1.00 95.56 448 GLU A O 1
ATOM 3625 N N . GLU A 1 449 ? 5.874 7.360 -56.064 1.00 96.75 449 GLU A N 1
ATOM 3626 C CA . GLU A 1 449 ? 7.088 6.557 -56.239 1.00 96.75 449 GLU A CA 1
ATOM 3627 C C . GLU A 1 449 ? 7.463 5.776 -54.975 1.00 96.75 449 GLU A C 1
ATOM 3629 O O . GLU A 1 449 ? 7.774 4.592 -55.076 1.00 96.75 449 GLU A O 1
ATOM 3634 N N . ILE A 1 450 ? 7.395 6.397 -53.790 1.00 97.50 450 ILE A N 1
ATOM 3635 C CA . ILE A 1 450 ? 7.708 5.727 -52.514 1.00 97.50 450 ILE A CA 1
ATOM 3636 C C . ILE A 1 450 ? 6.670 4.637 -52.218 1.00 97.50 450 ILE A C 1
ATOM 3638 O O . ILE A 1 450 ? 7.031 3.537 -51.796 1.00 97.50 450 ILE A O 1
ATOM 3642 N N . CYS A 1 451 ? 5.385 4.910 -52.467 1.00 97.94 451 CYS A N 1
ATOM 3643 C CA . CYS A 1 451 ? 4.322 3.918 -52.308 1.00 97.94 451 CYS A CA 1
ATOM 3644 C C . CYS A 1 451 ? 4.498 2.739 -53.266 1.00 97.94 451 CYS A C 1
ATOM 3646 O O . CYS A 1 451 ? 4.418 1.594 -52.825 1.00 97.94 451 CYS A O 1
ATOM 3648 N N . LYS A 1 452 ? 4.781 3.002 -54.551 1.00 97.81 452 LYS A N 1
ATOM 3649 C CA . LYS A 1 452 ? 5.064 1.951 -55.541 1.00 97.81 452 LYS A CA 1
ATOM 3650 C C . LYS A 1 452 ? 6.272 1.116 -55.132 1.00 97.81 452 LYS A C 1
ATOM 3652 O O . LYS 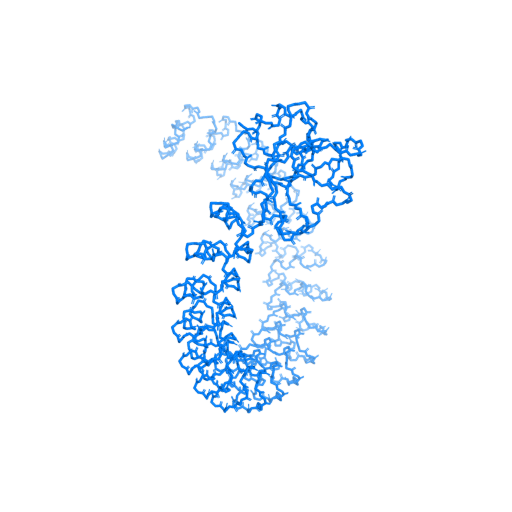A 1 452 ? 6.180 -0.106 -55.143 1.00 97.81 452 LYS A O 1
ATOM 3657 N N . LEU A 1 453 ? 7.356 1.758 -54.702 1.00 97.56 453 LEU A N 1
ATOM 3658 C CA . LEU A 1 453 ? 8.554 1.076 -54.217 1.00 97.56 453 LEU A CA 1
ATOM 3659 C C . LEU A 1 453 ? 8.243 0.150 -53.029 1.00 97.56 453 LEU A C 1
ATOM 3661 O O . LEU A 1 453 ? 8.693 -0.993 -53.012 1.00 97.56 453 LEU A O 1
ATOM 3665 N N . ALA A 1 454 ? 7.439 0.609 -52.063 1.00 97.75 454 ALA A N 1
ATOM 3666 C CA . ALA A 1 454 ? 7.056 -0.189 -50.899 1.00 97.75 454 ALA A CA 1
ATOM 3667 C C . ALA A 1 454 ? 6.279 -1.453 -51.287 1.00 97.75 454 ALA A C 1
ATOM 3669 O O . ALA A 1 454 ? 6.650 -2.554 -50.871 1.00 97.75 454 ALA A O 1
ATOM 3670 N N . VAL A 1 455 ? 5.229 -1.297 -52.103 1.00 97.75 455 VAL A N 1
ATOM 3671 C CA . VAL A 1 455 ? 4.350 -2.412 -52.492 1.00 97.75 455 VAL A CA 1
ATOM 3672 C C . VAL A 1 455 ? 4.997 -3.364 -53.499 1.00 97.75 455 VAL A C 1
ATOM 3674 O O . VAL A 1 455 ? 4.624 -4.530 -53.559 1.00 97.75 455 VAL A O 1
ATOM 3677 N N . GLN A 1 456 ? 5.989 -2.897 -54.263 1.00 96.88 456 GLN A N 1
ATOM 3678 C CA . GLN A 1 456 ? 6.815 -3.756 -55.117 1.00 96.88 456 GLN A CA 1
ATOM 3679 C C . GLN A 1 456 ? 7.723 -4.684 -54.302 1.00 96.88 456 GLN A C 1
ATOM 3681 O O . GLN A 1 456 ? 7.972 -5.819 -54.708 1.00 96.88 456 GLN A O 1
ATOM 3686 N N . HIS A 1 457 ? 8.227 -4.213 -53.159 1.00 94.94 457 HIS A N 1
ATOM 3687 C CA . HIS A 1 457 ? 9.046 -5.029 -52.263 1.00 94.94 457 HIS A CA 1
ATOM 3688 C C . HIS A 1 457 ? 8.213 -5.977 -51.388 1.00 94.94 457 HIS A C 1
ATOM 3690 O O . HIS A 1 457 ? 8.635 -7.107 -51.153 1.00 94.94 457 HIS A O 1
ATOM 3696 N N . ASP A 1 458 ? 7.050 -5.529 -50.910 1.00 96.88 458 ASP A N 1
ATOM 3697 C CA . ASP A 1 458 ? 6.108 -6.322 -50.110 1.00 96.88 458 ASP A CA 1
ATOM 3698 C C . ASP A 1 458 ? 4.686 -5.817 -50.382 1.00 96.88 458 ASP A C 1
ATOM 3700 O O . ASP A 1 458 ? 4.328 -4.714 -49.960 1.00 96.88 458 ASP A O 1
ATOM 3704 N N . GLY A 1 459 ? 3.873 -6.614 -51.081 1.00 96.88 459 GLY A N 1
ATOM 3705 C CA . GLY A 1 459 ? 2.519 -6.219 -51.478 1.00 96.88 459 GLY A CA 1
ATOM 3706 C C . GLY A 1 459 ? 1.626 -5.845 -50.290 1.00 96.88 459 GLY A C 1
ATOM 3707 O O . GLY A 1 459 ? 0.791 -4.946 -50.408 1.00 96.88 459 GLY A O 1
ATOM 3708 N N . LEU A 1 460 ? 1.856 -6.436 -49.110 1.00 97.88 460 LEU A N 1
ATOM 3709 C CA . LEU A 1 460 ? 1.098 -6.127 -47.892 1.00 97.88 460 LEU A CA 1
ATOM 3710 C C . LEU A 1 460 ? 1.381 -4.720 -47.353 1.00 97.88 460 LEU A C 1
ATOM 3712 O O . LEU A 1 460 ? 0.590 -4.195 -46.571 1.00 97.88 460 LEU A O 1
ATOM 3716 N N . ALA A 1 461 ? 2.448 -4.053 -47.808 1.00 97.81 461 ALA A N 1
ATOM 3717 C CA . ALA A 1 461 ? 2.711 -2.654 -47.471 1.00 97.81 461 ALA A CA 1
ATOM 3718 C C . ALA A 1 461 ? 1.601 -1.699 -47.945 1.00 97.81 461 ALA A C 1
ATOM 3720 O O . ALA A 1 461 ? 1.549 -0.558 -47.477 1.00 97.81 461 ALA A O 1
ATOM 3721 N N . LEU A 1 462 ? 0.687 -2.166 -48.810 1.00 98.12 462 LEU A N 1
ATOM 3722 C CA . LEU A 1 462 ? -0.534 -1.453 -49.184 1.00 98.12 462 LEU A CA 1
ATOM 3723 C C . LEU A 1 462 ? -1.363 -1.020 -47.963 1.00 98.12 462 LEU A C 1
ATOM 3725 O O . LEU A 1 462 ? -1.995 0.035 -48.014 1.00 98.12 462 LEU A O 1
ATOM 3729 N N . GLU A 1 463 ? -1.299 -1.774 -46.858 1.00 98.12 463 GLU A N 1
ATOM 3730 C CA . GLU A 1 463 ? -1.897 -1.421 -45.561 1.00 98.12 463 GLU A CA 1
ATOM 3731 C C . GLU A 1 463 ? -1.534 0.007 -45.114 1.00 98.12 463 GLU A C 1
ATOM 3733 O O . GLU A 1 463 ? -2.363 0.722 -44.551 1.00 98.12 463 GLU A O 1
ATOM 3738 N N . PHE A 1 464 ? -0.304 0.451 -45.394 1.00 98.00 464 PHE A N 1
ATOM 3739 C CA . PHE A 1 464 ? 0.229 1.737 -44.935 1.00 98.00 464 PHE A CA 1
ATOM 3740 C C . PHE A 1 464 ? 0.142 2.858 -45.979 1.00 98.00 464 PHE A C 1
ATOM 3742 O O . PHE A 1 464 ? 0.592 3.975 -45.707 1.00 98.00 464 PHE A O 1
ATOM 3749 N N . VAL A 1 465 ? -0.416 2.592 -47.163 1.00 97.94 465 VAL A N 1
ATOM 3750 C CA . VAL A 1 465 ? -0.597 3.597 -48.220 1.00 97.94 465 VAL A CA 1
ATOM 3751 C C . VAL A 1 465 ? -1.782 4.502 -47.869 1.00 97.94 465 VAL A C 1
ATOM 3753 O O . VAL A 1 465 ? -2.929 4.052 -47.801 1.00 97.94 465 VAL A O 1
ATOM 3756 N N . LYS A 1 466 ? -1.517 5.800 -47.671 1.00 96.44 466 LYS A N 1
ATOM 3757 C CA . LYS A 1 466 ? -2.551 6.797 -47.338 1.00 96.44 466 LYS A CA 1
ATOM 3758 C C . LYS A 1 466 ? -3.507 7.010 -48.517 1.00 96.44 466 LYS A C 1
ATOM 3760 O O . LYS A 1 466 ? -4.714 6.800 -48.371 1.00 96.44 466 LYS A O 1
ATOM 3765 N N . GLU A 1 467 ? -2.946 7.322 -49.684 1.00 95.94 467 GLU A N 1
ATOM 3766 C CA . GLU A 1 467 ? -3.672 7.577 -50.931 1.00 95.94 467 GLU A CA 1
ATOM 3767 C C . GLU A 1 467 ? -3.424 6.448 -51.938 1.00 95.94 467 GLU A C 1
ATOM 3769 O O . GLU A 1 467 ? -2.325 6.295 -52.470 1.00 95.94 467 GLU A O 1
ATOM 3774 N N . GLN A 1 468 ? -4.446 5.623 -52.175 1.00 97.00 468 GLN A N 1
ATOM 3775 C CA . GLN A 1 468 ? -4.362 4.467 -53.069 1.00 97.00 468 GLN A CA 1
ATOM 3776 C C . GLN A 1 468 ? -4.749 4.869 -54.496 1.00 97.00 468 GLN A C 1
ATOM 3778 O O . GLN A 1 468 ? -5.886 5.269 -54.743 1.00 97.00 468 GLN A O 1
ATOM 3783 N N . THR A 1 469 ? -3.817 4.735 -55.443 1.00 96.56 469 THR A N 1
ATOM 3784 C CA . THR A 1 469 ? -4.115 4.824 -56.880 1.00 96.56 469 THR A CA 1
ATOM 3785 C C . THR A 1 469 ? -4.368 3.434 -57.454 1.00 96.56 469 THR A C 1
ATOM 3787 O O . THR A 1 469 ? -3.878 2.436 -56.920 1.00 96.56 469 THR A O 1
ATOM 3790 N N . GLU A 1 470 ? -5.099 3.357 -58.570 1.00 94.88 470 GLU A N 1
ATOM 3791 C CA . GLU A 1 470 ? -5.341 2.090 -59.275 1.00 94.88 470 GLU A CA 1
ATOM 3792 C C . GLU A 1 470 ? -4.026 1.359 -59.579 1.00 94.88 470 GLU A C 1
ATOM 3794 O O . GLU A 1 470 ? -3.922 0.154 -59.367 1.00 94.88 470 GLU A O 1
ATOM 3799 N N . GLU A 1 471 ? -2.997 2.102 -59.990 1.00 96.56 471 GLU A N 1
ATOM 3800 C CA . GLU A 1 471 ? -1.680 1.550 -60.296 1.00 96.56 471 GLU A CA 1
ATOM 3801 C C . GLU A 1 471 ? -0.973 0.990 -59.050 1.00 96.56 471 GLU A C 1
ATOM 3803 O O . GLU A 1 471 ? -0.417 -0.104 -59.110 1.00 96.56 471 GLU A O 1
ATOM 3808 N N . ILE A 1 472 ? -1.024 1.685 -57.903 1.00 97.94 472 ILE A N 1
ATOM 3809 C CA . ILE A 1 472 ? -0.453 1.176 -56.641 1.00 97.94 472 ILE A CA 1
ATOM 3810 C C . ILE A 1 472 ? -1.182 -0.102 -56.201 1.00 97.94 472 ILE A C 1
ATOM 3812 O O . ILE A 1 472 ? -0.528 -1.070 -55.819 1.00 97.94 472 ILE A O 1
ATOM 3816 N N . CYS A 1 473 ? -2.516 -0.134 -56.280 1.00 97.94 473 CYS A N 1
ATOM 3817 C CA . CYS A 1 473 ? -3.302 -1.321 -55.933 1.00 97.94 473 CYS A CA 1
ATOM 3818 C C . CYS A 1 473 ? -3.009 -2.498 -56.870 1.00 97.94 473 CYS A C 1
ATOM 3820 O O . CYS A 1 473 ? -2.829 -3.617 -56.390 1.00 97.94 473 CYS A O 1
ATOM 3822 N N . LYS A 1 474 ? -2.922 -2.258 -58.188 1.00 97.56 474 LYS A N 1
ATOM 3823 C CA . LYS A 1 474 ? -2.557 -3.292 -59.170 1.00 97.56 474 LYS A CA 1
ATOM 3824 C C . LYS A 1 474 ? -1.170 -3.853 -58.874 1.00 97.56 474 LYS A C 1
ATOM 3826 O O . LYS A 1 474 ? -1.029 -5.070 -58.802 1.00 97.56 474 LYS A O 1
ATOM 3831 N N . LEU A 1 475 ? -0.182 -2.988 -58.640 1.00 97.75 475 LEU A N 1
ATOM 3832 C CA . LEU A 1 475 ? 1.178 -3.400 -58.286 1.00 97.75 475 LEU A CA 1
ATOM 3833 C C . LEU A 1 475 ? 1.204 -4.212 -56.984 1.00 97.75 475 LEU A C 1
ATOM 3835 O O . LEU A 1 475 ? 1.752 -5.309 -56.968 1.00 97.75 475 LEU A O 1
ATOM 3839 N N . ALA A 1 476 ? 0.566 -3.732 -55.914 1.00 98.06 476 ALA A N 1
ATOM 3840 C CA . ALA A 1 476 ? 0.526 -4.436 -54.631 1.00 98.06 476 ALA A CA 1
ATOM 3841 C C . ALA A 1 476 ? -0.036 -5.857 -54.763 1.00 98.06 476 ALA A C 1
ATOM 3843 O O . ALA A 1 476 ? 0.585 -6.812 -54.309 1.00 98.06 476 ALA A O 1
ATOM 3844 N N . VAL A 1 477 ? -1.170 -5.994 -55.452 1.00 97.81 477 VAL A N 1
ATOM 3845 C CA . VAL A 1 477 ? -1.858 -7.272 -55.670 1.00 97.81 477 VAL A CA 1
ATOM 3846 C C . VAL A 1 477 ? -1.069 -8.213 -56.594 1.00 97.81 477 VAL A C 1
ATOM 3848 O O . VAL A 1 477 ? -1.120 -9.431 -56.424 1.00 97.81 477 VAL A O 1
ATOM 3851 N N . GLN A 1 478 ? -0.318 -7.678 -57.562 1.00 97.62 478 GLN A N 1
ATOM 3852 C CA . GLN A 1 478 ? 0.592 -8.477 -58.397 1.00 97.62 478 GLN A CA 1
ATOM 3853 C C . GLN A 1 478 ? 1.744 -9.074 -57.585 1.00 97.62 478 GLN A C 1
ATOM 3855 O O . GLN A 1 478 ? 2.164 -10.202 -57.855 1.00 97.62 478 GLN A O 1
ATOM 3860 N N . HIS A 1 479 ? 2.252 -8.331 -56.602 1.00 96.75 479 HIS A N 1
ATOM 3861 C CA . HIS A 1 479 ? 3.350 -8.774 -55.748 1.00 96.75 479 HIS A CA 1
ATOM 3862 C C . HIS A 1 479 ? 2.877 -9.666 -54.586 1.00 96.75 479 HIS A C 1
ATOM 3864 O O . HIS A 1 479 ? 3.543 -10.657 -54.290 1.00 96.75 479 HIS A O 1
ATOM 3870 N N . ASP A 1 480 ? 1.709 -9.395 -53.997 1.00 97.56 480 ASP A N 1
ATOM 3871 C CA . ASP A 1 480 ? 1.027 -10.268 -53.033 1.00 97.56 480 ASP A CA 1
ATOM 3872 C C . ASP A 1 480 ? -0.500 -10.178 -53.198 1.00 97.56 480 ASP A C 1
ATOM 3874 O O . ASP A 1 480 ? -1.116 -9.162 -52.883 1.00 97.56 480 ASP A O 1
ATOM 3878 N N . GLY A 1 481 ? -1.140 -11.258 -53.647 1.00 96.94 481 GLY A N 1
ATOM 3879 C CA . GLY A 1 481 ? -2.583 -11.306 -53.871 1.00 96.94 481 GLY A CA 1
ATOM 3880 C C . GLY A 1 481 ? -3.397 -11.097 -52.593 1.00 96.94 481 GLY A C 1
ATOM 3881 O O . GLY A 1 481 ? -4.518 -10.590 -52.667 1.00 96.94 481 GLY A O 1
ATOM 3882 N N . LEU A 1 482 ? -2.839 -11.405 -51.414 1.00 98.00 482 LEU A N 1
ATOM 3883 C CA . LEU A 1 482 ? -3.498 -11.138 -50.129 1.00 98.00 482 LEU A CA 1
ATOM 3884 C C . LEU A 1 482 ? -3.574 -9.640 -49.813 1.00 98.00 482 LEU A C 1
ATOM 3886 O O . LEU A 1 482 ? -4.428 -9.241 -49.024 1.00 98.00 482 LEU A O 1
ATOM 3890 N N . ALA A 1 483 ? -2.780 -8.795 -50.484 1.00 97.94 483 ALA A N 1
ATOM 3891 C CA . ALA A 1 483 ? -2.884 -7.340 -50.366 1.00 97.94 483 ALA A CA 1
ATOM 3892 C C . ALA A 1 483 ? -4.277 -6.809 -50.742 1.00 97.94 483 ALA A C 1
ATOM 3894 O O . ALA A 1 483 ? -4.629 -5.698 -50.346 1.00 97.94 483 ALA A O 1
ATOM 3895 N N . LEU A 1 484 ? -5.102 -7.604 -51.443 1.00 97.94 484 LEU A N 1
ATOM 3896 C CA . LEU A 1 484 ? -6.511 -7.295 -51.694 1.00 97.94 484 LEU A CA 1
ATOM 3897 C C . LEU A 1 484 ? -7.288 -6.965 -50.405 1.00 97.94 484 LEU A C 1
ATOM 3899 O O . LEU A 1 484 ? -8.211 -6.150 -50.456 1.00 97.94 484 LEU A O 1
ATOM 3903 N N . GLU A 1 485 ? -6.893 -7.539 -49.262 1.00 98.00 485 GLU A N 1
ATOM 3904 C CA . GLU A 1 485 ? -7.429 -7.209 -47.933 1.00 98.00 485 GLU A CA 1
ATOM 3905 C C . GLU A 1 485 ? -7.412 -5.699 -47.652 1.00 98.00 485 GLU A C 1
ATOM 3907 O O . GLU A 1 485 ? -8.364 -5.157 -47.088 1.00 98.00 485 GLU A O 1
ATOM 3912 N N . PHE A 1 486 ? -6.362 -5.005 -48.096 1.00 97.94 486 PHE A N 1
ATOM 3913 C CA . PHE A 1 486 ? -6.131 -3.587 -47.819 1.00 97.94 486 PHE A CA 1
ATOM 3914 C C . PHE A 1 486 ? -6.597 -2.651 -48.943 1.00 97.94 486 PHE A C 1
ATOM 3916 O O . PHE A 1 486 ? -6.471 -1.430 -48.815 1.00 97.94 486 PHE A O 1
ATOM 3923 N N . VAL A 1 487 ? -7.144 -3.178 -50.042 1.00 97.50 487 VAL A N 1
ATOM 3924 C CA . VAL A 1 487 ? -7.676 -2.364 -51.146 1.00 97.50 487 VAL A CA 1
ATOM 3925 C C . VAL A 1 487 ? -8.991 -1.704 -50.716 1.00 97.50 487 VAL A C 1
ATOM 3927 O O . VAL A 1 487 ? -9.985 -2.385 -50.444 1.00 97.50 487 VAL A O 1
ATOM 3930 N N . LYS A 1 488 ? -9.022 -0.364 -50.688 1.00 95.75 488 LYS A N 1
ATOM 3931 C CA . LYS A 1 488 ? -10.218 0.409 -50.296 1.00 95.75 488 LYS A CA 1
ATOM 3932 C C . LYS A 1 488 ? -11.360 0.205 -51.301 1.00 95.75 488 LYS A C 1
ATOM 3934 O O . LYS A 1 488 ? -12.444 -0.244 -50.915 1.00 95.75 488 LYS A O 1
ATOM 3939 N N . GLU A 1 489 ? -11.068 0.431 -52.583 1.00 94.88 489 GLU A N 1
ATOM 3940 C CA . GLU A 1 489 ? -12.009 0.316 -53.704 1.00 94.88 489 GLU A CA 1
ATOM 3941 C C . GLU A 1 489 ? -11.635 -0.859 -54.618 1.00 94.88 489 GLU A C 1
ATOM 3943 O O . GLU A 1 489 ? -10.652 -0.811 -55.357 1.00 94.88 489 GLU A O 1
ATOM 3948 N N . GLN A 1 490 ? -12.416 -1.941 -54.558 1.00 96.12 490 GLN A N 1
ATOM 3949 C CA . GLN A 1 490 ? -12.161 -3.159 -55.329 1.00 96.12 490 GLN A CA 1
ATOM 3950 C C . GLN A 1 490 ? -12.846 -3.091 -56.699 1.00 96.12 490 GLN A C 1
ATOM 3952 O O . GLN A 1 490 ? -14.068 -2.979 -56.787 1.00 96.12 490 GLN A O 1
ATOM 3957 N N . THR A 1 491 ? -12.070 -3.212 -57.778 1.00 95.69 491 THR A N 1
ATOM 3958 C CA . THR A 1 491 ? -12.600 -3.410 -59.136 1.00 95.69 491 THR A CA 1
ATOM 3959 C C . THR A 1 491 ? -12.612 -4.896 -59.489 1.00 95.69 491 THR A C 1
ATOM 3961 O O . THR A 1 491 ? -11.806 -5.669 -58.970 1.00 95.69 491 THR A O 1
ATOM 3964 N N . LYS A 1 492 ? -13.488 -5.310 -60.417 1.00 94.56 492 LYS A N 1
ATOM 3965 C CA . LYS A 1 492 ? -13.507 -6.695 -60.925 1.00 94.56 492 LYS A CA 1
ATOM 3966 C C . LYS A 1 492 ? -12.119 -7.133 -61.412 1.00 94.56 492 LYS A C 1
ATOM 3968 O O . LYS A 1 492 ? -11.678 -8.227 -61.084 1.00 94.56 492 LYS A O 1
ATOM 3973 N N . GLU A 1 493 ? -11.421 -6.256 -62.133 1.00 95.69 493 GLU A N 1
ATOM 3974 C CA . GLU A 1 493 ? -10.065 -6.509 -62.631 1.00 95.69 493 GLU A CA 1
ATOM 3975 C C . GLU A 1 493 ? -9.061 -6.744 -61.490 1.00 95.69 493 GLU A C 1
ATOM 3977 O O . GLU A 1 493 ? -8.305 -7.711 -61.545 1.00 95.69 493 GLU A O 1
ATOM 3982 N N . LEU A 1 494 ? -9.081 -5.918 -60.434 1.00 96.62 494 LEU A N 1
ATOM 3983 C CA . LEU A 1 494 ? -8.216 -6.089 -59.258 1.00 96.62 494 LEU A CA 1
ATOM 3984 C C . LEU A 1 494 ? -8.511 -7.393 -58.507 1.00 96.62 494 LEU A C 1
ATOM 3986 O O . LEU A 1 494 ? -7.579 -8.100 -58.129 1.00 96.62 494 LEU A O 1
ATOM 3990 N N . CYS A 1 495 ? -9.788 -7.737 -58.320 1.00 97.19 495 CYS A N 1
ATOM 3991 C CA . CYS A 1 495 ? -10.183 -8.988 -57.671 1.00 97.19 495 CYS A CA 1
ATOM 3992 C C . CYS A 1 495 ? -9.741 -10.211 -58.480 1.00 97.19 495 CYS A C 1
ATOM 3994 O O . CYS A 1 495 ? -9.190 -11.152 -57.913 1.00 97.19 495 CYS A O 1
ATOM 3996 N N . GLU A 1 496 ? -9.939 -10.199 -59.803 1.00 96.88 496 GLU A N 1
ATOM 3997 C CA . GLU A 1 496 ? -9.448 -11.264 -60.682 1.00 96.88 496 GLU A CA 1
ATOM 3998 C C . GLU A 1 496 ? -7.923 -11.384 -60.638 1.00 96.88 496 GLU A C 1
ATOM 4000 O O . GLU A 1 496 ? -7.396 -12.496 -60.594 1.00 96.88 496 GLU A O 1
ATOM 4005 N N . LEU A 1 497 ? -7.212 -10.255 -60.642 1.00 97.31 497 LEU A N 1
ATOM 4006 C CA . LEU A 1 497 ? -5.754 -10.221 -60.557 1.00 97.31 497 LEU A CA 1
ATOM 4007 C C . LEU A 1 497 ? -5.260 -10.827 -59.237 1.00 97.31 497 LEU A C 1
ATOM 4009 O O . LEU A 1 497 ? -4.354 -11.658 -59.258 1.00 97.31 497 LEU A O 1
ATOM 4013 N N . ALA A 1 498 ? -5.909 -10.487 -58.119 1.00 97.69 498 ALA A N 1
ATOM 4014 C CA . ALA A 1 498 ? -5.587 -11.005 -56.792 1.00 97.69 498 ALA A CA 1
ATOM 4015 C C . ALA A 1 498 ? -5.749 -12.517 -56.699 1.00 97.69 498 ALA A C 1
ATOM 4017 O O . ALA A 1 498 ? -4.806 -13.209 -56.322 1.00 97.69 498 ALA A O 1
ATOM 4018 N N . VAL A 1 499 ? -6.910 -13.047 -57.095 1.00 97.56 499 VAL A N 1
ATOM 4019 C CA . VAL A 1 499 ? -7.174 -14.489 -56.985 1.00 97.56 499 VAL A CA 1
ATOM 4020 C C . VAL A 1 499 ? -6.362 -15.319 -57.978 1.00 97.56 499 VAL A C 1
ATOM 4022 O O . VAL A 1 499 ? -6.080 -16.486 -57.717 1.00 97.56 499 VAL A O 1
ATOM 4025 N N . ARG A 1 500 ? -5.951 -14.732 -59.112 1.00 97.62 500 ARG A N 1
ATOM 4026 C CA . ARG A 1 500 ? -5.007 -15.369 -60.046 1.00 97.62 500 ARG A CA 1
ATOM 4027 C C . ARG A 1 500 ? -3.588 -15.423 -59.484 1.00 97.62 500 ARG A C 1
ATOM 4029 O O . ARG A 1 500 ? -2.860 -16.358 -59.808 1.00 97.62 500 ARG A O 1
ATOM 4036 N N . GLN A 1 501 ? -3.193 -14.438 -58.681 1.00 97.44 501 GLN A N 1
ATOM 4037 C CA . GLN A 1 501 ? -1.893 -14.414 -58.011 1.00 97.44 501 GLN A CA 1
ATOM 4038 C C . GLN A 1 501 ? -1.890 -15.374 -56.811 1.00 97.44 501 GLN A C 1
ATOM 4040 O O . GLN A 1 501 ? -1.035 -16.258 -56.747 1.00 97.44 501 GLN A O 1
ATOM 4045 N N . ASN A 1 502 ? -2.893 -15.268 -55.932 1.00 97.19 502 ASN A N 1
ATOM 4046 C CA . ASN A 1 502 ? -3.116 -16.123 -54.767 1.00 97.19 502 ASN A CA 1
ATOM 4047 C C . ASN A 1 502 ? -4.618 -16.378 -54.576 1.00 97.19 502 ASN A C 1
ATOM 4049 O O . ASN A 1 502 ? -5.361 -15.493 -54.162 1.00 97.19 502 ASN A O 1
ATOM 4053 N N . GLY A 1 503 ? -5.070 -17.605 -54.822 1.00 96.69 503 GLY A N 1
ATOM 4054 C CA . GLY A 1 503 ? -6.477 -18.001 -54.775 1.00 96.69 503 GLY A CA 1
ATOM 4055 C C . GLY A 1 503 ? -7.111 -17.806 -53.399 1.00 96.69 503 GLY A C 1
ATOM 4056 O O . GLY A 1 503 ? -8.304 -17.522 -53.317 1.00 96.69 503 GLY A O 1
ATOM 4057 N N . LEU A 1 504 ? -6.321 -17.841 -52.318 1.00 97.44 504 LEU A N 1
ATOM 4058 C CA . LEU A 1 504 ? -6.808 -17.554 -50.962 1.00 97.44 504 LEU A CA 1
ATOM 4059 C C . LEU A 1 504 ? -7.227 -16.088 -50.779 1.00 97.44 504 LEU A C 1
ATOM 4061 O O . LEU A 1 504 ? -7.994 -15.786 -49.865 1.00 97.44 504 LEU A O 1
ATOM 4065 N N . ALA A 1 505 ? -6.808 -15.185 -51.674 1.00 97.44 505 ALA A N 1
ATOM 4066 C CA . ALA A 1 505 ? -7.291 -13.807 -51.704 1.00 97.44 505 ALA A CA 1
ATOM 4067 C C . ALA A 1 505 ? -8.812 -13.716 -51.914 1.00 97.44 505 ALA A C 1
ATOM 4069 O O . ALA A 1 505 ? -9.402 -12.688 -51.584 1.00 97.44 505 ALA A O 1
ATOM 4070 N N . LEU A 1 506 ? -9.469 -14.791 -52.386 1.00 97.31 506 LEU A N 1
ATOM 4071 C CA . LEU A 1 506 ? -10.931 -14.873 -52.494 1.00 97.31 506 LEU A CA 1
ATOM 4072 C C . LEU A 1 506 ? -11.631 -14.537 -51.173 1.00 97.31 506 LEU A C 1
ATOM 4074 O O . LEU A 1 506 ? -12.693 -13.915 -51.185 1.00 97.31 506 LEU A O 1
ATOM 4078 N N . LYS A 1 507 ? -11.008 -14.881 -50.040 1.00 97.12 507 LYS A N 1
ATOM 4079 C CA . LYS A 1 507 ? -11.482 -14.522 -48.699 1.00 97.12 507 LYS A CA 1
ATOM 4080 C C . LYS A 1 507 ? -11.768 -13.021 -48.550 1.00 97.12 507 LYS A C 1
ATOM 4082 O O . LYS A 1 507 ? -12.677 -12.649 -47.814 1.00 97.12 507 LYS A O 1
ATOM 4087 N N . TYR A 1 508 ? -11.008 -12.175 -49.243 1.00 97.00 508 TYR A N 1
ATOM 4088 C CA . TYR A 1 508 ? -11.066 -10.715 -49.143 1.00 97.00 508 TYR A CA 1
ATOM 4089 C C . TYR A 1 508 ? -11.851 -10.041 -50.276 1.00 97.00 508 TYR A C 1
ATOM 4091 O O . TYR A 1 508 ? -12.005 -8.819 -50.273 1.00 97.00 508 TYR A O 1
ATOM 4099 N N . VAL A 1 509 ? -12.369 -10.807 -51.241 1.00 96.62 509 VAL A N 1
ATOM 4100 C CA . VAL A 1 509 ? -13.211 -10.280 -52.323 1.00 96.62 509 VAL A CA 1
ATOM 4101 C C . VAL A 1 509 ? -14.589 -9.906 -51.763 1.00 96.62 509 VAL A C 1
ATOM 4103 O O . VAL A 1 509 ? -15.309 -10.766 -51.251 1.00 96.62 509 VAL A O 1
ATOM 4106 N N . LYS A 1 510 ? -14.974 -8.627 -51.892 1.00 94.69 510 LYS A N 1
ATOM 4107 C CA . LYS A 1 510 ? -16.279 -8.113 -51.430 1.00 94.69 510 LYS A CA 1
ATOM 4108 C C . LYS A 1 510 ? -17.445 -8.600 -52.301 1.00 94.69 510 LYS A C 1
ATOM 4110 O O . LYS A 1 510 ? -18.476 -8.983 -51.761 1.00 94.69 510 LYS A O 1
ATOM 4115 N N . ASP A 1 511 ? -17.278 -8.603 -53.627 1.00 92.88 511 ASP A N 1
ATOM 4116 C CA . ASP A 1 511 ? -18.281 -9.075 -54.597 1.00 92.88 511 ASP A CA 1
ATOM 4117 C C . ASP A 1 511 ? -17.781 -10.324 -55.341 1.00 92.88 511 ASP A C 1
ATOM 4119 O O . ASP A 1 511 ? -17.015 -10.253 -56.311 1.00 92.88 511 ASP A O 1
ATOM 4123 N N . LYS A 1 512 ? -18.173 -11.499 -54.835 1.00 93.56 512 LYS A N 1
ATOM 4124 C CA . LYS A 1 512 ? -17.723 -12.805 -55.328 1.00 93.56 512 LYS A CA 1
ATOM 4125 C C . LYS A 1 512 ? -18.551 -13.243 -56.537 1.00 93.56 512 LYS A C 1
ATOM 4127 O O . LYS A 1 512 ? -19.515 -13.998 -56.425 1.00 93.56 512 LYS A O 1
ATOM 4132 N N . THR A 1 513 ? -18.170 -12.779 -57.724 1.00 93.81 513 THR A N 1
ATOM 4133 C CA . THR A 1 513 ? -18.781 -13.282 -58.963 1.00 93.81 513 THR A CA 1
ATOM 4134 C C . THR A 1 513 ? -18.368 -14.731 -59.234 1.00 93.81 513 THR A C 1
ATOM 4136 O O . THR A 1 513 ? -17.262 -15.149 -58.885 1.00 93.81 513 THR A O 1
ATOM 4139 N N . LYS A 1 514 ? -19.226 -15.488 -59.931 1.00 92.69 514 LYS A N 1
ATOM 4140 C CA . LYS A 1 514 ? -18.947 -16.882 -60.316 1.00 92.69 514 LYS A CA 1
ATOM 4141 C C . LYS A 1 514 ? -17.593 -17.038 -61.024 1.00 92.69 514 LYS A C 1
ATOM 4143 O O . LYS A 1 514 ? -16.852 -17.960 -60.709 1.00 92.69 514 LYS A O 1
ATOM 4148 N N . GLU A 1 515 ? -17.252 -16.113 -61.924 1.00 94.81 515 GLU A N 1
ATOM 4149 C CA . GLU A 1 515 ? -15.954 -16.107 -62.617 1.00 94.81 515 GLU A CA 1
ATOM 4150 C C . GLU A 1 515 ? -14.774 -15.951 -61.645 1.00 94.81 515 GLU A C 1
ATOM 4152 O O . GLU A 1 515 ? -13.795 -16.683 -61.762 1.00 94.81 515 GLU A O 1
ATOM 4157 N N . ILE A 1 516 ? -14.860 -15.044 -60.662 1.00 95.88 516 ILE A N 1
ATOM 4158 C CA . ILE A 1 516 ? -13.790 -14.836 -59.669 1.00 95.88 516 ILE A CA 1
ATOM 4159 C C . ILE A 1 516 ? -13.637 -16.072 -58.771 1.00 95.88 516 ILE A C 1
ATOM 4161 O O . ILE A 1 516 ? -12.511 -16.505 -58.526 1.00 95.88 516 ILE A O 1
ATOM 4165 N N . CYS A 1 517 ? -14.742 -16.680 -58.327 1.00 95.12 517 CYS A N 1
ATOM 4166 C CA . CYS A 1 517 ? -14.717 -17.922 -57.546 1.00 95.12 517 CYS A CA 1
ATOM 4167 C C . CYS A 1 517 ? -14.075 -19.076 -58.328 1.00 95.12 517 CYS A C 1
ATOM 4169 O O . CYS A 1 517 ? -13.209 -19.772 -57.801 1.00 95.12 517 CYS A O 1
ATOM 4171 N N . GLU A 1 518 ? -14.453 -19.260 -59.597 1.00 94.88 518 GLU A N 1
ATOM 4172 C CA . GLU A 1 518 ? -13.865 -20.287 -60.464 1.00 94.88 518 GLU A CA 1
ATOM 4173 C C . GLU A 1 518 ? -12.364 -20.047 -60.691 1.00 94.88 518 GLU A C 1
ATOM 4175 O O . GLU A 1 518 ? -11.578 -20.995 -60.633 1.00 94.88 518 GLU A O 1
ATOM 4180 N N . LEU A 1 519 ? -11.947 -18.792 -60.904 1.00 95.94 519 LEU A N 1
ATOM 4181 C CA . LEU A 1 519 ? -10.533 -18.423 -61.036 1.00 95.94 519 LEU A CA 1
ATOM 4182 C C . LEU A 1 519 ? -9.740 -18.724 -59.758 1.00 95.94 519 LEU A C 1
ATOM 4184 O O . LEU A 1 519 ? -8.654 -19.296 -59.848 1.00 95.94 519 LEU A O 1
ATOM 4188 N N . ALA A 1 520 ? -10.288 -18.382 -58.591 1.00 96.56 520 ALA A N 1
ATOM 4189 C CA . ALA A 1 520 ? -9.658 -18.608 -57.294 1.00 96.56 520 ALA A CA 1
ATOM 4190 C C . ALA A 1 520 ? -9.474 -20.098 -56.981 1.00 96.56 520 ALA A C 1
ATOM 4192 O O . ALA A 1 520 ? -8.359 -20.522 -56.691 1.00 96.56 520 ALA A O 1
ATOM 4193 N N . VAL A 1 521 ? -10.539 -20.901 -57.105 1.00 96.19 521 VAL A N 1
ATOM 4194 C CA . VAL A 1 521 ? -10.508 -22.354 -56.837 1.00 96.19 521 VAL A CA 1
ATOM 4195 C C . VAL A 1 521 ? -9.598 -23.080 -57.826 1.00 96.19 521 VAL A C 1
ATOM 4197 O O . VAL A 1 521 ? -8.926 -24.049 -57.472 1.00 96.19 521 VAL A O 1
ATOM 4200 N N . LYS A 1 522 ? -9.537 -22.602 -59.076 1.00 96.75 522 LYS A N 1
ATOM 4201 C CA . LYS A 1 522 ? -8.604 -23.127 -60.078 1.00 96.75 522 LYS A CA 1
ATOM 4202 C C . LYS A 1 522 ? -7.145 -22.830 -59.726 1.00 96.75 522 LYS A C 1
ATOM 4204 O O . LYS A 1 522 ? -6.283 -23.642 -60.054 1.00 96.75 522 LYS A O 1
ATOM 4209 N N . GLN A 1 523 ? -6.863 -21.677 -59.120 1.00 97.19 523 GLN A N 1
ATOM 4210 C CA . GLN A 1 523 ? -5.517 -21.302 -58.688 1.00 97.19 523 GLN A CA 1
ATOM 4211 C C . GLN A 1 523 ? -5.112 -22.070 -57.420 1.00 97.19 523 GLN A C 1
ATOM 4213 O O . GLN A 1 523 ? -4.022 -22.640 -57.383 1.00 97.19 523 GLN A O 1
ATOM 4218 N N . ASN A 1 524 ? -6.001 -22.132 -56.423 1.00 95.56 524 ASN A N 1
ATOM 4219 C CA . ASN A 1 524 ? -5.820 -22.873 -55.180 1.00 95.56 524 ASN A CA 1
ATOM 4220 C C . ASN A 1 524 ? -7.150 -23.508 -54.750 1.00 95.56 524 ASN A C 1
ATOM 4222 O O . ASN A 1 524 ? -8.112 -22.806 -54.447 1.00 95.56 524 ASN A O 1
ATOM 4226 N N . VAL A 1 525 ? -7.183 -24.841 -54.679 1.00 94.75 525 VAL A N 1
ATOM 4227 C CA . VAL A 1 525 ? -8.382 -25.623 -54.333 1.00 94.75 525 VAL A CA 1
ATOM 4228 C C . VAL A 1 525 ? -8.914 -25.273 -52.940 1.00 94.75 525 VAL A C 1
ATOM 4230 O O . VAL A 1 525 ? -10.131 -25.259 -52.744 1.00 94.75 525 VAL A O 1
ATOM 4233 N N . ASP A 1 526 ? -8.037 -24.908 -52.004 1.00 95.62 526 ASP A N 1
ATOM 4234 C CA . ASP A 1 526 ? -8.415 -24.523 -50.639 1.00 95.62 526 ASP A CA 1
ATOM 4235 C C . ASP A 1 526 ? -9.235 -23.221 -50.619 1.00 95.62 526 ASP A C 1
ATOM 4237 O O . ASP A 1 526 ? -9.999 -22.975 -49.690 1.00 95.62 526 ASP A O 1
ATOM 4241 N N . ALA A 1 527 ? -9.181 -22.411 -51.686 1.00 94.56 527 ALA A N 1
ATOM 4242 C CA . ALA A 1 527 ? -10.045 -21.241 -51.826 1.00 94.56 527 ALA A CA 1
ATOM 4243 C C . ALA A 1 527 ? -11.542 -21.604 -51.889 1.00 94.56 527 ALA A C 1
ATOM 4245 O O . ALA A 1 527 ? -12.385 -20.728 -51.695 1.00 94.56 527 ALA A O 1
ATOM 4246 N N . SER A 1 528 ? -11.887 -22.876 -52.135 1.00 92.88 528 SER A N 1
ATOM 4247 C CA . SER A 1 528 ? -13.274 -23.364 -52.127 1.00 92.88 528 SER A CA 1
ATOM 4248 C C . SER A 1 528 ? -13.992 -23.107 -50.800 1.00 92.88 528 SER A C 1
ATOM 4250 O O . SER A 1 528 ? -15.194 -22.851 -50.811 1.00 92.88 528 SER A O 1
ATOM 4252 N N . GLU A 1 529 ? -13.259 -23.047 -49.683 1.00 93.44 529 GLU A N 1
ATOM 4253 C CA . GLU A 1 529 ? -13.799 -22.682 -48.366 1.00 93.44 529 GLU A CA 1
ATOM 4254 C C . GLU A 1 529 ? -14.407 -21.267 -48.327 1.00 93.44 529 GLU A C 1
ATOM 4256 O O . GLU A 1 529 ? -15.233 -20.968 -47.465 1.00 93.44 529 GLU A O 1
ATOM 4261 N N . TYR A 1 530 ? -14.028 -20.388 -49.262 1.00 92.25 530 TYR A N 1
ATOM 4262 C CA . TYR A 1 530 ? -14.463 -18.988 -49.314 1.00 92.25 530 TYR A CA 1
ATOM 4263 C C . TYR A 1 530 ? -15.526 -18.702 -50.389 1.00 92.25 530 TYR A C 1
ATOM 4265 O O . TYR A 1 530 ? -15.900 -17.543 -50.566 1.00 92.25 530 TYR A O 1
ATOM 4273 N N . VAL A 1 531 ? -16.010 -19.715 -51.118 1.00 87.25 531 VAL A N 1
ATOM 4274 C CA . VAL A 1 531 ? -16.992 -19.549 -52.214 1.00 87.25 531 VAL A CA 1
ATOM 4275 C C . VAL A 1 531 ? -18.414 -19.298 -51.693 1.00 87.25 531 VAL A C 1
ATOM 4277 O O . VAL A 1 531 ? -19.174 -18.585 -52.343 1.00 87.25 531 VAL A O 1
ATOM 4280 N N . ASP A 1 532 ? -18.738 -19.804 -50.499 1.00 70.19 532 ASP A N 1
ATOM 4281 C CA . ASP A 1 532 ? -20.106 -19.861 -49.959 1.00 70.19 532 ASP A CA 1
ATOM 4282 C C . ASP A 1 532 ? -20.349 -18.957 -48.722 1.00 70.19 532 ASP A C 1
ATOM 4284 O O . ASP A 1 532 ? -21.306 -19.176 -47.976 1.00 70.19 532 ASP A O 1
ATOM 4288 N N . MET A 1 533 ? -19.497 -17.945 -48.487 1.00 56.50 533 MET A N 1
ATOM 4289 C CA . MET A 1 533 ? -19.638 -16.957 -47.392 1.00 56.50 533 MET A CA 1
ATOM 4290 C C . MET A 1 533 ? -20.083 -15.574 -47.847 1.00 56.50 533 MET A C 1
ATOM 4292 O O . MET A 1 533 ? -19.441 -15.031 -48.787 1.00 56.50 533 MET A O 1
#

Radius of gyration: 44.14 Å; chains: 1; bounding box: 99×57×99 Å

Secondary structure (DSSP, 8-state):
---GGGGTT-EEEHHHHHHHTTT--EEEEE-TTSEETTEEP-SEEEE-SSPP--SSSS-SSSEEEEEGGGGGGTTTTS-SEEEEEE--TT-EEEE-SS-EEESEEEEEEEEEGGG--HHHHHHHHHH-GGGGGG-SS--HHHHHHHHHH-GGGGGG-SS--HHHHHHHHHH-GGGGGG-SS--HHHHHHHHHH-GGGGGG-SS--HHHHHHHHHH-GGGGGG-SS--HHHHHHHHHH-GGGGGG-SS--HHHHHHHHHH-GGGGGG-SS--HHHHHHHHHH-GGGGGG-SS--HHHHHHHHHH-GGGGGG-SS--HHHHHHHHHH-GGGGGG-SS--HHHHHHHHHH-GGGGGG-SS--HHHHHHHHHH-GGGGGG-SS--HHHHHHHHHH-GGGGGG-SS--HHHHHHHHHH-GGGGGG-SS--HHHHHHHHHH-GGGGGG-SS--HHHHHHHHHH-GGGGGG-SS--HHHHHHHHHH-GGGGGG-SS--HHHHHHHHHH-GGGGGG-SS--HHHHHHHHHH-GGGGGGS--

Sequence (533 aa):
MLCKSELKGTKLSGAEFNRVFEGTPLYKFLNNNLTHKGFTYKLGLNVDTVAFNPIGECSTGGLYFCAEYDCYHHINGYGDFVAIVEIPDDAQVYIEDCKFKADRITLKSIIEIKNLPQQFWIDIIRNYGFALEFVKEQTEELCKLAVRQNVRALQFVKEQTKELCELAVKQNGFVLEFVKEQTEEICKIAVQQNSWALQFVKEQTKELCELAVRQVGQALEFVKEQTEEICKIAVQQNGWALQFVKEQTEEICELAVRQDGWALQFVKKQTEELCELAVQQNARALQVVKEQTKELCELAVRQDGRVLQIVKEQTEELCKLAVRQDGWVLQFVKEQTEELCKLAVQQNGRALEFVKEQTKELCELAVQQNGRALEFVKEQTKELCELAVQQNSRALQFVKEQTKELCELAVQQNSRALQFVKEQTKELCELAVQQNSRALQFVKEQTEEICKLAVQHDGLALEFVKEQTEEICKLAVQHDGLALEFVKEQTKELCELAVRQNGLALKYVKDKTKEICELAVKQNVDASEYVDM

Foldseek 3Di:
DDDLVNQALHKDALQRVCVVCPPWWKKDAAAPQCDDPHDHDDAFKDADPDDADQDDDPDPHFDKIFTLLLCLVPVVPHYFKMFTKHGDRRWMKHRHDSIITIRMIHGNDIDGLQPDDPVSLLSNLLNALLSLLSHPDDDPVNLQSSCVNPLLSLLSDPDDDPVSLLVSLLVALLSLLSDPDDDPVSLQSNCLNPLLSLLSDPDDDPVSLLSSLLVALLSLLSDPDDDPVSLLSSLLNALLSLLSDPDDDPNSLLSSLLNALLSCLSDPDDDPVSLQSSCQNPLLSCLSDPDCDPVSLQSSCLVALLSLLSDPDDDPVSLLSSLQVALLSLLSDPDDDPVSLLSSLQNALLSLLNDPDDDPVSLLSSLLNALLSLLNDPDDDPVSLQSSLQNPLCSLLNDPDDDPVSLQSSLQVPLCSLLSDPDDDPVSLLSSLQVPLCSLLSDPDDDPVSLLSSLQNALLSLQNDPDDDPVSLLSSLQNALLNLQNDPDDDPVSLLSSLLNALLNLQNDPDQDPVSNVNSCVNPVVSVVNNPD

pLDDT: mean 95.44, std 5.66, range [43.69, 98.81]